Protein AF-0000000074548710 (afdb_homodimer)

InterPro domains:
  IPR005320 Peptidase S51 [PF03575] (5-168)
  IPR005320 Peptidase S51 [cd03146] (4-168)
  IPR029062 Class I glutamine amidotransferase-like [G3DSA:3.40.50.880] (3-185)
  IPR029062 Class I glutamine amidotransferase-like [SSF52317] (5-170)

pLDDT: mean 77.91, std 27.83, range [23.3, 98.94]

Radius of gyration: 23.85 Å; Cα contacts (8 Å, |Δi|>4): 927; chains: 2; bounding box: 56×69×55 Å

Foldseek 3Di:
DWFWEWEFLAQDDVPDAGVPVCLVVVCVRLDDVAAEEEEEQQQDDPSVVVQVSVQVSVVVSRHGYDYLVPDPQSLVCLVPGQAYEYEDHALLRSQQVCVVSPCLASNLCCRVPVVRHYYYYNSGNQLLAQFNVQEPGDNPDDHPDRGGSHNDDWGKHSQDQPPPPPNPPPDDDFDHQFDSPGPGQGPDPPDSPPPDCPCPDDRPVGRRRRMGTGGD/DWFWEWEFLAQDDVPDAGNPVCLVVVCVRLDDVAAEEEEEQQQDDPSVVVQVSVQVSVVVSRHGYDYLVPDPQSLVVLVPGQAYEYEDHALLRSQQVCVVSPCLASNLCCRVPVVRHYYYYNSGNQLLAQFNVQEPGDNPDDHPDRGGSHNDDWGKHSQDQQPPPPNPPPDDDFDHQFDSPGPGDGPDPPDSPPPDCPCPDDRPPDSHRHMGIGGD

Organism: Oryzias latipes (NCBI:txid8090)

Nearest PDB structures (foldseek):
  7ffp-assembly1_A-2  TM=9.555E-01  e=3.596E-30  Xenopus laevis
  7c9b-assembly1_A-2  TM=9.952E-01  e=8.521E-29  Xenopus laevis
  6a4s-assembly1_B  TM=9.238E-01  e=1.072E-18  Salmonella enterica subsp. enterica serovar Typhimurium str. LT2
  1fye-assembly1_A  TM=9.555E-01  e=2.381E-17  Salmonella enterica subsp. enterica serovar Typhimurium
  3en0-assembly2_C-2  TM=7.530E-01  e=1.379E-07  Synechocystis sp. PCC 6803

Secondary structure (DSSP, 8-state):
---EEEEES-S--TTS-TTGGGHHHHHHHHTTT--EEEEE-TTSS-HHHHHHHHHHHHHHTT-EEEEGGG-SSHHHHHHH-S-EEE--S-HHHHHHHHHHTT-HHHHHHHHHTS---EEEETHHHHTTSSBSTT--S---S--S-SB---SSSSEEEEEE----TT----------S-S---EEEE--SS---------------S---EEEEE--/---EEEEES-S--TTS-TTGGGHHHHHHHHTTT--EEEEE-TTSS-HHHHHHHHHHHHHHTT-EEEEGGG-SSHHHHHHH-S-EEE--S-HHHHHHHHHHTT-HHHHHHHHHTS---EEEETHHHHTTSSBSTT--S---S--S-SB---SSSSEEEEEE----TTS---------S-S---EEEE--SS---------------S---EEEEE--

Structure (mmCIF, N/CA/C/O backbone):
data_AF-0000000074548710-model_v1
#
loop_
_entity.id
_entity.type
_entity.pdbx_description
1 polymer Si:dkey-69o16.5
#
loop_
_atom_site.group_PDB
_atom_site.id
_atom_site.type_symbol
_atom_site.label_atom_id
_atom_site.label_alt_id
_atom_site.label_comp_id
_atom_site.label_asym_id
_atom_site.label_entity_id
_atom_site.label_seq_id
_atom_site.pdbx_PDB_ins_code
_atom_site.Cartn_x
_atom_site.Cartn_y
_atom_site.Cartn_z
_atom_site.occupancy
_atom_site.B_iso_or_equiv
_atom_site.auth_seq_id
_atom_site.auth_comp_id
_atom_site.auth_asym_id
_atom_site.auth_atom_id
_atom_site.pdbx_PDB_model_num
ATOM 1 N N . MET A 1 1 ? -18.406 21.75 18.656 1 55.38 1 MET A N 1
ATOM 2 C CA . MET A 1 1 ? -17.656 22.641 17.781 1 55.38 1 MET A CA 1
ATOM 3 C C . MET A 1 1 ? -17.422 21.984 16.422 1 55.38 1 MET A C 1
ATOM 5 O O . MET A 1 1 ? -17.359 20.766 16.312 1 55.38 1 MET A O 1
ATOM 9 N N . LYS A 1 2 ? -17.5 22.797 15.336 1 72.31 2 LYS A N 1
ATOM 10 C CA . LYS A 1 2 ? -17.484 22.344 13.945 1 72.31 2 LYS A CA 1
ATOM 11 C C . LYS A 1 2 ? -16.078 21.969 13.508 1 72.31 2 LYS A C 1
ATOM 13 O O . LYS A 1 2 ? -15.102 22.656 13.852 1 72.31 2 LYS A O 1
ATOM 18 N N . ARG A 1 3 ? -15.914 20.766 13.023 1 83.69 3 ARG A N 1
ATOM 19 C CA . ARG A 1 3 ? -14.648 20.312 12.469 1 83.69 3 ARG A CA 1
ATOM 20 C C . ARG A 1 3 ? -14.219 21.172 11.289 1 83.69 3 ARG A C 1
ATOM 22 O O . ARG A 1 3 ? -15.047 21.578 10.477 1 83.69 3 ARG A O 1
ATOM 29 N N . ARG A 1 4 ? -13 21.625 11.234 1 88.06 4 ARG A N 1
ATOM 30 C CA . ARG A 1 4 ? -12.398 22.422 10.172 1 88.06 4 ARG A CA 1
ATOM 31 C C . ARG A 1 4 ? -11.266 21.656 9.492 1 88.06 4 ARG A C 1
ATOM 33 O O . ARG A 1 4 ? -10.219 21.422 10.102 1 88.06 4 ARG A O 1
ATOM 40 N N . LEU A 1 5 ? -11.523 21.312 8.219 1 90.25 5 LEU A N 1
ATOM 41 C CA . LEU A 1 5 ? -10.555 20.516 7.488 1 90.25 5 LEU A CA 1
ATOM 42 C C . LEU A 1 5 ? -10.219 21.156 6.148 1 90.25 5 LEU A C 1
ATOM 44 O O . LEU A 1 5 ? -11.102 21.656 5.457 1 90.25 5 LEU A O 1
ATOM 48 N N . LEU A 1 6 ? -8.977 21.234 5.793 1 89.62 6 LEU A N 1
ATOM 49 C CA . LEU A 1 6 ? -8.477 21.5 4.449 1 89.62 6 LEU A CA 1
ATOM 50 C C . LEU A 1 6 ? -7.625 20.328 3.953 1 89.62 6 LEU A C 1
ATOM 52 O O . LEU A 1 6 ? -6.523 20.109 4.453 1 89.62 6 LEU A O 1
ATOM 56 N N . LEU A 1 7 ? -8.109 19.578 2.982 1 89.31 7 LEU A N 1
ATOM 57 C CA . LEU A 1 7 ? -7.453 18.375 2.475 1 89.31 7 LEU A CA 1
ATOM 58 C C . LEU A 1 7 ? -7.012 18.562 1.027 1 89.31 7 LEU A C 1
ATOM 60 O O . LEU A 1 7 ? -7.852 18.688 0.132 1 89.31 7 LEU A O 1
ATOM 64 N N . VAL A 1 8 ? -5.695 18.578 0.875 1 84.75 8 VAL A N 1
ATOM 65 C CA . VAL A 1 8 ? -5.098 18.875 -0.421 1 84.75 8 VAL A CA 1
ATOM 66 C C . VAL A 1 8 ? -4.492 17.609 -1.021 1 84.75 8 VAL A C 1
ATOM 68 O O . VAL A 1 8 ? -3.908 16.797 -0.304 1 84.75 8 VAL A O 1
ATOM 71 N N . SER A 1 9 ? -4.605 17.406 -2.346 1 81.19 9 SER A N 1
ATOM 72 C CA . SER A 1 9 ? -4.133 16.203 -3.008 1 81.19 9 SER A CA 1
ATOM 73 C C . SER A 1 9 ? -2.609 16.125 -3.006 1 81.19 9 SER A C 1
ATOM 75 O O . SER A 1 9 ? -2.035 15.062 -2.754 1 81.19 9 SER A O 1
ATOM 77 N N . ASN A 1 10 ? -2.033 17.25 -3.312 1 81 10 ASN A N 1
ATOM 78 C CA . ASN A 1 10 ? -0.583 17.312 -3.465 1 81 10 ASN A CA 1
ATOM 79 C C . ASN A 1 10 ? -0.02 18.625 -2.928 1 81 10 ASN A C 1
ATOM 81 O O . ASN A 1 10 ? -0.688 19.656 -2.977 1 81 10 ASN A O 1
ATOM 85 N N . SER A 1 11 ? 1.209 18.5 -2.426 1 85.06 11 SER A N 1
ATOM 86 C CA . SER A 1 11 ? 1.851 19.703 -1.902 1 85.06 11 SER A CA 1
ATOM 87 C C . SER A 1 11 ? 2.443 20.547 -3.027 1 85.06 11 SER A C 1
ATOM 89 O O . SER A 1 11 ? 2.611 21.766 -2.877 1 85.06 11 SER A O 1
ATOM 91 N N . THR A 1 12 ? 2.838 19.844 -4.102 1 80.25 12 THR A N 1
ATOM 92 C CA . THR A 1 12 ? 3.482 20.547 -5.199 1 80.25 12 THR A CA 1
ATOM 93 C C . THR A 1 12 ? 2.9 20.109 -6.539 1 80.25 12 THR A C 1
ATOM 95 O O . THR A 1 12 ? 2.768 18.922 -6.809 1 80.25 12 THR A O 1
ATOM 98 N N . LEU A 1 13 ? 2.516 21.109 -7.293 1 69.25 13 LEU A N 1
ATOM 99 C CA . LEU A 1 13 ? 2.113 20.828 -8.664 1 69.25 13 LEU A CA 1
ATOM 100 C C . LEU A 1 13 ? 3.279 21.031 -9.625 1 69.25 13 LEU A C 1
ATOM 102 O O . LEU A 1 13 ? 4.188 21.828 -9.352 1 69.25 13 LEU A O 1
ATOM 106 N N . HIS A 1 14 ? 3.17 20.312 -10.703 1 68.56 14 HIS A N 1
ATOM 107 C CA . HIS A 1 14 ? 4.234 20.438 -11.695 1 68.56 14 HIS A CA 1
ATOM 108 C C . HIS A 1 14 ? 4.477 21.891 -12.062 1 68.56 14 HIS A C 1
ATOM 110 O O . HIS A 1 14 ? 3.531 22.625 -12.367 1 68.56 14 HIS A O 1
ATOM 116 N N . GLY A 1 15 ? 5.676 22.281 -11.945 1 71.69 15 GLY A N 1
ATOM 117 C CA . GLY A 1 15 ? 6.066 23.625 -12.344 1 71.69 15 GLY A CA 1
ATOM 118 C C . GLY A 1 15 ? 5.84 24.656 -11.25 1 71.69 15 GLY A C 1
ATOM 119 O O . GLY A 1 15 ? 6.156 25.828 -11.43 1 71.69 15 GLY A O 1
ATOM 120 N N . GLY A 1 16 ? 5.273 24.281 -10.18 1 80.38 16 GLY A N 1
ATOM 121 C CA . GLY A 1 16 ? 5.008 25.25 -9.109 1 80.38 16 GLY A CA 1
ATOM 122 C C . GLY A 1 16 ? 5.828 24.984 -7.863 1 80.38 16 GLY A C 1
ATOM 123 O O . GLY A 1 16 ? 6.484 23.953 -7.746 1 80.38 16 GLY A O 1
ATOM 124 N N . GLY A 1 17 ? 5.766 25.984 -7.031 1 89.19 17 GLY A N 1
ATOM 125 C CA . GLY A 1 17 ? 6.438 25.859 -5.746 1 89.19 17 GLY A CA 1
ATOM 126 C C . GLY A 1 17 ? 5.598 25.141 -4.703 1 89.19 17 GLY A C 1
ATOM 127 O O . GLY A 1 17 ? 4.418 24.859 -4.934 1 89.19 17 GLY A O 1
ATOM 128 N N . TYR A 1 18 ? 6.262 24.828 -3.605 1 93.75 18 TYR A N 1
ATOM 129 C CA . TYR A 1 18 ? 5.625 24.141 -2.49 1 93.75 18 TYR A CA 1
ATOM 130 C C . TYR A 1 18 ? 4.391 24.891 -2.014 1 93.75 18 TYR A C 1
ATOM 132 O O . TYR A 1 18 ? 4.48 26.047 -1.611 1 93.75 18 TYR A O 1
ATOM 140 N N . LEU A 1 19 ? 3.219 24.328 -2.135 1 90.69 19 LEU A N 1
ATOM 141 C CA . LEU A 1 19 ? 1.905 24.781 -1.689 1 90.69 19 LEU A CA 1
ATOM 142 C C . LEU A 1 19 ? 1.494 26.047 -2.418 1 90.69 19 LEU A C 1
ATOM 144 O O . LEU A 1 19 ? 0.557 26.734 -1.999 1 90.69 19 LEU A O 1
ATOM 148 N N . ASP A 1 20 ? 2.129 26.344 -3.514 1 89.38 20 ASP A N 1
ATOM 149 C CA . ASP A 1 20 ? 1.822 27.547 -4.262 1 89.38 20 ASP A CA 1
ATOM 150 C C . ASP A 1 20 ? 0.385 27.531 -4.777 1 89.38 20 ASP A C 1
ATOM 152 O O . ASP A 1 20 ? -0.296 28.562 -4.781 1 89.38 20 ASP A O 1
ATOM 156 N N . HIS A 1 21 ? -0.008 26.375 -5.176 1 79.5 21 HIS A N 1
ATOM 157 C CA . HIS A 1 21 ? -1.287 26.234 -5.867 1 79.5 21 HIS A CA 1
ATOM 158 C C . HIS A 1 21 ? -2.453 26.438 -4.906 1 79.5 21 HIS A C 1
ATOM 160 O O . HIS A 1 21 ? -3.592 26.641 -5.336 1 79.5 21 HIS A O 1
ATOM 166 N N . CYS A 1 22 ? -2.199 26.484 -3.559 1 83.38 22 CYS A N 1
ATOM 167 C CA . CYS A 1 22 ? -3.316 26.562 -2.625 1 83.38 22 CYS A CA 1
ATOM 168 C C . CYS A 1 22 ? -3.025 27.562 -1.516 1 83.38 22 CYS A C 1
ATOM 170 O O . CYS A 1 22 ? -3.586 27.469 -0.423 1 83.38 22 CYS A O 1
ATOM 172 N N . GLN A 1 23 ? -2.117 28.5 -1.691 1 90.06 23 GLN A N 1
ATOM 173 C CA . GLN A 1 23 ? -1.691 29.422 -0.649 1 90.06 23 GLN A CA 1
ATOM 174 C C . GLN A 1 23 ? -2.846 30.312 -0.205 1 90.06 23 GLN A C 1
ATOM 176 O O . GLN A 1 23 ? -2.959 30.656 0.977 1 90.06 23 GLN A O 1
ATOM 181 N N . GLN A 1 24 ? -3.709 30.75 -1.142 1 86.56 24 GLN A N 1
ATOM 182 C CA . GLN A 1 24 ? -4.852 31.562 -0.765 1 86.56 24 GLN A CA 1
ATOM 183 C C . GLN A 1 24 ? -5.82 30.797 0.122 1 86.56 24 GLN A C 1
ATOM 185 O O . GLN A 1 24 ? -6.32 31.328 1.118 1 86.56 24 GLN A O 1
ATOM 190 N N . GLN A 1 25 ? -6.082 29.5 -0.258 1 85.62 25 GLN A N 1
ATOM 191 C CA . GLN A 1 25 ? -6.957 28.656 0.538 1 85.62 25 GLN A CA 1
ATOM 192 C C . GLN A 1 25 ? -6.395 28.438 1.939 1 85.62 25 GLN A C 1
ATOM 194 O O . GLN A 1 25 ? -7.145 28.391 2.916 1 85.62 25 GLN A O 1
ATOM 199 N N . ILE A 1 26 ? -5.113 28.344 2.008 1 91.31 26 ILE A N 1
ATOM 200 C CA . ILE A 1 26 ? -4.453 28.141 3.293 1 91.31 26 ILE A CA 1
ATOM 201 C C . ILE A 1 26 ? -4.66 29.344 4.191 1 91.31 26 ILE A C 1
ATOM 203 O O . ILE A 1 26 ? -5.035 29.219 5.355 1 91.31 26 ILE A O 1
ATOM 207 N N . THR A 1 27 ? -4.469 30.516 3.674 1 93.25 27 THR A N 1
ATOM 208 C CA . THR A 1 27 ? -4.59 31.75 4.438 1 93.25 27 THR A CA 1
ATOM 209 C C . THR A 1 27 ? -6.027 31.969 4.906 1 93.25 27 THR A C 1
ATOM 211 O O . THR A 1 27 ? -6.258 32.375 6.051 1 93.25 27 THR A O 1
ATOM 214 N N . GLU A 1 28 ? -6.941 31.656 4.008 1 87.06 28 GLU A N 1
ATOM 215 C CA . GLU A 1 28 ? -8.352 31.781 4.375 1 87.06 28 GLU A CA 1
ATOM 216 C C . GLU A 1 28 ? -8.742 30.734 5.41 1 87.06 28 GLU A C 1
ATOM 218 O O . GLU A 1 28 ? -9.547 31.016 6.309 1 87.06 28 GLU A O 1
ATOM 223 N N . PHE A 1 29 ? -8.234 29.594 5.281 1 87.56 29 PHE A N 1
ATOM 224 C CA . PHE A 1 29 ? -8.586 28.453 6.125 1 87.56 29 PHE A CA 1
ATOM 225 C C . PHE A 1 29 ? -8.117 28.688 7.559 1 87.56 29 PHE A C 1
ATOM 227 O O . PHE A 1 29 ? -8.914 28.594 8.5 1 87.56 29 PHE A O 1
ATOM 234 N N . PHE A 1 30 ? -6.836 28.969 7.785 1 93.31 30 PHE A N 1
ATOM 235 C CA . PHE A 1 30 ? -6.305 29.156 9.125 1 93.31 30 PHE A CA 1
ATOM 236 C C . PHE A 1 30 ? -6.73 30.516 9.68 1 93.31 30 PHE A C 1
ATOM 238 O O . PHE A 1 30 ? -7.023 30.641 10.875 1 93.31 30 PHE A O 1
ATOM 245 N N . GLY A 1 31 ? -6.734 31.516 8.781 1 92.75 31 GLY A N 1
ATOM 246 C CA . GLY A 1 31 ? -7.18 32.844 9.203 1 92.75 31 GLY A CA 1
ATOM 247 C C . GLY A 1 31 ? -6.207 33.531 10.133 1 92.75 31 GLY A C 1
ATOM 248 O O . GLY A 1 31 ? -5.07 33.094 10.297 1 92.75 31 GLY A O 1
ATOM 249 N N . LYS A 1 32 ? -6.723 34.625 10.766 1 93.06 32 LYS A N 1
ATOM 250 C CA . LYS A 1 32 ? -5.863 35.5 11.57 1 93.06 32 LYS A CA 1
ATOM 251 C C . LYS A 1 32 ? -5.797 35 13.016 1 93.06 32 LYS A C 1
ATOM 253 O O . LYS A 1 32 ? -4.898 35.406 13.766 1 93.06 32 LYS A O 1
ATOM 258 N N . ASP A 1 33 ? -6.672 34.188 13.383 1 92.56 33 ASP A N 1
ATOM 259 C CA . ASP A 1 33 ? -6.723 33.719 14.758 1 92.56 33 ASP A CA 1
ATOM 260 C C . ASP A 1 33 ? -5.633 32.688 15.031 1 92.56 33 ASP A C 1
ATOM 262 O O . ASP A 1 33 ? -5.277 32.438 16.188 1 92.56 33 ASP A O 1
ATOM 266 N N . VAL A 1 34 ? -5.215 32.031 13.969 1 96.69 34 VAL A N 1
ATOM 267 C CA . VAL A 1 34 ? -4.098 31.109 14.086 1 96.69 34 VAL A CA 1
ATOM 268 C C . VAL A 1 34 ? -2.781 31.844 13.844 1 96.69 34 VAL A C 1
ATOM 270 O O . VAL A 1 34 ? -2.607 32.5 12.812 1 96.69 34 VAL A O 1
ATOM 273 N N . ARG A 1 35 ? -1.932 31.797 14.812 1 97.31 35 ARG A N 1
ATOM 274 C CA . ARG A 1 35 ? -0.624 32.438 14.68 1 97.31 35 ARG A CA 1
ATOM 275 C C . ARG A 1 35 ? 0.46 31.391 14.391 1 97.31 35 ARG A C 1
ATOM 277 O O . ARG A 1 35 ? 1.391 31.656 13.625 1 97.31 35 ARG A O 1
ATOM 284 N N . ARG A 1 36 ? 0.273 30.234 15.023 1 97.75 36 ARG A N 1
ATOM 285 C CA . ARG A 1 36 ? 1.264 29.172 14.92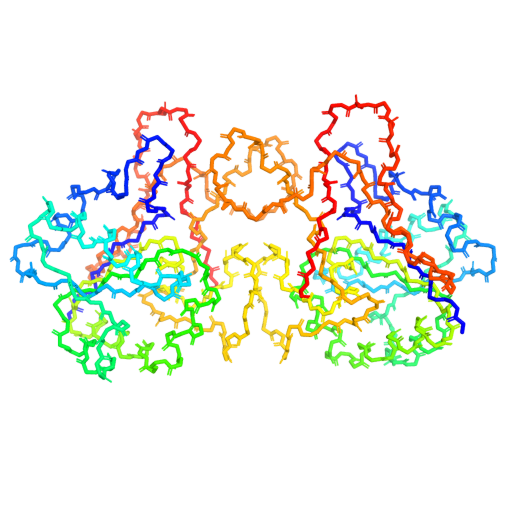2 1 97.75 36 ARG A CA 1
ATOM 286 C C . ARG A 1 36 ? 0.625 27.875 14.438 1 97.75 36 ARG A C 1
ATOM 288 O O . ARG A 1 36 ? -0.409 27.453 14.953 1 97.75 36 ARG A O 1
ATOM 295 N N . VAL A 1 37 ? 1.231 27.281 13.453 1 98.56 37 VAL A N 1
ATOM 296 C CA . VAL A 1 37 ? 0.783 26 12.914 1 98.56 37 VAL A CA 1
ATOM 297 C C . VAL A 1 37 ? 1.759 24.891 13.32 1 98.56 37 VAL A C 1
ATOM 299 O O . VAL A 1 37 ? 2.975 25.047 13.188 1 98.56 37 VAL A O 1
ATOM 302 N N . LEU A 1 38 ? 1.255 23.828 13.883 1 98.94 38 LEU A N 1
ATOM 303 C CA . LEU A 1 38 ? 2.07 22.656 14.164 1 98.94 38 LEU A CA 1
ATOM 304 C C . LEU A 1 38 ? 2.199 21.766 12.938 1 98.94 38 LEU A C 1
ATOM 306 O O . LEU A 1 38 ? 1.212 21.188 12.477 1 98.94 38 LEU A O 1
ATOM 310 N N . PHE A 1 39 ? 3.42 21.672 12.445 1 98.88 39 PHE A N 1
ATOM 311 C CA . PHE A 1 39 ? 3.719 20.875 11.266 1 98.88 39 PHE A CA 1
ATOM 312 C C . PHE A 1 39 ? 4.176 19.469 11.672 1 98.88 39 PHE A C 1
ATOM 314 O O . PHE A 1 39 ? 4.984 19.328 12.594 1 98.88 39 PHE A O 1
ATOM 321 N N . VAL A 1 40 ? 3.609 18.469 10.992 1 98.94 40 VAL A N 1
ATOM 322 C CA . VAL A 1 40 ? 3.965 17.078 11.219 1 98.94 40 VAL A CA 1
ATOM 323 C C . VAL A 1 40 ? 4.699 16.516 10 1 98.94 40 VAL A C 1
ATOM 325 O O . VAL A 1 40 ? 4.074 16.141 9.008 1 98.94 40 VAL A O 1
ATOM 328 N N . PRO A 1 41 ? 6.008 16.422 10.062 1 98.81 41 PRO A N 1
ATOM 329 C CA . PRO A 1 41 ? 6.828 16.078 8.898 1 98.81 41 PRO A CA 1
ATOM 330 C C . PRO A 1 41 ? 7.141 14.578 8.828 1 98.81 41 PRO A C 1
ATOM 332 O O . PRO A 1 41 ? 8.164 14.188 8.258 1 98.81 41 PRO A O 1
ATOM 335 N N . TYR A 1 42 ? 6.281 13.742 9.383 1 98.81 42 TYR A N 1
ATOM 336 C CA . TYR A 1 42 ? 6.625 12.352 9.656 1 98.81 42 TYR A CA 1
ATOM 337 C C . TYR A 1 42 ? 6.609 11.523 8.375 1 98.81 42 TYR A C 1
ATOM 339 O O . TYR A 1 42 ? 7.109 10.391 8.352 1 98.81 42 TYR A O 1
ATOM 347 N N . ALA A 1 43 ? 6.098 12.055 7.301 1 98.31 43 ALA A N 1
ATOM 348 C CA . ALA A 1 43 ? 5.977 11.266 6.078 1 98.31 43 ALA A CA 1
ATOM 349 C C . ALA A 1 43 ? 7.312 11.188 5.34 1 98.31 43 ALA A C 1
ATOM 351 O O . ALA A 1 43 ? 7.488 10.352 4.453 1 98.31 43 ALA A O 1
ATOM 352 N N . LEU A 1 44 ? 8.203 12.094 5.602 1 97.12 44 LEU A N 1
ATOM 353 C CA . LEU A 1 44 ? 9.523 12.078 4.973 1 97.12 44 LEU A CA 1
ATOM 354 C C . LEU A 1 44 ? 10.594 11.656 5.969 1 97.12 44 LEU A C 1
ATOM 356 O O . LEU A 1 44 ? 10.406 11.781 7.18 1 97.12 44 LEU A O 1
ATOM 360 N N . HIS A 1 45 ? 11.648 11.148 5.438 1 96.56 45 HIS A N 1
ATOM 361 C CA . HIS A 1 45 ? 12.773 10.727 6.266 1 96.56 45 HIS A CA 1
ATOM 362 C C . HIS A 1 45 ? 13.531 11.93 6.82 1 96.56 45 HIS A C 1
ATOM 364 O O . HIS A 1 45 ? 13.773 12.016 8.023 1 96.56 45 HIS A O 1
ATOM 370 N N . ASP A 1 46 ? 13.945 12.859 5.949 1 97.5 46 ASP A N 1
ATOM 371 C CA . ASP A 1 46 ? 14.625 14.078 6.383 1 97.5 46 ASP A CA 1
ATOM 372 C C . ASP A 1 46 ? 13.633 15.109 6.902 1 97.5 46 ASP A C 1
ATOM 374 O O . ASP A 1 46 ? 13.289 16.062 6.199 1 97.5 46 ASP A O 1
ATOM 378 N N . ARG A 1 47 ? 13.305 14.977 8.148 1 98.25 47 ARG A N 1
ATOM 379 C CA . ARG A 1 47 ? 12.258 15.781 8.758 1 98.25 47 ARG A CA 1
ATOM 380 C C . ARG A 1 47 ? 12.703 17.234 8.93 1 98.25 47 ARG A C 1
ATOM 382 O O . ARG A 1 47 ? 11.898 18.156 8.812 1 98.25 47 ARG A O 1
ATOM 389 N N . ASP A 1 48 ? 13.961 17.453 9.188 1 98.5 48 ASP A N 1
ATOM 390 C CA . ASP A 1 48 ? 14.477 18.812 9.336 1 98.5 48 ASP A CA 1
ATOM 391 C C . ASP A 1 48 ? 14.336 19.594 8.039 1 98.5 48 ASP A C 1
ATOM 393 O O . ASP A 1 48 ? 13.836 20.719 8.039 1 98.5 48 ASP A O 1
ATOM 397 N N . ALA A 1 49 ? 14.797 18.984 6.957 1 98.38 49 ALA A N 1
ATOM 398 C CA . ALA A 1 49 ? 14.688 19.656 5.66 1 98.38 49 ALA A CA 1
ATOM 399 C C . ALA A 1 49 ? 13.234 19.906 5.289 1 98.38 49 ALA A C 1
ATOM 401 O O . ALA A 1 49 ? 12.898 20.953 4.746 1 98.38 49 ALA A O 1
ATOM 402 N N . TYR A 1 50 ? 12.445 18.938 5.57 1 98.25 50 TYR A N 1
ATOM 403 C CA . TYR A 1 50 ? 11.023 19.078 5.273 1 98.25 50 TYR A CA 1
ATOM 404 C C . TYR A 1 50 ? 10.406 20.219 6.074 1 98.25 50 TYR A C 1
ATOM 406 O O . TYR A 1 50 ? 9.664 21.031 5.527 1 98.25 50 TYR A O 1
ATOM 414 N N . THR A 1 51 ? 10.695 20.281 7.316 1 98.69 51 THR A N 1
ATOM 415 C CA . THR A 1 51 ? 10.195 21.344 8.195 1 98.69 51 THR A CA 1
ATOM 416 C C . THR A 1 51 ? 10.664 22.719 7.719 1 98.69 51 THR A C 1
ATOM 418 O O . THR A 1 51 ? 9.898 23.672 7.734 1 98.69 51 THR A O 1
ATOM 421 N N . LYS A 1 52 ? 11.883 22.766 7.336 1 98.62 52 LYS A N 1
ATOM 422 C CA . LYS A 1 52 ? 12.398 24.031 6.809 1 98.62 52 LYS A CA 1
ATOM 423 C C . LYS A 1 52 ? 11.578 24.5 5.605 1 98.62 52 LYS A C 1
ATOM 425 O O . LYS A 1 52 ? 11.234 25.672 5.508 1 98.62 52 LYS A O 1
ATOM 430 N N . THR A 1 53 ? 11.289 23.594 4.719 1 98.25 53 THR A N 1
ATOM 431 C CA . THR A 1 53 ? 10.477 23.906 3.547 1 98.25 53 THR A CA 1
ATOM 432 C C . THR A 1 53 ? 9.102 24.422 3.961 1 98.25 53 THR A C 1
ATOM 434 O O . THR A 1 53 ? 8.656 25.453 3.463 1 98.25 53 THR A O 1
ATOM 437 N N . ALA A 1 54 ? 8.461 23.734 4.867 1 98.44 54 ALA A N 1
ATOM 438 C CA . ALA A 1 54 ? 7.141 24.141 5.344 1 98.44 54 ALA A CA 1
ATOM 439 C C . ALA A 1 54 ? 7.207 25.5 6.055 1 98.44 54 ALA A C 1
ATOM 441 O O . ALA A 1 54 ? 6.367 26.375 5.82 1 98.44 54 ALA A O 1
ATOM 442 N N . ARG A 1 55 ? 8.172 25.656 6.898 1 98.56 55 ARG A N 1
ATOM 443 C CA . ARG A 1 55 ? 8.359 26.906 7.637 1 98.56 55 ARG A CA 1
ATOM 444 C C . ARG A 1 55 ? 8.523 28.078 6.684 1 98.56 55 ARG A C 1
ATOM 446 O O . ARG A 1 55 ? 7.902 29.125 6.867 1 98.56 55 ARG A O 1
ATOM 453 N N . ASN A 1 56 ? 9.383 27.891 5.684 1 98.25 56 ASN A N 1
ATOM 454 C CA . ASN A 1 56 ? 9.602 28.953 4.707 1 98.25 56 ASN A CA 1
ATOM 455 C C . ASN A 1 56 ? 8.305 29.359 4.02 1 98.25 56 ASN A C 1
ATOM 457 O O . ASN A 1 56 ? 8.008 30.547 3.887 1 98.25 56 ASN A O 1
ATOM 461 N N . LYS A 1 57 ? 7.578 28.422 3.607 1 98 57 LYS A N 1
ATOM 462 C CA . LYS A 1 57 ? 6.332 28.719 2.904 1 98 57 LYS A CA 1
ATOM 463 C C . LYS A 1 57 ? 5.32 29.375 3.836 1 98 57 LYS A C 1
ATOM 465 O O . LYS A 1 57 ? 4.738 30.406 3.494 1 98 57 LYS A O 1
ATOM 470 N N . PHE A 1 58 ? 5.09 28.859 5.016 1 98.38 58 PHE A N 1
ATOM 471 C CA . PHE A 1 58 ? 4.074 29.375 5.93 1 98.38 58 PHE A CA 1
ATOM 472 C C . PHE A 1 58 ? 4.453 30.766 6.434 1 98.38 58 PHE A C 1
ATOM 474 O O . PHE A 1 58 ? 3.58 31.594 6.703 1 98.38 58 PHE A O 1
ATOM 481 N N . GLN A 1 59 ? 5.754 31.016 6.543 1 98 59 GLN A N 1
ATOM 482 C CA . GLN A 1 59 ? 6.203 32.344 6.91 1 98 59 GLN A CA 1
ATOM 483 C C . GLN A 1 59 ? 5.758 33.375 5.879 1 98 59 GLN A C 1
ATOM 485 O O . GLN A 1 59 ? 5.352 34.5 6.234 1 98 59 GLN A O 1
ATOM 490 N N . THR A 1 60 ? 5.824 33.031 4.625 1 97.69 60 THR A N 1
ATOM 491 C CA . THR A 1 60 ? 5.383 33.938 3.576 1 97.69 60 THR A CA 1
ATOM 492 C C . THR A 1 60 ? 3.887 34.219 3.686 1 97.69 60 THR A C 1
ATOM 494 O O . THR A 1 60 ? 3.391 35.219 3.158 1 97.69 60 THR A O 1
ATOM 497 N N . LEU A 1 61 ? 3.17 33.375 4.34 1 97.12 61 LEU A N 1
ATOM 498 C CA . LEU A 1 61 ? 1.723 33.5 4.477 1 97.12 61 LEU A CA 1
ATOM 499 C C . LEU A 1 61 ? 1.351 34.125 5.805 1 97.12 61 LEU A C 1
ATOM 501 O O . LEU A 1 61 ? 0.167 34.312 6.105 1 97.12 61 LEU A O 1
ATOM 505 N N . GLY A 1 62 ? 2.357 34.406 6.652 1 97.44 62 GLY A N 1
ATOM 506 C CA . GLY A 1 62 ? 2.131 35.156 7.887 1 97.44 62 GLY A CA 1
ATOM 507 C C . GLY A 1 62 ? 1.973 34.25 9.102 1 97.44 62 GLY A C 1
ATOM 508 O O . GLY A 1 62 ? 1.461 34.688 10.133 1 97.44 62 GLY A O 1
ATOM 509 N N . TYR A 1 63 ? 2.35 33 8.992 1 98.5 63 TYR A N 1
ATOM 510 C CA . TYR A 1 63 ? 2.215 32.062 10.094 1 98.5 63 TYR A CA 1
ATOM 511 C C . TYR A 1 63 ? 3.582 31.594 10.586 1 98.5 63 TYR A C 1
ATOM 513 O O . TYR A 1 63 ? 4.527 31.469 9.805 1 98.5 63 TYR A O 1
ATOM 521 N N . GLU A 1 64 ? 3.668 31.328 11.852 1 98.38 64 GLU A N 1
ATOM 522 C CA . GLU A 1 64 ? 4.812 30.609 12.414 1 98.38 64 GLU A CA 1
ATOM 523 C C . GLU A 1 64 ? 4.578 29.109 12.398 1 98.38 64 GLU A C 1
ATOM 525 O O . GLU A 1 64 ? 3.434 28.641 12.398 1 98.38 64 GLU A O 1
ATOM 530 N N . VAL A 1 65 ? 5.711 28.359 12.375 1 98.5 65 VAL A N 1
ATOM 531 C CA . VAL A 1 65 ? 5.57 26.906 12.289 1 98.5 65 VAL A CA 1
ATOM 532 C C . VAL A 1 65 ? 6.406 26.234 13.383 1 98.5 65 VAL A C 1
ATOM 534 O O . VAL A 1 65 ? 7.602 26.516 13.508 1 98.5 65 VAL A O 1
ATOM 537 N N . ASP A 1 66 ? 5.785 25.469 14.188 1 98.38 66 ASP A N 1
ATOM 538 C CA . ASP A 1 66 ? 6.453 24.484 15.031 1 98.38 66 ASP A CA 1
ATOM 539 C C . ASP A 1 66 ? 6.41 23.094 14.406 1 98.38 66 ASP A C 1
ATOM 541 O O . ASP A 1 66 ? 5.453 22.75 13.711 1 98.38 66 ASP A O 1
ATOM 545 N N . SER A 1 67 ? 7.457 22.375 14.664 1 98.69 67 SER A N 1
ATOM 546 C CA . SER A 1 67 ? 7.488 21.031 14.109 1 98.69 67 SER A CA 1
ATOM 547 C C . SER A 1 67 ? 7.301 19.984 15.195 1 98.69 67 SER A C 1
ATOM 549 O O . SER A 1 67 ? 7.953 20.047 16.25 1 98.69 67 SER A O 1
ATOM 551 N N . LEU A 1 68 ? 6.492 19.031 14.906 1 98.81 68 LEU A N 1
ATOM 552 C CA . LEU A 1 68 ? 6.164 18.031 15.906 1 98.81 68 LEU A CA 1
ATOM 553 C C . LEU A 1 68 ? 7.395 17.203 16.281 1 98.81 68 LEU A C 1
ATOM 555 O O . LEU A 1 68 ? 7.578 16.844 17.438 1 98.81 68 LEU A O 1
ATOM 559 N N . HIS A 1 69 ? 8.25 16.891 15.297 1 98.44 69 HIS A N 1
ATOM 560 C CA . HIS A 1 69 ? 9.391 16.031 15.555 1 98.44 69 HIS A CA 1
ATOM 561 C C . HIS A 1 69 ? 10.406 16.703 16.469 1 98.44 69 HIS A C 1
ATOM 563 O O . HIS A 1 69 ? 11.297 16.047 17.016 1 98.44 69 HIS A O 1
ATOM 569 N N . GLU A 1 70 ? 10.273 18.047 16.562 1 98.12 70 GLU A N 1
ATOM 570 C CA . GLU A 1 70 ? 11.188 18.812 17.406 1 98.12 70 GLU A CA 1
ATOM 571 C C . GLU A 1 70 ? 10.656 18.922 18.844 1 98.12 70 GLU A C 1
ATOM 573 O O . GLU A 1 70 ? 11.367 19.375 19.734 1 98.12 70 GLU A O 1
ATOM 578 N N . ALA A 1 71 ? 9.461 18.5 19.094 1 98.19 71 ALA A N 1
ATOM 579 C CA . ALA A 1 71 ? 8.828 18.625 20.406 1 98.19 71 ALA A CA 1
ATOM 580 C C . ALA A 1 71 ? 9.367 17.578 21.375 1 98.19 71 ALA A C 1
ATOM 582 O O . ALA A 1 71 ? 9.57 16.422 21 1 98.19 71 ALA A O 1
ATOM 583 N N . GLU A 1 72 ? 9.633 17.969 22.578 1 97.19 72 GLU A N 1
ATOM 584 C CA . GLU A 1 72 ? 10.008 17.031 23.625 1 97.19 72 GLU A CA 1
ATOM 585 C C . GLU A 1 72 ? 8.875 16.047 23.922 1 97.19 72 GLU A C 1
ATOM 587 O O . GLU A 1 72 ? 9.117 14.852 24.109 1 97.19 72 GLU A O 1
ATOM 592 N N . ASP A 1 73 ? 7.734 16.547 23.953 1 98.31 73 ASP A N 1
ATOM 593 C CA . ASP A 1 73 ? 6.516 15.766 24.156 1 98.31 73 ASP A CA 1
ATOM 594 C C . ASP A 1 73 ? 5.52 16.016 23.016 1 98.31 73 ASP A C 1
ATOM 596 O O . ASP A 1 73 ? 4.781 17.016 23.047 1 98.31 73 ASP A O 1
ATOM 600 N N . PRO A 1 74 ? 5.484 15.078 22.094 1 98.69 74 PRO A N 1
ATOM 601 C CA . PRO A 1 74 ? 4.605 15.273 20.938 1 98.69 74 PRO A CA 1
ATOM 602 C C . PRO A 1 74 ? 3.139 15.422 21.328 1 98.69 74 PRO A C 1
ATOM 604 O O . PRO A 1 74 ? 2.412 16.219 20.734 1 98.69 74 PRO A O 1
ATOM 607 N N . VAL A 1 75 ? 2.703 14.703 22.281 1 98.81 75 VAL A N 1
ATOM 608 C CA . VAL A 1 75 ? 1.31 14.758 22.719 1 98.81 75 VAL A CA 1
ATOM 609 C C . VAL A 1 75 ? 0.985 16.141 23.266 1 98.81 75 VAL A C 1
ATOM 611 O O . VAL A 1 75 ? -0.046 16.719 22.922 1 98.81 75 VAL A O 1
ATOM 614 N N . ARG A 1 76 ? 1.826 16.641 24.062 1 98.56 76 ARG A N 1
ATOM 615 C CA . ARG A 1 76 ? 1.635 17.984 24.609 1 98.56 76 ARG A CA 1
ATOM 616 C C . ARG A 1 76 ? 1.642 19.031 23.5 1 98.56 76 ARG A C 1
ATOM 618 O O . ARG A 1 76 ? 0.868 19.984 23.531 1 98.56 76 ARG A O 1
ATOM 625 N N . ALA A 1 77 ? 2.568 18.859 22.547 1 98.75 77 ALA A N 1
ATOM 626 C CA . ALA A 1 77 ? 2.621 19.797 21.422 1 98.75 77 ALA A CA 1
ATOM 627 C C . ALA A 1 77 ? 1.29 19.828 20.672 1 98.75 77 ALA A C 1
ATOM 629 O O . ALA A 1 77 ? 0.8 20.891 20.312 1 98.75 77 ALA A O 1
ATOM 630 N N . VAL A 1 78 ? 0.688 18.672 20.453 1 98.81 78 VAL A N 1
ATOM 631 C CA . VAL A 1 78 ? -0.6 18.578 19.781 1 98.81 78 VAL A CA 1
ATOM 632 C C . VAL A 1 78 ? -1.682 19.25 20.609 1 98.81 78 VAL A C 1
ATOM 634 O O . VAL A 1 78 ? -2.525 19.984 20.094 1 98.81 78 VAL A O 1
ATOM 637 N N . ARG A 1 79 ? -1.657 19.094 21.906 1 98.38 79 ARG A N 1
ATOM 638 C CA . ARG A 1 79 ? -2.66 19.641 22.812 1 98.38 79 ARG A CA 1
ATOM 639 C C . ARG A 1 79 ? -2.66 21.172 22.766 1 98.38 79 ARG A C 1
ATOM 641 O O . ARG A 1 79 ? -3.703 21.797 22.953 1 98.38 79 ARG A O 1
ATOM 648 N N . LYS A 1 80 ? -1.591 21.703 22.5 1 97.81 80 LYS A N 1
ATOM 649 C CA . LYS A 1 80 ? -1.447 23.156 22.547 1 97.81 80 LYS A CA 1
ATOM 650 C C . LYS A 1 80 ? -1.562 23.781 21.172 1 97.81 80 LYS A C 1
ATOM 652 O O . LYS A 1 80 ? -1.572 25 21.031 1 97.81 80 LYS A O 1
ATOM 657 N N . ALA A 1 81 ? -1.607 23.016 20.172 1 98.06 81 ALA A N 1
ATOM 658 C CA . ALA A 1 81 ? -1.562 23.484 18.781 1 98.06 81 ALA A CA 1
ATOM 659 C C . ALA A 1 81 ? -2.771 24.359 18.469 1 98.06 81 ALA A C 1
ATOM 661 O O . ALA A 1 81 ? -3.893 24.062 18.875 1 98.06 81 ALA A O 1
ATOM 662 N N . GLU A 1 82 ? -2.562 25.469 17.75 1 98.06 82 GLU A N 1
ATOM 663 C CA . GLU A 1 82 ? -3.631 26.328 17.234 1 98.06 82 GLU A CA 1
ATOM 664 C C . GLU A 1 82 ? -4.156 25.812 15.898 1 98.06 82 GLU A C 1
ATOM 666 O O . GLU A 1 82 ? -5.293 26.125 15.516 1 98.06 82 GLU A O 1
ATOM 671 N N . GLY A 1 83 ? -3.414 25.156 15.18 1 98.12 83 GLY A N 1
ATOM 672 C CA . GLY A 1 83 ? -3.639 24.516 13.898 1 98.12 83 GLY A CA 1
ATOM 673 C C . GLY A 1 83 ? -2.639 23.406 13.602 1 98.12 83 GLY A C 1
ATOM 674 O O . GLY A 1 83 ? -1.501 23.453 14.078 1 98.12 83 GLY A O 1
ATOM 675 N N . ILE A 1 84 ? -3.072 22.422 12.867 1 98.75 84 ILE A N 1
ATOM 676 C CA . ILE A 1 84 ? -2.221 21.266 12.57 1 98.75 84 ILE A CA 1
ATOM 677 C C . ILE A 1 84 ? -2.109 21.078 11.062 1 98.75 84 ILE A C 1
ATOM 679 O O . ILE A 1 84 ? -3.111 21.141 10.344 1 98.75 84 ILE A O 1
ATOM 683 N N . PHE A 1 85 ? -0.883 20.922 10.562 1 98.56 85 PHE A N 1
ATOM 684 C CA . PHE A 1 85 ? -0.616 20.594 9.164 1 98.56 85 PHE A CA 1
ATOM 685 C C . PHE A 1 85 ? 0.211 19.328 9.055 1 98.56 85 PHE A C 1
ATOM 687 O O . PHE A 1 85 ? 1.349 19.266 9.531 1 98.56 85 PHE A O 1
ATOM 694 N N . ILE A 1 86 ? -0.377 18.281 8.477 1 98.81 86 ILE A N 1
ATOM 695 C CA . ILE A 1 86 ? 0.363 17.047 8.227 1 98.81 86 ILE A CA 1
ATOM 696 C C . ILE A 1 86 ? 0.783 16.984 6.758 1 98.81 86 ILE A C 1
ATOM 698 O O . ILE A 1 86 ? -0.065 17.016 5.859 1 98.81 86 ILE A O 1
ATOM 702 N N . GLY A 1 87 ? 2.053 16.891 6.559 1 97.75 87 GLY A N 1
ATOM 703 C CA . GLY A 1 87 ? 2.631 16.953 5.227 1 97.75 87 GLY A CA 1
ATOM 704 C C . GLY A 1 87 ? 2.586 15.617 4.496 1 97.75 87 GLY A C 1
ATOM 705 O O . GLY A 1 87 ? 2.273 14.586 5.094 1 97.75 87 GLY A O 1
ATOM 706 N N . GLY A 1 88 ? 2.949 15.719 3.197 1 95.88 88 GLY A N 1
ATOM 707 C CA . GLY A 1 88 ? 2.941 14.555 2.328 1 95.88 88 GLY A CA 1
ATOM 708 C C . GLY A 1 88 ? 4.219 13.742 2.41 1 95.88 88 GLY A C 1
ATOM 709 O O . GLY A 1 88 ? 5.176 14.148 3.07 1 95.88 88 GLY A O 1
ATOM 710 N N . GLY A 1 89 ? 4.215 12.672 1.608 1 96.12 89 GLY A N 1
ATOM 711 C CA . GLY A 1 89 ? 5.262 11.656 1.608 1 96.12 89 GLY A CA 1
ATOM 712 C C . GLY A 1 89 ? 4.723 10.242 1.623 1 96.12 89 GLY A C 1
ATOM 713 O O . GLY A 1 89 ? 3.732 9.938 0.952 1 96.12 89 GLY A O 1
ATOM 714 N N . ASN A 1 90 ? 5.418 9.391 2.377 1 96.69 90 ASN A N 1
ATOM 715 C CA . ASN A 1 90 ? 4.953 8.008 2.443 1 96.69 90 ASN A CA 1
ATOM 716 C C . ASN A 1 90 ? 3.916 7.816 3.545 1 96.69 90 ASN A C 1
ATOM 718 O O . ASN A 1 90 ? 4.191 8.078 4.715 1 96.69 90 ASN A O 1
ATOM 722 N N . THR A 1 91 ? 2.801 7.312 3.148 1 98.19 91 THR A N 1
ATOM 723 C CA . THR A 1 91 ? 1.652 7.207 4.043 1 98.19 91 THR A CA 1
ATOM 724 C C . THR A 1 91 ? 1.93 6.211 5.164 1 98.19 91 THR A C 1
ATOM 726 O O . THR A 1 91 ? 1.538 6.434 6.312 1 98.19 91 THR A O 1
ATOM 729 N N . PHE A 1 92 ? 2.604 5.094 4.863 1 98.44 92 PHE A N 1
ATOM 730 C CA . PHE A 1 92 ? 2.881 4.078 5.867 1 98.44 92 PHE A CA 1
ATOM 731 C C . PHE A 1 92 ? 3.852 4.605 6.918 1 98.44 92 PHE A C 1
ATOM 733 O O . PHE A 1 92 ? 3.643 4.41 8.117 1 98.44 92 PHE A O 1
ATOM 740 N N . ARG A 1 93 ? 4.887 5.227 6.469 1 98.5 93 ARG A N 1
ATOM 741 C CA . ARG A 1 93 ? 5.828 5.855 7.391 1 98.5 93 ARG A CA 1
ATOM 742 C C . ARG A 1 93 ? 5.129 6.883 8.273 1 98.5 93 ARG A C 1
ATOM 744 O O . ARG A 1 93 ? 5.359 6.922 9.484 1 98.5 93 ARG A O 1
ATOM 751 N N . LEU A 1 94 ? 4.371 7.699 7.672 1 98.81 94 LEU A N 1
ATOM 752 C CA . LEU A 1 94 ? 3.615 8.711 8.391 1 98.81 94 LEU A CA 1
ATOM 753 C C . LEU A 1 94 ? 2.75 8.078 9.477 1 98.81 94 LEU A C 1
ATOM 755 O O . LEU A 1 94 ? 2.84 8.453 10.648 1 98.81 94 LEU A O 1
ATOM 759 N N . LEU A 1 95 ? 1.899 7.117 9.086 1 98.88 95 LEU A N 1
ATOM 760 C CA . LEU A 1 95 ? 0.964 6.504 10.023 1 98.88 95 LEU A CA 1
ATOM 761 C C . LEU A 1 95 ? 1.708 5.836 11.172 1 98.88 95 LEU A C 1
ATOM 763 O O . LEU A 1 95 ? 1.34 6.008 12.336 1 98.88 95 LEU A O 1
ATOM 767 N N . LYS A 1 96 ? 2.695 5.066 10.828 1 98.81 96 LYS A N 1
ATOM 768 C CA . LYS A 1 96 ? 3.459 4.402 11.883 1 98.81 96 LYS A CA 1
ATOM 769 C C . LYS A 1 96 ? 4.035 5.414 12.867 1 98.81 96 LYS A C 1
ATOM 771 O O . LYS A 1 96 ? 3.984 5.203 14.086 1 98.81 96 LYS A O 1
ATOM 776 N N . SER A 1 97 ? 4.605 6.484 12.344 1 98.81 97 SER A N 1
ATOM 777 C CA . SER A 1 97 ? 5.211 7.504 13.195 1 98.81 97 SER A CA 1
ATOM 778 C C . SER A 1 97 ? 4.164 8.18 14.07 1 98.81 97 SER A C 1
ATOM 780 O O . SER A 1 97 ? 4.441 8.523 15.227 1 98.81 97 SER A O 1
ATOM 782 N N . LEU A 1 98 ? 2.971 8.438 13.531 1 98.88 98 LEU A N 1
ATOM 783 C CA . LEU A 1 98 ? 1.889 9.016 14.328 1 98.88 98 LEU A CA 1
ATOM 784 C C . LEU A 1 98 ? 1.527 8.109 15.492 1 98.88 98 LEU A C 1
ATOM 786 O O . LEU A 1 98 ? 1.33 8.578 16.609 1 98.88 98 LEU A O 1
ATOM 790 N N . TYR A 1 99 ? 1.415 6.816 15.242 1 98.88 99 TYR A N 1
A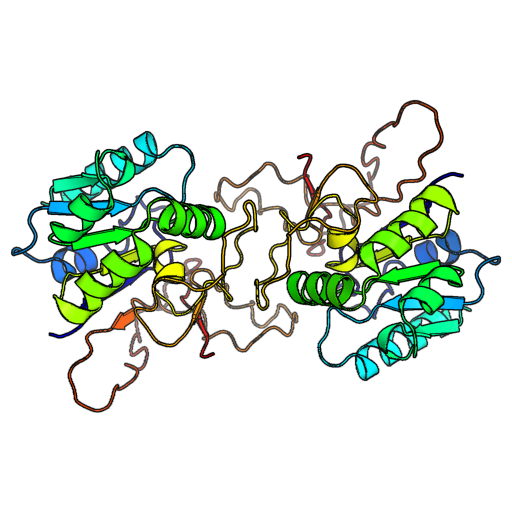TOM 791 C CA . TYR A 1 99 ? 1.115 5.867 16.312 1 98.88 99 TYR A CA 1
ATOM 792 C C . TYR A 1 99 ? 2.27 5.773 17.297 1 98.88 99 TYR A C 1
ATOM 794 O O . TYR A 1 99 ? 2.055 5.746 18.516 1 98.88 99 TYR A O 1
ATOM 802 N N . ASP A 1 100 ? 3.471 5.715 16.781 1 98.62 100 ASP A N 1
ATOM 803 C CA . ASP A 1 100 ? 4.641 5.629 17.641 1 98.62 100 ASP A CA 1
ATOM 804 C C . ASP A 1 100 ? 4.711 6.824 18.594 1 98.62 100 ASP A C 1
ATOM 806 O O . ASP A 1 100 ? 5.141 6.688 19.75 1 98.62 100 ASP A O 1
ATOM 810 N N . SER A 1 101 ? 4.32 7.996 18.109 1 98.62 101 SER A N 1
ATOM 811 C CA . SER A 1 101 ? 4.383 9.219 18.906 1 98.62 101 SER A CA 1
ATOM 812 C C . SER A 1 101 ? 3.113 9.406 19.719 1 98.62 101 SER A C 1
ATOM 814 O O . SER A 1 101 ? 2.971 10.398 20.438 1 98.62 101 SER A O 1
ATOM 816 N N . LYS A 1 102 ? 2.174 8.477 19.578 1 98.56 102 LYS A N 1
ATOM 817 C CA . LYS A 1 102 ? 0.938 8.43 20.359 1 98.56 102 LYS A CA 1
ATOM 818 C C . LYS A 1 102 ? 0.103 9.688 20.141 1 98.56 102 LYS A C 1
ATOM 820 O O . LYS A 1 102 ? -0.486 10.227 21.078 1 98.56 102 LYS A O 1
ATOM 825 N N . VAL A 1 103 ? 0.06 10.172 18.891 1 98.88 103 VAL A N 1
ATOM 826 C CA . VAL A 1 103 ? -0.614 11.445 18.688 1 98.88 103 VAL A CA 1
ATOM 827 C C . VAL A 1 103 ? -1.885 11.242 17.859 1 98.88 103 VAL A C 1
ATOM 829 O O . VAL A 1 103 ? -2.648 12.18 17.641 1 98.88 103 VAL A O 1
ATOM 832 N N . VAL A 1 104 ? -2.16 10.016 17.406 1 98.88 104 VAL A N 1
ATOM 833 C CA . VAL A 1 104 ? -3.307 9.766 16.531 1 98.88 104 VAL A CA 1
ATOM 834 C C . VAL A 1 104 ? -4.59 10.219 17.234 1 98.88 104 VAL A C 1
ATOM 836 O O . VAL A 1 104 ? -5.316 11.07 16.719 1 98.88 104 VAL A O 1
ATOM 839 N N . MET A 1 105 ? -4.832 9.711 18.406 1 98.5 105 MET A N 1
ATOM 840 C CA . MET A 1 105 ? -6.066 10.016 19.125 1 98.5 105 MET A CA 1
ATOM 841 C C . MET A 1 105 ? -6.09 11.469 19.578 1 98.5 105 MET A C 1
ATOM 843 O O . MET A 1 105 ? -7.152 12.094 19.609 1 98.5 105 MET A O 1
ATOM 847 N N . GLU A 1 106 ? -4.98 11.945 19.969 1 98.75 106 GLU A N 1
ATOM 848 C CA . GLU A 1 106 ? -4.922 13.336 20.438 1 98.75 106 GLU A CA 1
ATOM 849 C C . GLU A 1 106 ? -5.266 14.305 19.312 1 98.75 106 GLU A C 1
ATOM 851 O O . GLU A 1 106 ? -5.992 15.281 19.516 1 98.75 106 GLU A O 1
ATOM 856 N N . ILE A 1 107 ? -4.719 14.086 18.109 1 98.81 107 ILE A N 1
ATOM 857 C CA . ILE A 1 107 ? -5.055 14.93 16.969 1 98.81 107 ILE A CA 1
ATOM 858 C C . ILE A 1 107 ? -6.555 14.852 16.688 1 98.81 107 ILE A C 1
ATOM 860 O O . ILE A 1 107 ? -7.203 15.875 16.484 1 98.81 107 ILE A O 1
ATOM 864 N N . ARG A 1 108 ? -7.082 13.656 16.719 1 98.31 108 ARG A N 1
ATOM 865 C CA . ARG A 1 108 ? -8.516 13.477 16.484 1 98.31 108 ARG A CA 1
ATOM 866 C C . ARG A 1 108 ? -9.336 14.289 17.484 1 98.31 108 ARG A C 1
ATOM 868 O O . ARG A 1 108 ? -10.266 14.992 17.094 1 98.31 108 ARG A O 1
ATOM 875 N N . LYS A 1 109 ? -9 14.172 18.672 1 97.88 109 LYS A N 1
ATOM 876 C CA . LYS A 1 109 ? -9.711 14.891 19.719 1 97.88 109 LYS A CA 1
ATOM 877 C C . LYS A 1 109 ? -9.648 16.406 19.5 1 97.88 109 LYS A C 1
ATOM 879 O O . LYS A 1 109 ? -10.68 17.078 19.547 1 97.88 109 LYS A O 1
ATOM 884 N N . ARG A 1 110 ? -8.484 16.953 19.234 1 98.12 110 ARG A N 1
ATOM 885 C CA . ARG A 1 110 ? -8.289 18.391 19.062 1 98.12 110 ARG A CA 1
ATOM 886 C C . ARG A 1 110 ? -9.109 18.906 17.891 1 98.12 110 ARG A C 1
ATOM 888 O O . ARG A 1 110 ? -9.688 20 17.953 1 98.12 110 ARG A O 1
ATOM 895 N N . VAL A 1 111 ? -9.148 18.109 16.828 1 96.44 111 VAL A N 1
ATOM 896 C CA . VAL A 1 111 ? -9.836 18.547 15.617 1 96.44 111 VAL A CA 1
ATOM 897 C C . VAL A 1 111 ? -11.344 18.375 15.789 1 96.44 111 VAL A C 1
ATOM 899 O O . VAL A 1 111 ? -12.117 19.281 15.484 1 96.44 111 V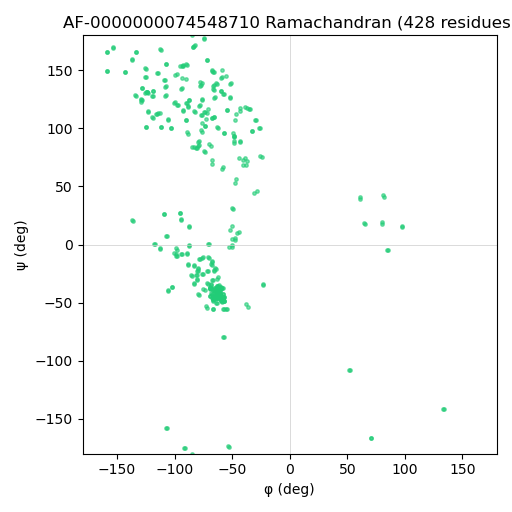AL A O 1
ATOM 902 N N . MET A 1 112 ? -11.766 17.266 16.344 1 94.81 112 MET A N 1
ATOM 903 C CA . MET A 1 112 ? -13.18 16.906 16.375 1 94.81 112 MET A CA 1
ATOM 904 C C . MET A 1 112 ? -13.883 17.609 17.547 1 94.81 112 MET A C 1
ATOM 906 O O . MET A 1 112 ? -15.062 17.953 17.438 1 94.81 112 MET A O 1
ATOM 910 N N . GLU A 1 113 ? -13.227 17.797 18.594 1 94.81 113 GLU A N 1
ATOM 911 C CA . GLU A 1 113 ? -13.875 18.297 19.812 1 94.81 113 GLU A CA 1
ATOM 912 C C . GLU A 1 113 ? -13.539 19.75 20.062 1 94.81 113 GLU A C 1
ATOM 914 O O . GLU A 1 113 ? -14.398 20.531 20.5 1 94.81 113 GLU A O 1
ATOM 919 N N . ASP A 1 114 ? -12.32 20.156 19.828 1 94.75 114 ASP A N 1
ATOM 920 C CA . ASP A 1 114 ? -11.891 21.5 20.172 1 94.75 114 ASP A CA 1
ATOM 921 C C . ASP A 1 114 ? -11.945 22.422 18.953 1 94.75 114 ASP A C 1
ATOM 923 O O . ASP A 1 114 ? -11.695 23.625 19.062 1 94.75 114 ASP A O 1
ATOM 927 N N . GLY A 1 115 ? -12.148 21.906 17.859 1 91.44 115 GLY A N 1
ATOM 928 C CA . GLY A 1 115 ? -12.32 22.719 16.656 1 91.44 115 GLY A CA 1
ATOM 929 C C . GLY A 1 115 ? -11.008 23.203 16.078 1 91.44 115 GLY A C 1
ATOM 930 O O . GLY A 1 115 ? -10.977 24.172 15.312 1 91.44 115 GLY A O 1
ATOM 931 N N . VAL A 1 116 ? -9.914 22.594 16.406 1 95.69 116 VAL A N 1
ATOM 932 C CA . VAL A 1 116 ? -8.602 22.953 15.875 1 95.69 116 VAL A CA 1
ATOM 933 C C . VAL A 1 116 ? -8.562 22.656 14.375 1 95.69 116 VAL A C 1
ATOM 935 O O . VAL A 1 116 ? -8.922 21.562 13.938 1 95.69 116 VAL A O 1
ATOM 938 N N . PRO A 1 117 ? -8.195 23.656 13.539 1 95 117 PRO A N 1
ATOM 939 C CA . PRO A 1 117 ? -8.133 23.406 12.094 1 95 117 PRO A CA 1
ATOM 940 C C . PRO A 1 117 ? -7.051 22.406 11.703 1 95 117 PRO A C 1
ATOM 942 O O . PRO A 1 117 ? -5.949 22.438 12.258 1 95 117 PRO A O 1
ATOM 945 N N . TYR A 1 118 ? -7.438 21.516 10.797 1 96.75 118 TYR A N 1
ATOM 946 C CA . TYR A 1 118 ? -6.539 20.484 10.289 1 96.75 118 TYR A CA 1
ATOM 947 C C . TYR A 1 118 ? -6.352 20.625 8.781 1 96.75 118 TYR A C 1
ATOM 949 O O . TYR A 1 118 ? -7.328 20.688 8.031 1 96.75 118 TYR A O 1
ATOM 957 N N . MET A 1 119 ? -5.082 20.656 8.422 1 95.06 119 MET A N 1
ATOM 958 C CA . MET A 1 119 ? -4.719 20.625 7.004 1 95.06 119 MET A CA 1
ATOM 959 C C . MET A 1 119 ? -3.867 19.391 6.695 1 95.06 119 MET A C 1
ATOM 961 O O . MET A 1 119 ? -2.947 19.062 7.445 1 95.06 119 MET A O 1
ATOM 965 N N . GLY A 1 120 ? -4.242 18.688 5.629 1 95.88 120 GLY A N 1
ATOM 966 C CA . GLY A 1 120 ? -3.439 17.578 5.145 1 95.88 120 GLY A CA 1
ATOM 967 C C . GLY A 1 120 ? -3.066 17.719 3.678 1 95.88 120 GLY A C 1
ATOM 968 O O . GLY A 1 120 ? -3.855 18.203 2.873 1 95.88 120 GLY A O 1
ATOM 969 N N . SER A 1 121 ? -1.904 17.281 3.375 1 91.75 121 SER A N 1
ATOM 970 C CA . SER A 1 121 ? -1.482 17.203 1.981 1 91.75 121 SER A CA 1
ATOM 971 C C . SER A 1 121 ? -1.048 15.781 1.625 1 91.75 121 SER A C 1
ATOM 973 O O . SER A 1 121 ? -0.238 15.172 2.334 1 91.75 121 SER A O 1
ATOM 975 N N . SER A 1 122 ? -1.54 15.188 0.496 1 92.06 122 SER A N 1
ATOM 976 C CA . SER A 1 122 ? -1.183 13.852 0.035 1 92.06 122 SER A CA 1
ATOM 977 C C . SER A 1 122 ? -1.366 12.812 1.143 1 92.06 122 SER A C 1
ATOM 979 O O . SER A 1 122 ? -2.48 12.609 1.63 1 92.06 122 SER A O 1
ATOM 981 N N . ALA A 1 123 ? -0.265 12.312 1.689 1 96.94 123 ALA A N 1
ATOM 982 C CA . ALA A 1 123 ? -0.344 11.344 2.781 1 96.94 123 ALA A CA 1
ATOM 983 C C . ALA A 1 123 ? -1.066 11.938 3.988 1 96.94 123 ALA A C 1
ATOM 985 O O . ALA A 1 123 ? -1.779 11.227 4.699 1 96.94 123 ALA A O 1
ATOM 986 N N . GLY A 1 124 ? -0.858 13.203 4.234 1 97.81 124 GLY A N 1
ATOM 987 C CA . GLY A 1 124 ? -1.551 13.883 5.316 1 97.81 124 GLY A CA 1
ATOM 988 C C . GLY A 1 124 ? -3.055 13.93 5.129 1 97.81 124 GLY A C 1
ATOM 989 O O . GLY A 1 124 ? -3.809 13.922 6.102 1 97.81 124 GLY A O 1
ATOM 990 N N . THR A 1 125 ? -3.512 14.07 3.869 1 93.38 125 THR A N 1
ATOM 991 C CA . THR A 1 125 ? -4.926 13.969 3.527 1 93.38 125 THR A CA 1
ATOM 992 C C . THR A 1 125 ? -5.43 12.539 3.713 1 93.38 125 THR A C 1
ATOM 994 O O . THR A 1 125 ? -6.516 12.32 4.254 1 93.38 125 THR A O 1
ATOM 997 N N . ASN A 1 126 ? -4.656 11.602 3.309 1 95 126 ASN A N 1
ATOM 998 C CA . ASN A 1 126 ? -5.035 10.203 3.41 1 95 126 ASN A CA 1
ATOM 999 C C . ASN A 1 126 ? -5.273 9.789 4.859 1 95 126 ASN A C 1
ATOM 1001 O O . ASN A 1 126 ? -6.301 9.188 5.176 1 95 126 ASN A O 1
ATOM 1005 N N . VAL A 1 127 ? -4.414 10.188 5.812 1 98.38 127 VAL A N 1
ATOM 1006 C CA . VAL A 1 127 ? -4.488 9.711 7.191 1 98.38 127 VAL A CA 1
ATOM 1007 C C . VAL A 1 127 ? -5.602 10.453 7.934 1 98.38 127 VAL A C 1
ATOM 1009 O O . VAL A 1 127 ? -5.969 10.086 9.047 1 98.38 127 VAL A O 1
ATOM 1012 N N . ALA A 1 128 ? -6.102 11.523 7.34 1 96.75 128 ALA A N 1
ATOM 1013 C CA . ALA A 1 128 ? -7.238 12.203 7.949 1 96.75 128 ALA A CA 1
ATOM 1014 C C . ALA A 1 128 ? -8.492 11.336 7.91 1 96.75 128 ALA A C 1
ATOM 1016 O O . ALA A 1 128 ? -9.469 11.609 8.609 1 96.75 128 ALA A O 1
ATOM 1017 N N . THR A 1 129 ? -8.477 10.305 7.129 1 93.88 129 THR A N 1
ATOM 1018 C CA . THR A 1 129 ? -9.648 9.469 6.875 1 93.88 129 THR A CA 1
ATOM 1019 C C . THR A 1 129 ? -9.703 8.305 7.852 1 93.88 129 THR A C 1
ATOM 1021 O O . THR A 1 129 ? -8.945 8.258 8.82 1 93.88 129 THR A O 1
ATOM 1024 N N . ILE A 1 130 ? -10.672 7.43 7.652 1 95.19 130 ILE A N 1
ATOM 1025 C CA . ILE A 1 130 ? -10.93 6.359 8.609 1 95.19 130 ILE A CA 1
ATOM 1026 C C . ILE A 1 130 ? -9.773 5.359 8.594 1 95.19 130 ILE A C 1
ATOM 1028 O O . ILE A 1 130 ? -9.461 4.754 9.617 1 95.19 130 ILE A O 1
ATOM 1032 N N . SER A 1 131 ? -9.148 5.121 7.449 1 97.19 131 SER A N 1
ATOM 1033 C CA . SER A 1 131 ? -8.008 4.234 7.273 1 97.19 131 SER A CA 1
ATOM 1034 C C . SER A 1 131 ? -7.164 4.652 6.07 1 97.19 131 SER A C 1
ATOM 1036 O O . SER A 1 131 ? -7.59 5.484 5.27 1 97.19 131 SER A O 1
ATOM 1038 N N . ILE A 1 132 ? -6.016 4.055 5.961 1 97.69 132 ILE A N 1
ATOM 1039 C CA . ILE A 1 132 ? -5.156 4.418 4.84 1 97.69 132 ILE A CA 1
ATOM 1040 C C . ILE A 1 132 ? -5.387 3.455 3.68 1 97.69 132 ILE A C 1
ATOM 1042 O O . ILE A 1 132 ? -4.535 3.326 2.795 1 97.69 132 ILE A O 1
ATOM 1046 N N . SER A 1 133 ? -6.477 2.791 3.582 1 95.94 133 SER A N 1
ATOM 1047 C CA . SER A 1 133 ? -6.758 1.658 2.705 1 95.94 133 SER A CA 1
ATOM 1048 C C . SER A 1 133 ? -6.855 2.098 1.248 1 95.94 133 SER A C 1
ATOM 1050 O O . SER A 1 133 ? -7.023 1.267 0.354 1 95.94 133 SER A O 1
ATOM 1052 N N . THR A 1 134 ? -6.688 3.342 0.971 1 91.06 134 THR A N 1
ATOM 1053 C CA . THR A 1 134 ? -6.773 3.818 -0.405 1 91.06 134 THR A CA 1
ATOM 1054 C C . THR A 1 134 ? -5.441 4.398 -0.864 1 91.06 134 THR A C 1
ATOM 1056 O O . THR A 1 134 ? -5.34 4.941 -1.968 1 91.06 134 THR A O 1
ATOM 1059 N N . THR A 1 135 ? -4.418 4.391 0.003 1 93.38 135 THR A N 1
ATOM 1060 C CA . THR A 1 135 ? -3.117 4.891 -0.425 1 93.38 135 THR A CA 1
ATOM 1061 C C . THR A 1 135 ? -2.523 3.996 -1.51 1 93.38 135 THR A C 1
ATOM 1063 O O . THR A 1 135 ? -2.754 2.785 -1.518 1 93.38 135 THR A O 1
ATOM 1066 N N . ASN A 1 136 ? -1.755 4.613 -2.41 1 87.12 136 ASN A N 1
ATOM 1067 C CA . ASN A 1 136 ? -0.999 3.857 -3.402 1 87.12 136 ASN A CA 1
ATOM 1068 C C . ASN A 1 136 ? 0.493 3.846 -3.08 1 87.12 136 ASN A C 1
ATOM 1070 O O . ASN A 1 136 ? 1.303 3.377 -3.883 1 87.12 136 ASN A O 1
ATOM 1074 N N . ASP A 1 137 ? 0.84 4.391 -1.882 1 92 137 ASP A N 1
ATOM 1075 C CA . ASP A 1 137 ? 2.242 4.398 -1.473 1 92 137 ASP A CA 1
ATOM 1076 C C . ASP A 1 137 ? 2.746 2.984 -1.208 1 92 137 ASP A C 1
ATOM 1078 O O . ASP A 1 137 ? 1.975 2.105 -0.816 1 92 137 ASP A O 1
ATOM 1082 N N . MET A 1 138 ? 4.008 2.816 -1.446 1 93.31 138 MET A N 1
ATOM 1083 C CA . MET A 1 138 ? 4.625 1.541 -1.096 1 93.31 138 MET A CA 1
ATOM 1084 C C . MET A 1 138 ? 4.641 1.341 0.416 1 93.31 138 MET A C 1
ATOM 1086 O O . MET A 1 138 ? 4.949 2.27 1.166 1 93.31 138 MET A O 1
ATOM 1090 N N . PRO A 1 139 ? 4.238 0.124 0.846 1 97.5 139 PRO A N 1
ATOM 1091 C CA . PRO A 1 139 ? 4.277 -0.166 2.281 1 97.5 139 PRO A CA 1
ATOM 1092 C C . PRO A 1 139 ? 5.695 -0.397 2.799 1 97.5 139 PRO A C 1
ATOM 1094 O O . PRO A 1 139 ? 6.055 -1.527 3.135 1 97.5 139 PRO A O 1
ATOM 1097 N N . ILE A 1 140 ? 6.395 0.63 3.031 1 95.88 140 ILE A N 1
ATOM 1098 C CA . ILE A 1 140 ? 7.824 0.541 3.322 1 95.88 140 ILE A CA 1
ATOM 1099 C C . ILE A 1 140 ? 8.031 0.232 4.801 1 95.88 140 ILE A C 1
ATOM 1101 O O . ILE A 1 140 ? 9.125 -0.159 5.215 1 95.88 140 ILE A O 1
ATOM 1105 N N . VAL A 1 141 ? 7.086 0.443 5.59 1 97.5 141 VAL A N 1
ATOM 1106 C CA . VAL A 1 141 ? 7.086 0.072 7 1 97.5 141 VAL A CA 1
ATOM 1107 C C . VAL A 1 141 ? 5.734 -0.531 7.379 1 97.5 141 VAL A C 1
ATOM 1109 O O . VAL A 1 141 ? 4.742 -0.338 6.672 1 97.5 141 VAL A O 1
ATOM 1112 N N . TYR A 1 142 ? 5.773 -1.282 8.477 1 98.19 142 TYR A N 1
ATOM 1113 C CA . TYR A 1 142 ? 4.578 -1.975 8.945 1 98.19 142 TYR A CA 1
ATOM 1114 C C . TYR A 1 142 ? 3.957 -1.249 10.133 1 98.19 142 TYR A C 1
ATOM 1116 O O . TYR A 1 142 ? 4.434 -1.37 11.258 1 98.19 142 TYR A O 1
ATOM 1124 N N . PRO A 1 143 ? 2.854 -0.438 9.883 1 98.56 143 PRO A N 1
ATOM 1125 C CA . PRO A 1 143 ? 2.162 0.202 11.008 1 98.56 143 PRO A CA 1
ATOM 1126 C C . PRO A 1 143 ? 1.358 -0.789 11.852 1 98.56 143 PRO A C 1
ATOM 1128 O O . PRO A 1 143 ? 1.057 -1.893 11.391 1 98.56 143 PRO A O 1
ATOM 1131 N N . PRO A 1 144 ? 1.058 -0.432 13.102 1 98.44 144 PRO A N 1
ATOM 1132 C CA . PRO A 1 144 ? 0.339 -1.366 13.969 1 98.44 144 PRO A CA 1
ATOM 1133 C C . PRO A 1 144 ? -1.079 -1.654 13.484 1 98.44 144 PRO A C 1
ATOM 1135 O O . PRO A 1 144 ? -1.698 -2.629 13.922 1 98.44 144 PRO A O 1
ATOM 1138 N N . THR A 1 145 ? -1.674 -0.817 12.711 1 98.44 145 THR A N 1
ATOM 1139 C CA . THR A 1 145 ? -2.996 -0.902 12.102 1 98.44 145 THR A CA 1
ATOM 1140 C C . THR A 1 145 ? -3.086 0.007 10.883 1 98.44 145 THR A C 1
ATOM 1142 O O . THR A 1 145 ? -2.213 0.851 10.664 1 98.44 145 THR A O 1
ATOM 1145 N N . PHE A 1 146 ? -4.086 -0.195 10.109 1 98.44 146 PHE A N 1
ATOM 1146 C CA . PHE A 1 146 ? -4.324 0.727 9 1 98.44 146 PHE A CA 1
ATOM 1147 C C . PHE A 1 146 ? -5.309 1.816 9.414 1 98.44 146 PHE A C 1
ATOM 1149 O O . PHE A 1 146 ? -5.527 2.775 8.664 1 98.44 146 PHE A O 1
ATOM 1156 N N . ALA A 1 147 ? -5.914 1.649 10.633 1 98.56 147 ALA A N 1
ATOM 1157 C CA . ALA A 1 147 ? -6.785 2.703 11.148 1 98.56 147 ALA A CA 1
ATOM 1158 C C . ALA A 1 147 ? -6.039 4.031 11.25 1 98.56 147 ALA A C 1
ATOM 1160 O O . ALA A 1 147 ? -4.914 4.078 11.75 1 98.56 147 ALA A O 1
ATOM 1161 N N . ALA A 1 148 ? -6.688 5.023 10.672 1 98.56 148 ALA A N 1
ATOM 1162 C CA . ALA A 1 148 ? -6.047 6.336 10.648 1 98.56 148 ALA A CA 1
ATOM 1163 C C . ALA A 1 148 ? -6.723 7.293 11.625 1 98.56 148 ALA A C 1
ATOM 1165 O O . ALA A 1 148 ? -7.246 6.871 12.656 1 98.56 148 ALA A O 1
ATOM 1166 N N . ILE A 1 149 ? -6.578 8.617 11.414 1 98.56 149 ILE A N 1
ATOM 1167 C CA . ILE A 1 149 ? -7.02 9.57 12.422 1 98.56 149 ILE A CA 1
ATOM 1168 C C . ILE A 1 149 ? -8.547 9.57 12.5 1 98.56 149 ILE A C 1
ATOM 1170 O O . ILE A 1 149 ? -9.117 9.75 13.578 1 98.56 149 ILE A O 1
ATOM 1174 N N . GLY A 1 150 ? -9.234 9.43 11.391 1 96.62 150 GLY A N 1
ATOM 1175 C CA . GLY A 1 150 ? -10.68 9.281 11.406 1 96.62 150 GLY A CA 1
ATOM 1176 C C . GLY A 1 150 ? -11.414 10.602 11.531 1 96.62 150 GLY A C 1
ATOM 1177 O O . GLY A 1 150 ? -12.414 10.695 12.25 1 96.62 150 GLY A O 1
ATOM 1178 N N . LEU A 1 151 ? -10.945 11.617 10.836 1 93.12 151 LEU A N 1
ATOM 1179 C CA . LEU A 1 151 ? -11.594 12.922 10.883 1 93.12 151 LEU A CA 1
ATOM 1180 C C . LEU A 1 151 ? -12.812 12.961 9.961 1 93.12 151 LEU A C 1
ATOM 1182 O O . LEU A 1 151 ? -13.68 13.82 10.102 1 93.12 151 LEU A O 1
ATOM 1186 N N . VAL A 1 152 ? -12.836 12.148 8.922 1 86.69 152 VAL A N 1
ATOM 1187 C CA . VAL A 1 152 ? -13.977 11.938 8.039 1 86.69 152 VAL A CA 1
ATOM 1188 C C . VAL A 1 152 ? -14.312 10.453 7.969 1 86.69 152 VAL A C 1
ATOM 1190 O O . VAL A 1 152 ? -13.438 9.602 8.156 1 86.69 152 VAL A O 1
ATOM 1193 N N . PRO A 1 153 ? -15.555 10.078 7.727 1 85.69 153 PRO A N 1
ATOM 1194 C CA . PRO A 1 153 ? -15.969 8.68 7.797 1 85.69 153 PRO A CA 1
ATOM 1195 C C . PRO A 1 153 ? -15.766 7.934 6.48 1 85.69 153 PRO A C 1
ATOM 1197 O O . PRO A 1 153 ? -16.391 6.898 6.246 1 85.69 153 PRO A O 1
ATOM 1200 N N . PHE A 1 154 ? -15.016 8.406 5.52 1 83.12 154 PHE A N 1
ATOM 1201 C CA . PHE A 1 154 ? -14.711 7.773 4.242 1 83.12 154 PHE A CA 1
ATOM 1202 C C . PHE A 1 154 ? -13.219 7.863 3.934 1 83.12 154 PHE A C 1
ATOM 1204 O O . PHE A 1 154 ? -12.477 8.555 4.629 1 83.12 154 PHE A O 1
ATOM 1211 N N . ASN A 1 155 ? -12.766 7.066 2.951 1 88.81 155 ASN A N 1
ATOM 1212 C CA . ASN A 1 155 ? -11.367 7.09 2.533 1 88.81 155 ASN A CA 1
ATOM 1213 C C . ASN A 1 155 ? -11.148 8.055 1.374 1 88.81 155 ASN A C 1
ATOM 1215 O O . ASN A 1 155 ? -12.086 8.391 0.647 1 88.81 155 ASN A O 1
ATOM 1219 N N . ILE A 1 156 ? -9.992 8.578 1.226 1 85.62 156 ILE A N 1
ATOM 1220 C CA . ILE A 1 156 ? -9.578 9.43 0.118 1 85.62 156 ILE A CA 1
ATOM 1221 C C . ILE A 1 156 ? -8.281 8.906 -0.49 1 85.62 156 ILE A C 1
ATOM 1223 O O . ILE A 1 156 ? -7.344 8.562 0.233 1 85.62 156 ILE A O 1
ATOM 1227 N N . ASN A 1 157 ? -8.258 8.648 -1.766 1 85.69 157 ASN A N 1
ATOM 1228 C CA . ASN A 1 157 ? -7.02 8.516 -2.525 1 85.69 157 ASN A CA 1
ATOM 1229 C C . ASN A 1 157 ? -6.566 9.852 -3.105 1 85.69 157 ASN A C 1
ATOM 1231 O O . ASN A 1 157 ? -7.152 10.344 -4.07 1 85.69 157 ASN A O 1
ATOM 1235 N N . PRO A 1 158 ? -5.52 10.398 -2.51 1 82.69 158 PRO A N 1
ATOM 1236 C CA . PRO A 1 158 ? -5.16 11.758 -2.91 1 82.69 158 PRO A CA 1
ATOM 1237 C C . PRO A 1 158 ? -4.562 11.828 -4.316 1 82.69 158 PRO A C 1
ATOM 1239 O O . PRO A 1 158 ? -4.473 12.906 -4.898 1 82.69 158 PRO A O 1
ATOM 1242 N N . HIS A 1 159 ? -4.008 10.688 -4.82 1 74.69 159 HIS A N 1
ATOM 1243 C CA . HIS A 1 159 ? -3.32 10.68 -6.105 1 74.69 159 HIS A CA 1
ATOM 1244 C C . HIS A 1 159 ? -4.125 9.93 -7.16 1 74.69 159 HIS A C 1
ATOM 1246 O O . HIS A 1 159 ? -3.557 9.391 -8.109 1 74.69 159 HIS A O 1
ATOM 1252 N N . TYR A 1 160 ? -5.266 9.891 -7.012 1 56.09 160 TYR A N 1
ATOM 1253 C CA . TYR A 1 160 ? -6.062 9.133 -7.973 1 56.09 160 TYR A CA 1
ATOM 1254 C C . TYR A 1 160 ? -5.961 9.742 -9.367 1 56.09 160 TYR A C 1
ATOM 1256 O O . TYR A 1 160 ? -6.125 10.945 -9.539 1 56.09 160 TYR A O 1
ATOM 1264 N N . LEU A 1 161 ? -5.027 9.031 -10.258 1 48.28 161 LEU A N 1
ATOM 1265 C CA . LEU A 1 161 ? -4.992 9.477 -11.648 1 48.28 161 LEU A CA 1
ATOM 1266 C C . LEU A 1 161 ? -6.199 8.945 -12.422 1 48.28 161 LEU A C 1
ATOM 1268 O O . LEU A 1 161 ? -6.59 7.789 -12.258 1 48.28 161 LEU A O 1
ATOM 1272 N N . ASP A 1 162 ? -7.027 9.906 -12.758 1 39.34 162 ASP A N 1
ATOM 1273 C CA . ASP A 1 162 ? -8.133 9.492 -13.625 1 39.34 162 ASP A CA 1
ATOM 1274 C C . ASP A 1 162 ? -7.645 8.555 -14.727 1 39.34 162 ASP A C 1
ATOM 1276 O O . ASP A 1 162 ? -6.629 8.828 -15.375 1 39.34 162 ASP A O 1
ATOM 1280 N N . HIS A 1 163 ? -7.648 7.242 -14.445 1 40.06 163 HIS A N 1
ATOM 1281 C CA . HIS A 1 163 ? -7.375 6.371 -15.586 1 40.06 163 HIS A CA 1
ATOM 1282 C C . HIS A 1 163 ? -7.773 7.035 -16.891 1 40.06 163 HIS A C 1
ATOM 1284 O O . HIS A 1 163 ? -8.828 7.668 -16.984 1 40.06 163 HIS A O 1
ATOM 1290 N N . ASP A 1 164 ? -6.82 7.555 -17.547 1 36.91 164 ASP A N 1
ATOM 1291 C CA . ASP A 1 164 ? -7.234 7.812 -18.922 1 36.91 164 ASP A CA 1
ATOM 1292 C C . ASP A 1 164 ? -8.289 6.809 -19.375 1 36.91 164 ASP A C 1
ATOM 1294 O O . ASP A 1 164 ? -8.164 5.609 -19.109 1 36.91 164 ASP A O 1
ATOM 1298 N N . SER A 1 165 ? -9.531 7.258 -19.5 1 37.41 165 SER A N 1
ATOM 1299 C CA . SER A 1 165 ? -10.602 6.457 -20.094 1 37.41 165 SER A CA 1
ATOM 1300 C C . SER A 1 165 ? -10.031 5.387 -21.016 1 37.41 165 SER A C 1
ATOM 1302 O O . SER A 1 165 ? -10.711 4.406 -21.328 1 37.41 165 SER A O 1
ATOM 1304 N N . SER A 1 166 ? -9.016 5.668 -21.656 1 34.44 166 SER A N 1
ATOM 1305 C CA . SER A 1 166 ? -8.492 4.688 -22.594 1 34.44 166 SER A CA 1
ATOM 1306 C C . SER A 1 166 ? -7.688 3.605 -21.891 1 34.44 166 SER A C 1
ATOM 1308 O O . SER A 1 166 ? -7.219 2.658 -22.531 1 34.44 166 SER A O 1
ATOM 1310 N N . SER A 1 167 ? -7.207 3.891 -20.75 1 34.28 167 SER A N 1
ATOM 1311 C CA . SER A 1 167 ? -6.445 2.836 -20.094 1 34.28 167 SER A CA 1
ATOM 1312 C C . SER A 1 167 ? -7.371 1.809 -19.453 1 34.28 167 SER A C 1
ATOM 1314 O O . SER A 1 167 ? -8.289 2.17 -18.719 1 34.28 167 SER A O 1
ATOM 1316 N N . ARG A 1 168 ? -7.789 0.801 -20.094 1 31.62 168 ARG A N 1
ATOM 1317 C CA . ARG A 1 168 ? -8.695 -0.318 -19.875 1 31.62 168 ARG A CA 1
ATOM 1318 C C . ARG A 1 168 ? -8.422 -0.985 -18.531 1 31.62 168 ARG A C 1
ATOM 1320 O O . ARG A 1 168 ? -8.852 -2.117 -18.297 1 31.62 168 ARG A O 1
ATOM 1327 N N . HIS A 1 169 ? -7.512 -0.445 -17.75 1 32.25 169 HIS A N 1
ATOM 1328 C CA . HIS A 1 169 ? -7.488 -1.236 -16.531 1 32.25 169 HIS A CA 1
ATOM 1329 C C . HIS A 1 169 ? -8.719 -0.966 -15.672 1 32.25 169 HIS A C 1
ATOM 1331 O O . HIS A 1 169 ? -9.109 0.189 -15.484 1 32.25 169 HIS A O 1
ATOM 1337 N N . MET A 1 170 ? -9.711 -1.75 -15.609 1 31.52 170 MET A N 1
ATOM 1338 C CA . MET A 1 170 ? -11.039 -1.756 -15 1 31.52 170 MET A CA 1
ATOM 1339 C C . MET A 1 170 ? -10.961 -1.372 -13.523 1 31.52 170 MET A C 1
ATOM 1341 O O . MET A 1 170 ? -10.812 -2.236 -12.656 1 31.52 170 MET A O 1
ATOM 1345 N N . GLY A 1 171 ? -10.102 -0.585 -13.07 1 29.8 171 GLY A N 1
ATOM 1346 C CA . GLY A 1 171 ? -10.219 -0.398 -11.633 1 29.8 171 GLY A CA 1
ATOM 1347 C C . GLY A 1 171 ? -11.391 0.473 -11.234 1 29.8 171 GLY A C 1
ATOM 1348 O O . GLY A 1 171 ? -12.117 0.976 -12.094 1 29.8 171 GLY A O 1
ATOM 1349 N N . PRO A 1 172 ? -11.656 0.696 -9.891 1 29.12 172 PRO A N 1
ATOM 1350 C CA . PRO A 1 172 ? -12.797 1.34 -9.234 1 29.12 172 PRO A CA 1
ATOM 1351 C C . PRO A 1 172 ? -13.102 2.723 -9.805 1 29.12 172 PRO A C 1
ATOM 1353 O O . PRO A 1 172 ? -12.219 3.369 -10.375 1 29.12 172 PRO A O 1
ATOM 1356 N N . SER A 1 173 ? -14.414 2.934 -9.953 1 28.03 173 SER A N 1
ATOM 1357 C CA . SER A 1 173 ? -14.977 4.191 -10.43 1 28.03 173 SER A CA 1
ATOM 1358 C C . SER A 1 173 ? -14.375 5.383 -9.688 1 28.03 173 SER A C 1
ATOM 1360 O O . SER A 1 173 ? -14.344 5.406 -8.461 1 28.03 173 SER A O 1
ATOM 1362 N N . VAL A 1 174 ? -13.344 5.812 -10.234 1 30.94 174 VAL A N 1
ATOM 1363 C CA . VAL A 1 174 ? -12.555 6.98 -9.852 1 30.94 174 VAL A CA 1
ATOM 1364 C C . VAL A 1 174 ? -13.367 8.25 -10.102 1 30.94 174 VAL A C 1
ATOM 1366 O O . VAL A 1 174 ? -14.094 8.352 -11.094 1 30.94 174 VAL A O 1
ATOM 1369 N N . LEU A 1 175 ? -13.758 8.828 -9.055 1 28.84 175 LEU A N 1
ATOM 1370 C CA . LEU A 1 175 ? -14.297 10.172 -9.266 1 28.84 175 LEU A CA 1
ATOM 1371 C C . LEU A 1 175 ? -13.422 10.953 -10.234 1 28.84 175 LEU A C 1
ATOM 1373 O O . LEU A 1 175 ? -12.203 10.758 -10.281 1 28.84 175 LEU A O 1
ATOM 1377 N N . SER A 1 176 ? -13.906 11.273 -11.297 1 26.75 176 SER A N 1
ATOM 1378 C CA . SER A 1 176 ? -13.305 11.992 -12.414 1 26.75 176 SER A CA 1
ATOM 1379 C C . SER A 1 176 ? -12.305 13.031 -11.922 1 26.75 176 SER A C 1
ATOM 1381 O O . SER A 1 176 ? -12.578 13.781 -10.984 1 26.75 176 SER A O 1
ATOM 1383 N N . PRO A 1 177 ? -10.984 12.836 -12.305 1 29.53 177 PRO A N 1
ATOM 1384 C CA . PRO A 1 177 ? -9.758 13.578 -12 1 29.53 177 PRO A CA 1
ATOM 1385 C C . PRO A 1 177 ? -9.906 15.078 -12.242 1 29.53 177 PRO A C 1
ATOM 1387 O O . PRO A 1 177 ? -8.906 15.812 -12.234 1 29.53 177 PRO A O 1
ATOM 1390 N N . SER A 1 178 ? -10.961 15.594 -12.664 1 27.73 178 SER A N 1
ATOM 1391 C CA . SER A 1 178 ? -10.797 16.953 -13.18 1 27.73 178 SER A CA 1
ATOM 1392 C C . SER A 1 178 ? -10.211 17.875 -12.117 1 27.73 178 SER A C 1
ATOM 1394 O O . SER A 1 178 ? -9.453 18.797 -12.438 1 27.73 178 SER A O 1
ATOM 1396 N N . THR A 1 179 ? -10.984 18.453 -11.07 1 27.47 179 THR A N 1
ATOM 1397 C CA . THR A 1 179 ? -10.805 19.641 -10.234 1 27.47 179 THR A CA 1
ATOM 1398 C C . THR A 1 179 ? -10.086 19.281 -8.938 1 27.47 179 THR A C 1
ATOM 1400 O O . THR A 1 179 ? -10.234 18.172 -8.422 1 27.47 179 THR A O 1
ATOM 1403 N N . SER A 1 180 ? -8.719 19.875 -8.695 1 31.19 180 SER A N 1
ATOM 1404 C CA . SER A 1 180 ? -8.172 19.922 -7.344 1 31.19 180 SER A CA 1
ATOM 1405 C C . SER A 1 180 ? -9.281 19.906 -6.301 1 31.19 180 SER A C 1
ATOM 1407 O O . SER A 1 180 ? -10.148 20.781 -6.281 1 31.19 180 SER A O 1
ATOM 1409 N N . THR A 1 181 ? -9.844 18.844 -6.098 1 35.34 181 THR A N 1
ATOM 1410 C CA . THR A 1 181 ? -10.953 18.859 -5.152 1 35.34 181 THR A CA 1
ATOM 1411 C C . THR A 1 181 ? -10.453 19.125 -3.736 1 35.34 181 THR A C 1
ATOM 1413 O O . THR A 1 181 ? -9.539 18.453 -3.262 1 35.34 181 THR A O 1
ATOM 1416 N N . LEU A 1 182 ? -10.312 20.438 -3.447 1 38.09 182 LEU A N 1
ATOM 1417 C CA . LEU A 1 182 ? -10.25 20.875 -2.059 1 38.09 182 LEU A CA 1
ATOM 1418 C C . LEU A 1 182 ? -11.492 20.438 -1.294 1 38.09 182 LEU A C 1
ATOM 1420 O O . LEU A 1 182 ? -12.617 20.672 -1.744 1 38.09 182 LEU A O 1
ATOM 1424 N N . ILE A 1 183 ? -11.312 19.359 -0.67 1 41.97 183 ILE A N 1
ATOM 1425 C CA . ILE A 1 183 ? -12.445 19.031 0.191 1 41.97 183 ILE A CA 1
ATOM 1426 C C . ILE A 1 183 ? -12.352 19.828 1.488 1 41.97 183 ILE A C 1
ATOM 1428 O O . ILE A 1 183 ? -11.375 19.719 2.229 1 41.97 183 ILE A O 1
ATOM 1432 N N . THR A 1 184 ? -12.844 21.047 1.354 1 38.34 184 THR A N 1
ATOM 1433 C CA . THR A 1 184 ? -13.062 21.719 2.627 1 38.34 184 THR A CA 1
ATOM 1434 C C . THR A 1 184 ? -14.328 21.188 3.309 1 38.34 184 THR A C 1
ATOM 1436 O O . THR A 1 184 ? -15.367 21.047 2.668 1 38.34 184 THR A O 1
ATOM 1439 N N . TRP 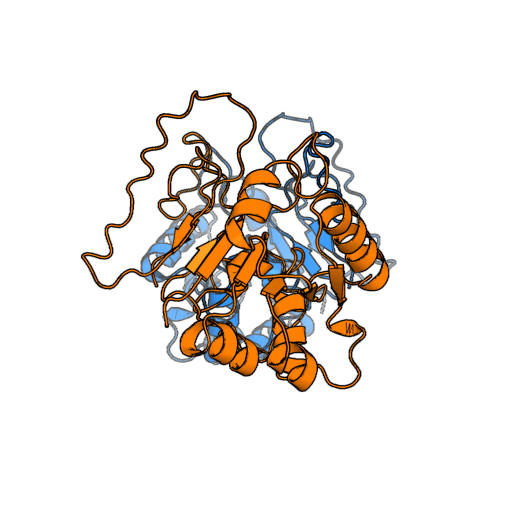A 1 185 ? -14.227 20.281 4.246 1 35.16 185 TRP A N 1
ATOM 1440 C CA . TRP A 1 185 ? -15.375 19.766 4.984 1 35.16 185 TRP A CA 1
ATOM 1441 C C . TRP A 1 185 ? -15.711 20.672 6.164 1 35.16 185 TRP A C 1
ATOM 1443 O O . TRP A 1 185 ? -14.875 20.891 7.047 1 35.16 185 TRP A O 1
ATOM 1453 N N . THR A 1 186 ? -16.469 21.734 5.961 1 31.45 186 THR A N 1
ATOM 1454 C CA . THR A 1 186 ? -17.031 22.438 7.102 1 31.45 186 THR A CA 1
ATOM 1455 C C . THR A 1 186 ? -18.391 21.844 7.488 1 31.45 186 THR A C 1
ATOM 1457 O O . THR A 1 186 ? -19.234 21.625 6.629 1 31.45 186 THR A O 1
ATOM 1460 N N . THR A 1 187 ? -18.438 20.875 8.547 1 30.83 187 THR A N 1
ATOM 1461 C CA . THR A 1 187 ? -19.672 20.266 9.023 1 30.83 187 THR A CA 1
ATOM 1462 C C . THR A 1 187 ? -20.656 21.328 9.508 1 30.83 187 THR A C 1
ATOM 1464 O O . THR A 1 187 ? -20.422 21.969 10.531 1 30.83 187 THR A O 1
ATOM 1467 N N . THR A 1 188 ? -21.312 22.281 8.859 1 28.44 188 THR A N 1
ATOM 1468 C CA . THR A 1 188 ? -22.547 22.797 9.461 1 28.44 188 THR A CA 1
ATOM 1469 C C . THR A 1 188 ? -23.562 21.672 9.625 1 28.44 188 THR A C 1
ATOM 1471 O O . THR A 1 188 ? -23.578 20.719 8.852 1 28.44 188 THR A O 1
ATOM 1474 N N . PRO A 1 189 ? -24.484 21.594 10.82 1 28.83 189 PRO A N 1
ATOM 1475 C CA . PRO A 1 189 ? -25.531 20.609 11.086 1 28.83 189 PRO A CA 1
ATOM 1476 C C . PRO A 1 189 ? -26.25 20.172 9.812 1 28.83 189 PRO A C 1
ATOM 1478 O O . PRO A 1 189 ? -27.016 19.203 9.844 1 28.83 189 PRO A O 1
ATOM 1481 N N . ALA A 1 190 ? -26.781 21.141 9.016 1 23.94 190 ALA A N 1
ATOM 1482 C CA . ALA A 1 190 ? -27.766 20.75 8 1 23.94 190 ALA A CA 1
ATOM 1483 C C . ALA A 1 190 ? -27.219 19.625 7.133 1 23.94 190 ALA A C 1
ATOM 1485 O O . ALA A 1 190 ? -26.016 19.344 7.129 1 23.94 190 ALA A O 1
ATOM 1486 N N . ALA A 1 191 ? -28.047 19.219 5.984 1 24.73 191 ALA A N 1
ATOM 1487 C CA . ALA A 1 191 ? -27.875 18.125 5.031 1 24.73 191 ALA A CA 1
ATOM 1488 C C . ALA A 1 191 ? -26.438 18.109 4.488 1 24.73 191 ALA A C 1
ATOM 1490 O O . ALA A 1 191 ? -25.922 19.125 4.027 1 24.73 191 ALA A O 1
ATOM 1491 N N . ALA A 1 192 ? -25.531 17.375 5.062 1 26.81 192 ALA A N 1
ATOM 1492 C CA . ALA A 1 192 ? -24.172 17.109 4.598 1 26.81 192 ALA A CA 1
ATOM 1493 C C . ALA A 1 192 ? -24.078 17.172 3.078 1 26.81 192 ALA A C 1
ATOM 1495 O O . ALA A 1 192 ? -24.453 16.234 2.385 1 26.81 192 ALA A O 1
ATOM 1496 N N . THR A 1 193 ? -24.688 18.234 2.496 1 23.47 193 THR A N 1
ATOM 1497 C CA . THR A 1 193 ? -24.641 18.375 1.045 1 23.47 193 THR A CA 1
ATOM 1498 C C . THR A 1 193 ? -23.203 18.219 0.537 1 23.47 193 THR A C 1
ATOM 1500 O O . THR A 1 193 ? -22.297 18.875 1.034 1 23.47 193 THR A O 1
ATOM 1503 N N . TRP A 1 194 ? -22.875 17.062 0.134 1 27.7 194 TRP A N 1
ATOM 1504 C CA . TRP A 1 194 ? -21.703 16.781 -0.687 1 27.7 194 TRP A CA 1
ATOM 1505 C C . TRP A 1 194 ? -21.469 17.906 -1.702 1 27.7 194 TRP A C 1
ATOM 1507 O O . TRP A 1 194 ? -22.359 18.219 -2.504 1 27.7 194 TRP A O 1
ATOM 1517 N N . GLY A 1 195 ? -21.031 19.031 -1.246 1 27.03 195 GLY A N 1
ATOM 1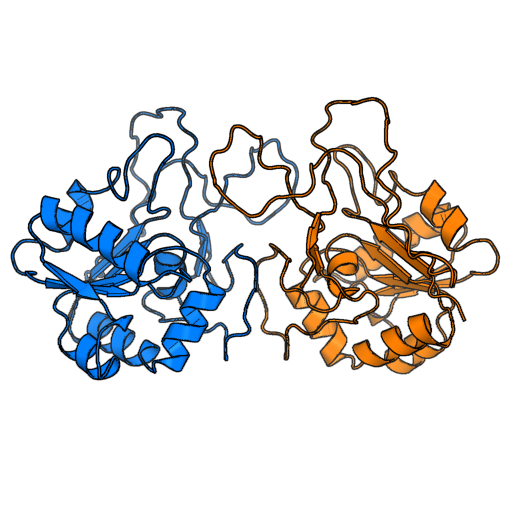518 C CA . GLY A 1 195 ? -20.812 20.047 -2.258 1 27.03 195 GLY A CA 1
ATOM 1519 C C . GLY A 1 195 ? -20.375 19.484 -3.592 1 27.03 195 GLY A C 1
ATOM 1520 O O . GLY A 1 195 ? -19.578 18.531 -3.641 1 27.03 195 GLY A O 1
ATOM 1521 N N . ARG A 1 196 ? -21.375 19.328 -4.527 1 25.97 196 ARG A N 1
ATOM 1522 C CA . ARG A 1 196 ? -21.094 19.047 -5.93 1 25.97 196 ARG A CA 1
ATOM 1523 C C . ARG A 1 196 ? -19.875 19.828 -6.406 1 25.97 196 ARG A C 1
ATOM 1525 O O . ARG A 1 196 ? -19.688 20.984 -6.047 1 25.97 196 ARG A O 1
ATOM 1532 N N . PRO A 1 197 ? -18.828 19.125 -6.832 1 27.56 197 PRO A N 1
ATOM 1533 C CA . PRO A 1 197 ? -17.828 19.938 -7.539 1 27.56 197 PRO A CA 1
ATOM 1534 C C . PRO A 1 197 ? -18.438 20.984 -8.461 1 27.56 197 PRO A C 1
ATOM 1536 O O . PRO A 1 197 ? -19.297 20.656 -9.281 1 27.56 197 PRO A O 1
ATOM 1539 N N . GLU A 1 198 ? -19.031 22.062 -7.914 1 26.91 198 GLU A N 1
ATOM 1540 C CA . GLU A 1 198 ? -19.422 23.047 -8.906 1 26.91 198 GLU A CA 1
ATOM 1541 C C . GLU A 1 198 ? -18.25 23.422 -9.812 1 26.91 198 GLU A C 1
ATOM 1543 O O . GLU A 1 198 ? -18.344 24.312 -10.648 1 26.91 198 GLU A O 1
ATOM 1548 N N . ASN A 1 199 ? -17.109 22.953 -9.656 1 25.19 199 ASN A N 1
ATOM 1549 C CA . ASN A 1 199 ? -16.062 23.75 -10.305 1 25.19 199 ASN A CA 1
ATOM 1550 C C . ASN A 1 199 ? -16.188 23.688 -11.828 1 25.19 199 ASN A C 1
ATOM 1552 O O . ASN A 1 199 ? -16.016 22.625 -12.43 1 25.19 199 ASN A O 1
ATOM 1556 N N . ARG A 1 200 ? -17.203 24.359 -12.484 1 24.56 200 ARG A N 1
ATOM 1557 C CA . ARG A 1 200 ? -17.016 24.703 -13.891 1 24.56 200 ARG A CA 1
ATOM 1558 C C . ARG A 1 200 ? -15.688 25.406 -14.117 1 24.56 200 ARG A C 1
ATOM 1560 O O . ARG A 1 200 ? -15.641 26.625 -14.297 1 24.56 200 ARG A O 1
ATOM 1567 N N . GLY A 1 201 ? -14.734 25.312 -13.109 1 24.22 201 GLY A N 1
ATOM 1568 C CA . GLY A 1 201 ? -13.625 26.172 -13.5 1 24.22 201 GLY A CA 1
ATOM 1569 C C . GLY A 1 201 ? -13.016 25.781 -14.836 1 24.22 201 GLY A C 1
ATOM 1570 O O . GLY A 1 201 ? -13.281 24.703 -15.352 1 24.22 201 GLY A O 1
ATOM 1571 N N . SER A 1 202 ? -12.469 26.812 -15.562 1 23.36 202 SER A N 1
ATOM 1572 C CA . SER A 1 202 ? -11.797 26.766 -16.859 1 23.36 202 SER A CA 1
ATOM 1573 C C . SER A 1 202 ? -10.75 25.656 -16.906 1 23.36 202 SER A C 1
ATOM 1575 O O . SER A 1 202 ? -10.031 25.438 -15.93 1 23.36 202 SER A O 1
ATOM 1577 N N . ARG A 1 203 ? -11.016 24.609 -17.609 1 27.33 203 ARG A N 1
ATOM 1578 C CA . ARG A 1 203 ? -10.344 23.359 -17.969 1 27.33 203 ARG A CA 1
ATOM 1579 C C . ARG A 1 203 ? -8.906 23.625 -18.422 1 27.33 203 ARG A C 1
ATOM 1581 O O . ARG A 1 203 ? -8.672 24.062 -19.547 1 27.33 203 ARG A O 1
ATOM 1588 N N . SER A 1 204 ? -8.039 24.328 -17.516 1 25.77 204 SER A N 1
ATOM 1589 C CA . SER A 1 204 ? -6.695 24.297 -18.094 1 25.77 204 SER A CA 1
ATOM 1590 C C . SER A 1 204 ? -6.09 22.906 -18.031 1 25.77 204 SER A C 1
ATOM 1592 O O . SER A 1 204 ? -6.332 22.156 -17.078 1 25.77 204 SER A O 1
ATOM 1594 N N . THR A 1 205 ? -5.742 22.141 -19.031 1 28.95 205 THR A N 1
ATOM 1595 C CA . THR A 1 205 ? -5.223 20.859 -19.484 1 28.95 205 THR A CA 1
ATOM 1596 C C . THR A 1 205 ? -4.031 20.422 -18.641 1 28.95 205 THR A C 1
ATOM 1598 O O . THR A 1 205 ? -3.299 19.5 -19.016 1 28.95 205 THR A O 1
ATOM 1601 N N . THR A 1 206 ? -3.693 21.094 -17.453 1 29.14 206 THR A N 1
ATOM 1602 C CA . THR A 1 206 ? -2.471 20.625 -16.797 1 29.14 206 THR A CA 1
ATOM 1603 C C . THR A 1 206 ? -2.727 19.328 -16.031 1 29.14 206 THR A C 1
ATOM 1605 O O . THR A 1 206 ? -3.824 19.109 -15.516 1 29.14 206 THR A O 1
ATOM 1608 N N . LYS A 1 207 ? -1.887 18.375 -16.016 1 36.72 207 LYS A N 1
ATOM 1609 C CA . LYS A 1 207 ? -1.9 17.062 -15.383 1 36.72 207 LYS A CA 1
ATOM 1610 C C . LYS A 1 207 ? -2.406 17.141 -13.945 1 36.72 207 LYS A C 1
ATOM 1612 O O . LYS A 1 207 ? -1.733 17.688 -13.07 1 36.72 207 LYS A O 1
ATOM 1617 N N . LYS A 1 208 ? -3.715 17.328 -13.781 1 37.75 208 LYS A N 1
ATOM 1618 C CA . LYS A 1 208 ? -4.402 17.609 -12.523 1 37.75 208 LYS A CA 1
ATOM 1619 C C . LYS A 1 208 ? -4.543 16.359 -11.672 1 37.75 208 LYS A C 1
ATOM 1621 O O . LYS A 1 208 ? -4.973 15.312 -12.164 1 37.75 208 LYS A O 1
ATOM 1626 N N . GLN A 1 209 ? -3.754 16.219 -10.625 1 42.91 209 GLN A N 1
ATOM 1627 C CA . GLN A 1 209 ? -3.967 15.195 -9.602 1 42.91 209 GLN A CA 1
ATOM 1628 C C . GLN A 1 209 ? -5.266 15.445 -8.836 1 42.91 209 GLN A C 1
ATOM 1630 O O . GLN A 1 209 ? -5.582 16.594 -8.5 1 42.91 209 GLN A O 1
ATOM 1635 N N . THR A 1 210 ? -6.371 14.555 -9.023 1 39.38 210 THR A N 1
ATOM 1636 C CA . THR A 1 210 ? -7.684 14.633 -8.391 1 39.38 210 THR A CA 1
ATOM 1637 C C . THR A 1 210 ? -7.707 13.844 -7.09 1 3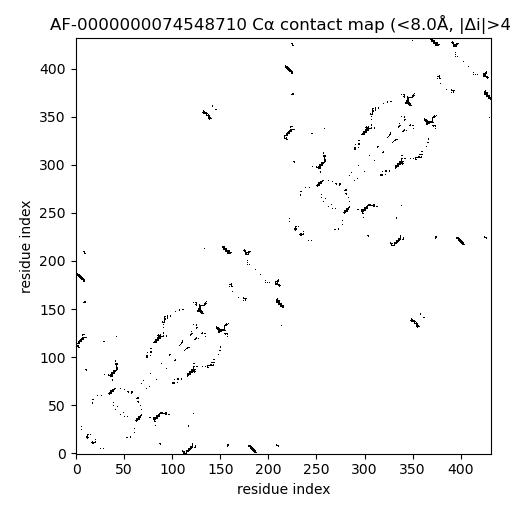9.38 210 THR A C 1
ATOM 1639 O O . THR A 1 210 ? -6.902 12.93 -6.898 1 39.38 210 THR A O 1
ATOM 1642 N N . LEU A 1 211 ? -8.406 14.336 -6.051 1 49.5 211 LEU A N 1
ATOM 1643 C CA . LEU A 1 211 ? -8.727 13.578 -4.848 1 49.5 211 LEU A CA 1
ATOM 1644 C C . LEU A 1 211 ? -9.906 12.641 -5.094 1 49.5 211 LEU A C 1
ATOM 1646 O O . LEU A 1 211 ? -10.93 13.055 -5.633 1 49.5 211 LEU A O 1
ATOM 1650 N N . GLN A 1 212 ? -9.672 11.352 -4.941 1 47.62 212 GLN A N 1
ATOM 1651 C CA . GLN A 1 212 ? -10.758 10.375 -5.023 1 47.62 212 GLN A CA 1
ATOM 1652 C C . GLN A 1 212 ? -11.266 10 -3.635 1 47.62 212 GLN A C 1
ATOM 1654 O O . GLN A 1 212 ? -10.477 9.625 -2.764 1 47.62 212 GLN A O 1
ATOM 1659 N N . VAL A 1 213 ? -12.609 10.297 -3.459 1 46.53 213 VAL A N 1
ATOM 1660 C CA . VAL A 1 213 ? -13.227 9.898 -2.199 1 46.53 213 VAL A CA 1
ATOM 1661 C C . VAL A 1 213 ? -13.766 8.477 -2.322 1 46.53 213 VAL A C 1
ATOM 1663 O O . VAL A 1 213 ? -14.469 8.156 -3.283 1 46.53 213 VAL A O 1
ATOM 1666 N N . CYS A 1 214 ? -13.258 7.578 -1.517 1 48.62 214 CYS A N 1
ATOM 1667 C CA . CYS A 1 214 ? -13.688 6.188 -1.486 1 48.62 214 CYS A CA 1
ATOM 1668 C C . CYS A 1 214 ? -14.539 5.906 -0.252 1 48.62 214 CYS A C 1
ATOM 1670 O O . CYS A 1 214 ? -14.086 6.105 0.876 1 48.62 214 CYS A O 1
ATOM 1672 N N . TRP A 1 215 ? -15.867 5.742 -0.505 1 35.91 215 TRP A N 1
ATOM 1673 C CA . TRP A 1 215 ? -16.766 5.438 0.609 1 35.91 215 TRP A CA 1
ATOM 1674 C C . TRP A 1 215 ? -16.578 4 1.078 1 35.91 215 TRP A C 1
ATOM 1676 O O . TRP A 1 215 ? -16.344 3.1 0.266 1 35.91 215 TRP A O 1
ATOM 1686 N N . VAL A 1 216 ? -16.078 3.764 2.311 1 42.09 216 VAL A N 1
ATOM 1687 C CA . VAL A 1 216 ? -15.969 2.424 2.877 1 42.09 216 VAL A CA 1
ATOM 1688 C C . VAL A 1 216 ? -17.328 1.979 3.4 1 42.09 216 VAL A C 1
ATOM 1690 O O . VAL A 1 216 ? -18.141 2.805 3.842 1 42.09 216 VAL A O 1
ATOM 1693 N N . MET B 1 1 ? 18.578 -28.859 -4.145 1 55.19 1 MET B N 1
ATOM 1694 C CA . MET B 1 1 ? 17.859 -28.75 -5.402 1 55.19 1 MET B CA 1
ATOM 1695 C C . MET B 1 1 ? 17.656 -27.281 -5.781 1 55.19 1 MET B C 1
ATOM 1697 O O . MET B 1 1 ? 17.594 -26.422 -4.91 1 55.19 1 MET B O 1
ATOM 1701 N N . LYS B 1 2 ? 17.781 -26.953 -7.105 1 72.19 2 LYS B N 1
ATOM 1702 C CA . LYS B 1 2 ? 17.812 -25.594 -7.656 1 72.19 2 LYS B CA 1
ATOM 1703 C C . LYS B 1 2 ? 16.406 -24.984 -7.691 1 72.19 2 LYS B C 1
ATOM 1705 O O . LYS B 1 2 ? 15.438 -25.672 -8.016 1 72.19 2 LYS B O 1
ATOM 1710 N N . ARG B 1 3 ? 16.25 -23.844 -7.074 1 83.88 3 ARG B N 1
ATOM 1711 C CA . ARG B 1 3 ? 14.992 -23.109 -7.117 1 83.88 3 ARG B CA 1
ATOM 1712 C C . ARG B 1 3 ? 14.617 -22.75 -8.547 1 83.88 3 ARG B C 1
ATOM 1714 O O . ARG B 1 3 ? 15.477 -22.406 -9.359 1 83.88 3 ARG B O 1
ATOM 1721 N N . ARG B 1 4 ? 13.414 -22.984 -8.969 1 88.06 4 ARG B N 1
ATOM 1722 C CA . ARG B 1 4 ? 12.859 -22.672 -10.281 1 88.06 4 ARG B CA 1
ATOM 1723 C C . ARG B 1 4 ? 11.734 -21.656 -10.172 1 88.06 4 ARG B C 1
ATOM 1725 O O . ARG B 1 4 ? 10.664 -21.953 -9.633 1 88.06 4 ARG B O 1
ATOM 1732 N N . LEU B 1 5 ? 12.047 -20.469 -10.719 1 90.38 5 LEU B N 1
ATOM 1733 C CA . LEU B 1 5 ? 11.086 -19.375 -10.609 1 90.38 5 LEU B CA 1
ATOM 1734 C C . LEU B 1 5 ? 10.805 -18.766 -11.977 1 90.38 5 LEU B C 1
ATOM 1736 O O . LEU B 1 5 ? 11.719 -18.578 -12.781 1 90.38 5 LEU B O 1
ATOM 1740 N N . LEU B 1 6 ? 9.57 -18.516 -12.312 1 89.56 6 LEU B N 1
ATOM 1741 C CA . LEU B 1 6 ? 9.109 -17.656 -13.391 1 89.56 6 LEU B CA 1
ATOM 1742 C C . LEU B 1 6 ? 8.266 -16.5 -12.852 1 89.56 6 LEU B C 1
ATOM 1744 O O . LEU B 1 6 ? 7.141 -16.719 -12.391 1 89.56 6 LEU B O 1
ATOM 1748 N N . LEU B 1 7 ? 8.781 -15.297 -12.875 1 89.44 7 LEU B N 1
ATOM 1749 C CA . LEU B 1 7 ? 8.125 -14.125 -12.312 1 89.44 7 LEU B CA 1
ATOM 1750 C C . LEU B 1 7 ? 7.73 -13.141 -13.406 1 89.44 7 LEU B C 1
ATOM 1752 O O . LEU B 1 7 ? 8.602 -12.547 -14.055 1 89.44 7 LEU B O 1
ATOM 1756 N N . VAL B 1 8 ? 6.41 -13.008 -13.555 1 84.62 8 VAL B N 1
ATOM 1757 C CA . VAL B 1 8 ? 5.863 -12.203 -14.641 1 84.62 8 VAL B CA 1
ATOM 1758 C C . VAL B 1 8 ? 5.258 -10.922 -14.086 1 84.62 8 VAL B C 1
ATOM 1760 O O . VAL B 1 8 ? 4.637 -10.93 -13.023 1 84.62 8 VAL B O 1
ATOM 1763 N N . SER B 1 9 ? 5.402 -9.773 -14.781 1 80.88 9 SER B N 1
ATOM 1764 C CA . SER B 1 9 ? 4.934 -8.477 -14.297 1 80.88 9 SER B CA 1
ATOM 1765 C C . SER B 1 9 ? 3.41 -8.414 -14.289 1 80.88 9 SER B C 1
ATOM 1767 O O . SER B 1 9 ? 2.809 -7.914 -13.336 1 80.88 9 SER B O 1
ATOM 1769 N N . ASN B 1 10 ? 2.869 -8.898 -15.367 1 80.81 10 ASN B N 1
ATOM 1770 C CA . ASN B 1 10 ? 1.425 -8.797 -15.555 1 80.81 10 ASN B CA 1
ATOM 1771 C C . ASN B 1 10 ? 0.862 -10.047 -16.234 1 80.81 10 ASN B C 1
ATOM 1773 O O . ASN B 1 10 ? 1.547 -10.688 -17.031 1 80.81 10 ASN B O 1
ATOM 1777 N N . SER B 1 11 ? -0.383 -10.328 -15.852 1 85 11 SER B N 1
ATOM 1778 C CA . SER B 1 11 ? -1.026 -11.492 -16.453 1 85 11 SER B CA 1
ATOM 1779 C C . SER B 1 11 ? -1.57 -11.172 -17.844 1 85 11 SER B C 1
ATOM 1781 O O . SER B 1 11 ? -1.726 -12.062 -18.672 1 85 11 SER B O 1
ATOM 1783 N N . THR B 1 12 ? -1.95 -9.891 -18 1 80.38 12 THR B N 1
ATOM 1784 C CA . THR B 1 12 ? -2.547 -9.508 -19.266 1 80.38 12 THR B CA 1
ATOM 1785 C C . THR B 1 12 ? -1.929 -8.211 -19.797 1 80.38 12 THR B C 1
ATOM 1787 O O . THR B 1 12 ? -1.817 -7.23 -19.047 1 80.38 12 THR B O 1
ATOM 1790 N N . LEU B 1 13 ? -1.487 -8.273 -21.016 1 69 13 LEU B N 1
ATOM 1791 C CA . LEU B 1 13 ? -1.045 -7.051 -21.672 1 69 13 LEU B CA 1
ATOM 1792 C C . LEU B 1 13 ? -2.18 -6.43 -22.484 1 69 13 LEU B C 1
ATOM 1794 O O . LEU B 1 13 ? -3.088 -7.133 -22.938 1 69 13 LEU B O 1
ATOM 1798 N N . HIS B 1 14 ? -2.037 -5.145 -22.609 1 68.5 14 HIS B N 1
ATOM 1799 C CA . HIS B 1 14 ? -3.07 -4.445 -23.359 1 68.5 14 HIS B CA 1
ATOM 1800 C C . HIS B 1 14 ? -3.293 -5.098 -24.719 1 68.5 14 HIS B C 1
ATOM 1802 O O . HIS B 1 14 ? -2.334 -5.352 -25.453 1 68.5 14 HIS B O 1
ATOM 1808 N N . GLY B 1 15 ? -4.48 -5.41 -24.984 1 72.06 15 GLY B N 1
ATOM 1809 C CA . GLY B 1 15 ? -4.855 -5.969 -26.266 1 72.06 15 GLY B CA 1
ATOM 1810 C C . GLY B 1 15 ? -4.648 -7.469 -26.344 1 72.06 15 GLY B C 1
ATOM 1811 O O . GLY B 1 15 ? -4.938 -8.086 -27.375 1 72.06 15 GLY B O 1
ATOM 1812 N N . GLY B 1 16 ? -4.117 -8.062 -25.375 1 80.44 16 GLY B N 1
ATOM 1813 C CA . GLY B 1 16 ? -3.871 -9.5 -25.406 1 80.44 16 GLY B CA 1
ATOM 1814 C C . GLY B 1 16 ? -4.734 -10.273 -24.438 1 80.44 16 GLY B C 1
ATOM 1815 O O . GLY B 1 16 ? -5.406 -9.688 -23.594 1 80.44 16 GLY B O 1
ATOM 1816 N N . GLY B 1 17 ? -4.684 -11.555 -24.672 1 89.25 17 GLY B N 1
ATOM 1817 C CA . GLY B 1 17 ? -5.395 -12.445 -23.766 1 89.25 17 GLY B CA 1
ATOM 1818 C C . GLY B 1 17 ? -4.602 -12.797 -22.516 1 89.25 17 GLY B C 1
ATOM 1819 O O . GLY B 1 17 ? -3.424 -12.453 -22.406 1 89.25 17 GLY B O 1
ATOM 1820 N N . TYR B 1 18 ? -5.301 -13.414 -21.609 1 93.56 18 TYR B N 1
ATOM 1821 C CA . TYR B 1 18 ? -4.711 -13.836 -20.344 1 93.56 18 TYR B CA 1
ATOM 1822 C C . TYR B 1 18 ? -3.48 -14.703 -20.578 1 93.56 18 TYR B C 1
ATOM 1824 O O . TYR B 1 18 ? -3.566 -15.758 -21.203 1 93.56 18 TYR B O 1
ATOM 1832 N N . LEU B 1 19 ? -2.324 -14.266 -20.188 1 90.75 19 LEU B N 1
ATOM 1833 C CA . LEU B 1 19 ? -1.02 -14.914 -20.203 1 90.75 19 LEU B CA 1
ATOM 1834 C C . LEU B 1 19 ? -0.567 -15.188 -21.625 1 90.75 19 LEU B C 1
ATOM 1836 O O . LEU B 1 19 ? 0.366 -15.961 -21.859 1 90.75 19 LEU B O 1
ATOM 1840 N N . ASP B 1 20 ? -1.148 -14.523 -22.562 1 89.44 20 ASP B N 1
ATOM 1841 C CA . ASP B 1 20 ? -0.799 -14.734 -23.969 1 89.44 20 ASP B CA 1
ATOM 1842 C C . ASP B 1 20 ? 0.654 -14.352 -24.234 1 89.44 20 ASP B C 1
ATOM 1844 O O . ASP B 1 20 ? 1.35 -15.023 -25 1 89.44 20 ASP B O 1
ATOM 1848 N N . HIS B 1 21 ? 1.044 -13.305 -23.609 1 79.69 21 HIS B N 1
ATOM 1849 C CA . HIS B 1 21 ? 2.344 -12.711 -23.906 1 79.69 21 HIS B CA 1
ATOM 1850 C C . HIS B 1 21 ? 3.48 -13.594 -23.406 1 79.69 21 HIS B C 1
ATOM 1852 O O . HIS B 1 21 ? 4.633 -13.414 -23.797 1 79.69 21 HIS B O 1
ATOM 1858 N N . CYS B 1 22 ? 3.182 -14.641 -22.562 1 83.38 22 CYS B N 1
ATOM 1859 C CA . CYS B 1 22 ? 4.266 -15.422 -21.984 1 83.38 22 CYS B CA 1
ATOM 1860 C C . CYS B 1 22 ? 3.951 -16.906 -22.047 1 83.38 22 CYS B C 1
ATOM 1862 O O . CYS B 1 22 ? 4.477 -17.703 -21.25 1 83.38 22 CYS B O 1
ATOM 1864 N N . GLN B 1 23 ? 3.051 -17.359 -22.906 1 90 23 GLN B N 1
ATOM 1865 C CA . GLN B 1 23 ? 2.607 -18.75 -22.953 1 90 23 GLN B CA 1
ATOM 1866 C C . GLN B 1 23 ? 3.76 -19.688 -23.312 1 90 23 GLN B C 1
ATOM 1868 O O . GLN B 1 23 ? 3.84 -20.797 -22.797 1 90 23 GLN B O 1
ATOM 1873 N N . GLN B 1 24 ? 4.664 -19.266 -24.203 1 86.44 24 GLN B N 1
ATOM 1874 C CA . GLN B 1 24 ? 5.805 -20.094 -24.562 1 86.44 24 GLN B CA 1
ATOM 1875 C C . GLN B 1 24 ? 6.734 -20.297 -23.359 1 86.44 24 GLN B C 1
ATOM 1877 O O . GLN B 1 24 ? 7.207 -21.406 -23.109 1 86.44 24 GLN B O 1
ATOM 1882 N N . GLN B 1 25 ? 6.996 -19.172 -22.625 1 85.56 25 GLN B N 1
ATOM 1883 C CA . GLN B 1 25 ? 7.832 -19.25 -21.438 1 85.56 25 GLN B CA 1
ATOM 1884 C C . GLN B 1 25 ? 7.223 -20.172 -20.375 1 85.56 25 GLN B C 1
ATOM 1886 O O . GLN B 1 25 ? 7.938 -20.906 -19.703 1 85.56 25 GLN B O 1
ATOM 1891 N N . ILE B 1 26 ? 5.93 -20.156 -20.312 1 91.25 26 ILE B N 1
ATOM 1892 C CA . ILE B 1 26 ? 5.223 -20.984 -19.344 1 91.25 26 ILE B CA 1
ATOM 1893 C C . ILE B 1 26 ? 5.422 -22.453 -19.688 1 91.25 26 ILE B C 1
ATOM 1895 O O . ILE B 1 26 ? 5.754 -23.266 -18.812 1 91.25 26 ILE B O 1
ATOM 1899 N N . THR B 1 27 ? 5.266 -22.812 -20.906 1 93.25 27 THR B N 1
ATOM 1900 C CA . THR B 1 27 ? 5.383 -24.188 -21.359 1 93.25 27 THR B CA 1
ATOM 1901 C C . THR B 1 27 ? 6.805 -24.703 -21.172 1 93.25 27 THR B C 1
ATOM 1903 O O . THR B 1 27 ? 7.008 -25.828 -20.734 1 93.25 27 THR B O 1
ATOM 1906 N N . GLU B 1 28 ? 7.754 -23.828 -21.484 1 87.12 28 GLU B N 1
ATOM 1907 C CA . GLU B 1 28 ? 9.148 -24.219 -21.312 1 87.12 28 GLU B CA 1
ATOM 1908 C C . GLU B 1 28 ? 9.5 -24.344 -19.828 1 87.12 28 GLU B C 1
ATOM 1910 O O . GLU B 1 28 ? 10.273 -25.219 -19.438 1 87.12 28 GLU B O 1
ATOM 1915 N N . PHE B 1 29 ? 8.969 -23.5 -19.062 1 87.62 29 PHE B N 1
ATOM 1916 C CA . PHE B 1 29 ? 9.266 -23.422 -17.625 1 87.62 29 PHE B CA 1
ATOM 1917 C C . PHE B 1 29 ? 8.758 -24.656 -16.891 1 87.62 29 PHE B C 1
ATOM 1919 O O . PHE B 1 29 ? 9.523 -25.312 -16.188 1 87.62 29 PHE B O 1
ATOM 1926 N N . PHE B 1 30 ? 7.469 -24.984 -17 1 93.31 30 PHE B N 1
ATOM 1927 C CA . PHE B 1 30 ? 6.898 -26.125 -16.312 1 93.31 30 PHE B CA 1
ATOM 1928 C C . PHE B 1 30 ? 7.332 -27.422 -16.969 1 93.31 30 PHE B C 1
ATOM 1930 O O . PHE B 1 30 ? 7.586 -28.422 -16.281 1 93.31 30 PHE B O 1
ATOM 1937 N N . GLY B 1 31 ? 7.371 -27.375 -18.297 1 92.88 31 GLY B N 1
ATOM 1938 C CA . GLY B 1 31 ? 7.832 -28.547 -19.031 1 92.88 31 GLY B CA 1
ATOM 1939 C C . GLY B 1 31 ? 6.84 -29.703 -18.984 1 92.88 31 GLY B C 1
ATOM 1940 O O . GLY B 1 31 ? 5.691 -29.516 -18.578 1 92.88 31 GLY B O 1
ATOM 1941 N N . LYS B 1 32 ? 7.355 -30.891 -19.406 1 93.31 32 LYS B N 1
ATOM 1942 C CA . LYS B 1 32 ? 6.488 -32.062 -19.594 1 93.31 32 LYS B CA 1
ATOM 1943 C C . LYS B 1 32 ? 6.359 -32.844 -18.297 1 93.31 32 LYS B C 1
ATOM 1945 O O . LYS B 1 32 ? 5.438 -33.656 -18.141 1 93.31 32 LYS B O 1
ATOM 1950 N N . ASP B 1 33 ? 7.207 -32.625 -17.406 1 92.69 33 ASP B N 1
ATOM 1951 C CA . ASP B 1 33 ? 7.199 -33.375 -16.156 1 92.69 33 ASP B CA 1
ATOM 1952 C C . ASP B 1 33 ? 6.086 -32.906 -15.234 1 92.69 33 ASP B C 1
ATOM 1954 O O . ASP B 1 33 ? 5.691 -33.625 -14.305 1 92.69 33 ASP B O 1
ATOM 1958 N N . VAL B 1 34 ? 5.691 -31.672 -15.43 1 96.75 34 VAL B N 1
ATOM 1959 C CA . VAL B 1 34 ? 4.555 -31.141 -14.68 1 96.75 34 VAL B CA 1
ATOM 1960 C C . VAL B 1 34 ? 3.26 -31.406 -15.438 1 96.75 34 VAL B C 1
ATOM 1962 O O . VAL B 1 34 ? 3.129 -31.047 -16.609 1 96.75 34 VAL B O 1
ATOM 1965 N N . ARG B 1 35 ? 2.379 -32.094 -14.805 1 97.38 35 ARG B N 1
ATOM 1966 C CA . ARG B 1 35 ? 1.085 -32.375 -15.422 1 97.38 35 ARG B CA 1
ATOM 1967 C C . ARG B 1 35 ? -0.001 -31.469 -14.844 1 97.38 35 ARG B C 1
ATOM 1969 O O . ARG B 1 35 ? -0.899 -31.031 -15.57 1 97.38 35 ARG B O 1
ATOM 1976 N N . ARG B 1 36 ? 0.145 -31.219 -13.547 1 97.75 36 ARG B N 1
ATOM 1977 C CA . ARG B 1 36 ? -0.857 -30.438 -12.836 1 97.75 36 ARG B CA 1
ATOM 1978 C C . ARG B 1 36 ? -0.22 -29.234 -12.133 1 97.75 36 ARG B C 1
ATOM 1980 O O . ARG B 1 36 ? 0.79 -29.391 -11.445 1 97.75 36 ARG B O 1
ATOM 1987 N N . VAL B 1 37 ? -0.809 -28.094 -12.328 1 98.56 37 VAL B N 1
ATOM 1988 C CA . VAL B 1 37 ? -0.358 -26.859 -11.68 1 98.56 37 VAL B CA 1
ATOM 1989 C C . VAL B 1 37 ? -1.362 -26.438 -10.609 1 98.56 37 VAL B C 1
ATOM 1991 O O . VAL B 1 37 ? -2.57 -26.422 -10.852 1 98.56 37 VAL B O 1
ATOM 1994 N N . LEU B 1 38 ? -0.89 -26.203 -9.422 1 98.94 38 LEU B N 1
ATOM 1995 C CA . LEU B 1 38 ? -1.73 -25.656 -8.359 1 98.94 38 LEU B CA 1
ATOM 1996 C C . LEU B 1 38 ? -1.833 -24.141 -8.484 1 98.94 38 LEU B C 1
ATOM 1998 O O . LEU B 1 38 ? -0.843 -23.422 -8.297 1 98.94 38 LEU B O 1
ATOM 2002 N N . PHE B 1 39 ? -3.035 -23.688 -8.773 1 98.88 39 PHE B N 1
ATOM 2003 C CA . PHE B 1 39 ? -3.305 -22.266 -8.922 1 98.88 39 PHE B CA 1
ATOM 2004 C C . PHE B 1 39 ? -3.793 -21.672 -7.609 1 98.88 39 PHE B C 1
ATOM 2006 O O . PHE B 1 39 ? -4.633 -22.25 -6.926 1 98.88 39 PHE B O 1
ATOM 2013 N N . VAL B 1 40 ? -3.225 -20.516 -7.266 1 98.94 40 VAL B N 1
ATOM 2014 C CA . VAL B 1 40 ? -3.605 -19.781 -6.062 1 98.94 40 VAL B CA 1
ATOM 2015 C C . VAL B 1 40 ? -4.312 -18.484 -6.449 1 98.94 40 VAL B C 1
ATOM 2017 O O . VAL B 1 40 ? -3.66 -17.484 -6.781 1 98.94 40 VAL B O 1
ATOM 2020 N N . PRO B 1 41 ? -5.629 -18.438 -6.383 1 98.81 41 PRO B N 1
ATOM 2021 C CA . PRO B 1 41 ? -6.41 -17.297 -6.891 1 98.81 41 PRO B CA 1
ATOM 2022 C C . PRO B 1 41 ? -6.746 -16.281 -5.805 1 98.81 41 PRO B C 1
ATOM 2024 O O . PRO B 1 41 ? -7.754 -15.578 -5.902 1 98.81 41 PRO B O 1
ATOM 2027 N N . TYR B 1 42 ? -5.918 -16.188 -4.766 1 98.81 42 TYR B N 1
ATOM 2028 C CA . TYR B 1 42 ? -6.293 -15.5 -3.539 1 98.81 42 TYR B CA 1
ATOM 2029 C C . TYR B 1 42 ? -6.25 -13.984 -3.729 1 98.81 42 TYR B C 1
ATOM 2031 O O . TYR B 1 42 ? -6.766 -13.234 -2.898 1 98.81 42 TYR B O 1
ATOM 2039 N N . ALA B 1 43 ? -5.695 -13.508 -4.816 1 98.25 43 ALA B N 1
ATOM 2040 C CA . ALA B 1 43 ? -5.547 -12.07 -5 1 98.25 43 ALA B CA 1
ATOM 2041 C C . ALA B 1 43 ? -6.859 -11.438 -5.461 1 98.25 43 ALA B C 1
ATOM 2043 O O . ALA B 1 43 ? -7.023 -10.219 -5.402 1 98.25 43 ALA B O 1
ATOM 2044 N N . LEU B 1 44 ? -7.746 -12.219 -6.008 1 97.12 44 LEU B N 1
ATOM 2045 C CA . LEU B 1 44 ? -9.039 -11.703 -6.445 1 97.12 44 LEU B CA 1
ATOM 2046 C C . LEU B 1 44 ? -10.156 -12.18 -5.516 1 97.12 44 LEU B C 1
ATOM 2048 O O . LEU B 1 44 ? -10 -13.188 -4.824 1 97.12 44 LEU B O 1
ATOM 2052 N N . HIS B 1 45 ? -11.188 -11.43 -5.504 1 96.5 45 HIS B N 1
ATOM 2053 C CA . HIS B 1 45 ? -12.352 -11.766 -4.688 1 96.5 45 HIS B CA 1
ATOM 2054 C C . HIS B 1 45 ? -13.102 -12.961 -5.27 1 96.5 45 HIS B C 1
ATOM 2056 O O . HIS B 1 45 ? -13.383 -13.93 -4.562 1 96.5 45 HIS B O 1
ATOM 2062 N N . ASP B 1 46 ? -13.484 -12.875 -6.551 1 97.44 46 ASP B N 1
ATOM 2063 C CA . ASP B 1 46 ? -14.156 -13.984 -7.219 1 97.44 46 ASP B CA 1
ATOM 2064 C C . ASP B 1 46 ? -13.164 -15.062 -7.637 1 97.44 46 ASP B C 1
ATOM 2066 O O . ASP B 1 46 ? -12.789 -15.148 -8.805 1 97.44 46 ASP B O 1
ATOM 2070 N N . ARG B 1 47 ? -12.883 -15.938 -6.734 1 98.19 47 ARG B N 1
ATOM 2071 C CA . ARG B 1 47 ? -11.836 -16.938 -6.922 1 98.19 47 ARG B CA 1
ATOM 2072 C C . ARG B 1 47 ? -12.273 -18 -7.93 1 98.19 47 ARG B C 1
ATOM 2074 O O . ARG B 1 47 ? -11.445 -18.516 -8.688 1 98.19 47 ARG B O 1
ATOM 2081 N N . ASP B 1 48 ? -13.531 -18.312 -7.98 1 98.5 48 ASP B N 1
ATOM 2082 C CA . ASP B 1 48 ? -14.031 -19.297 -8.938 1 98.5 48 ASP B CA 1
ATOM 2083 C C . ASP B 1 48 ? -13.836 -18.812 -10.375 1 98.5 48 ASP B C 1
ATOM 2085 O O . ASP B 1 48 ? -13.328 -19.547 -11.219 1 98.5 48 ASP B O 1
ATOM 2089 N N . ALA B 1 49 ? -14.273 -17.594 -10.617 1 98.38 49 ALA B N 1
ATOM 2090 C CA . ALA B 1 49 ? -14.117 -17.031 -11.953 1 98.38 49 ALA B CA 1
ATOM 2091 C C . ALA B 1 49 ? -12.648 -16.938 -12.344 1 98.38 49 ALA B C 1
ATOM 2093 O O . ALA B 1 49 ? -12.273 -17.219 -13.484 1 98.38 49 ALA B O 1
ATOM 2094 N N . TYR B 1 50 ? -11.875 -16.547 -11.406 1 98.25 50 TYR B N 1
ATOM 2095 C CA . TYR B 1 50 ? -10.445 -16.422 -11.648 1 98.25 50 TYR B CA 1
ATOM 2096 C C . TYR B 1 50 ? -9.828 -17.781 -11.984 1 98.25 50 TYR B C 1
ATOM 2098 O O . TYR B 1 50 ? -9.055 -17.906 -12.938 1 98.25 50 TYR B O 1
ATOM 2106 N N . THR B 1 51 ? -10.164 -18.766 -11.242 1 98.69 51 THR B N 1
ATOM 2107 C CA . THR B 1 51 ? -9.68 -20.125 -11.461 1 98.69 51 THR B CA 1
ATOM 2108 C C . THR B 1 51 ? -10.117 -20.641 -12.828 1 98.69 51 THR B C 1
ATOM 2110 O O . THR B 1 51 ? -9.336 -21.281 -13.531 1 98.69 51 THR B O 1
ATOM 2113 N N . LYS B 1 52 ? -11.312 -20.344 -13.164 1 98.62 52 LYS B N 1
ATOM 2114 C CA . LYS B 1 52 ? -11.797 -20.75 -14.484 1 98.62 52 LYS B CA 1
ATOM 2115 C C . LYS B 1 52 ? -10.938 -20.156 -15.586 1 98.62 52 LYS B C 1
ATOM 2117 O O . LYS B 1 52 ? -10.57 -20.844 -16.547 1 98.62 52 LYS B O 1
ATOM 2122 N N . THR B 1 53 ? -10.625 -18.891 -15.461 1 98.25 53 THR B N 1
ATOM 2123 C CA . THR B 1 53 ? -9.773 -18.203 -16.422 1 98.25 53 THR B CA 1
ATOM 2124 C C . THR B 1 53 ? -8.406 -18.891 -16.516 1 98.25 53 THR B C 1
ATOM 2126 O O . THR B 1 53 ? -7.922 -19.188 -17.609 1 98.25 53 THR B O 1
ATOM 2129 N N . ALA B 1 54 ? -7.801 -19.141 -15.391 1 98.44 54 ALA B N 1
ATOM 2130 C CA . ALA B 1 54 ? -6.492 -19.797 -15.352 1 98.44 54 ALA B CA 1
ATOM 2131 C C . ALA B 1 54 ? -6.559 -21.203 -15.922 1 98.44 54 ALA B C 1
ATOM 2133 O O . ALA B 1 54 ? -5.699 -21.609 -16.719 1 98.44 54 ALA B O 1
ATOM 2134 N N . ARG B 1 55 ? -7.559 -21.938 -15.531 1 98.56 55 ARG B N 1
ATOM 2135 C CA . ARG B 1 55 ? -7.746 -23.297 -16.016 1 98.56 55 ARG B CA 1
ATOM 2136 C C . ARG B 1 55 ? -7.867 -23.328 -17.531 1 98.56 55 ARG B C 1
ATOM 2138 O O . ARG B 1 55 ? -7.234 -24.156 -18.188 1 98.56 55 ARG B O 1
ATOM 2145 N N . ASN B 1 56 ? -8.688 -22.438 -18.062 1 98.31 56 ASN B N 1
ATOM 2146 C CA . ASN B 1 56 ? -8.859 -22.375 -19.516 1 98.31 56 ASN B CA 1
ATOM 2147 C C . ASN B 1 56 ? -7.535 -22.125 -20.219 1 98.31 56 ASN B C 1
ATOM 2149 O O . ASN B 1 56 ? -7.223 -22.797 -21.203 1 98.31 56 ASN B O 1
ATOM 2153 N N . LYS B 1 57 ? -6.805 -21.219 -19.75 1 98.06 57 LYS B N 1
ATOM 2154 C CA . LYS B 1 57 ? -5.535 -20.891 -20.391 1 98.06 57 LYS B CA 1
ATOM 2155 C C . LYS B 1 57 ? -4.543 -22.047 -20.266 1 98.06 57 LYS B C 1
ATOM 2157 O O . LYS B 1 57 ? -3.936 -22.453 -21.266 1 98.06 57 LYS B O 1
ATOM 2162 N N . PHE B 1 58 ? -4.359 -22.609 -19.094 1 98.38 58 PHE B N 1
ATOM 2163 C CA . PHE B 1 58 ? -3.369 -23.656 -18.859 1 98.38 58 PHE B CA 1
ATOM 2164 C C . PHE B 1 58 ? -3.742 -24.922 -19.609 1 98.38 58 PHE B C 1
ATOM 2166 O O . PHE B 1 58 ? -2.865 -25.672 -20.047 1 98.38 58 PHE B O 1
ATOM 2173 N N . GLN B 1 59 ? -5.043 -25.141 -19.781 1 98 59 GLN B N 1
ATOM 2174 C CA . GLN B 1 59 ? -5.488 -26.281 -20.594 1 98 59 GLN B CA 1
ATOM 2175 C C . GLN B 1 59 ? -4.992 -26.172 -22.031 1 98 59 GLN B C 1
ATOM 2177 O O . GLN B 1 59 ? -4.582 -27.156 -22.625 1 98 59 GLN B O 1
ATOM 2182 N N . THR B 1 60 ? -5.02 -24.984 -22.562 1 97.75 60 THR B N 1
ATOM 2183 C CA . THR B 1 60 ? -4.535 -24.781 -23.922 1 97.75 60 THR B CA 1
ATOM 2184 C C . THR B 1 60 ? -3.037 -25.062 -24.016 1 97.75 60 THR B C 1
ATOM 2186 O O . THR B 1 60 ? -2.51 -25.312 -25.094 1 97.75 60 THR B O 1
ATOM 2189 N N . LEU B 1 61 ? -2.359 -25.031 -22.922 1 97.19 61 LEU B N 1
ATOM 2190 C CA . LEU B 1 61 ? -0.914 -25.219 -22.875 1 97.19 61 LEU B CA 1
ATOM 2191 C C . LEU B 1 61 ? -0.576 -26.656 -22.516 1 97.19 61 LEU B C 1
ATOM 2193 O O . LEU B 1 61 ? 0.6 -27.031 -22.422 1 97.19 61 LEU B O 1
ATOM 2197 N N . GLY B 1 62 ? -1.607 -27.469 -22.203 1 97.5 62 GLY B N 1
ATOM 2198 C CA . GLY B 1 62 ? -1.408 -28.891 -21.969 1 97.5 62 GLY B CA 1
ATOM 2199 C C . GLY B 1 62 ? -1.298 -29.234 -20.484 1 97.5 62 GLY B C 1
ATOM 2200 O O . GLY B 1 62 ? -0.811 -30.312 -20.141 1 97.5 62 GLY B O 1
ATOM 2201 N N . TYR B 1 63 ? -1.688 -28.359 -19.609 1 98.5 63 TYR B N 1
ATOM 2202 C CA . TYR B 1 63 ? -1.602 -28.594 -18.172 1 98.5 63 TYR B CA 1
ATOM 2203 C C . TYR B 1 63 ? -2.99 -28.656 -17.547 1 98.5 63 TYR B C 1
ATOM 2205 O O . TYR B 1 63 ? -3.908 -27.953 -18 1 98.5 63 TYR B O 1
ATOM 2213 N N . GLU B 1 64 ? -3.127 -29.438 -16.531 1 98.38 64 GLU B N 1
ATOM 2214 C CA . GLU B 1 64 ? -4.301 -29.375 -15.664 1 98.38 64 GLU B CA 1
ATOM 2215 C C . GLU B 1 64 ? -4.09 -28.406 -14.516 1 98.38 64 GLU B C 1
ATOM 2217 O O . GLU B 1 64 ? -2.951 -28.125 -14.133 1 98.38 64 GLU B O 1
ATOM 2222 N N . VAL B 1 65 ? -5.234 -27.891 -14 1 98.5 65 VAL B N 1
ATOM 2223 C CA . VAL B 1 65 ? -5.113 -26.891 -12.938 1 98.5 65 VAL B CA 1
ATOM 2224 C C . VAL B 1 65 ? -5.996 -27.297 -11.758 1 98.5 65 VAL B C 1
ATOM 2226 O O . VAL B 1 65 ? -7.188 -27.547 -11.922 1 98.5 65 VAL B O 1
ATOM 2229 N N . ASP B 1 66 ? -5.406 -27.406 -10.617 1 98.38 66 ASP B N 1
ATOM 2230 C CA . ASP B 1 66 ? -6.121 -27.422 -9.344 1 98.38 66 ASP B CA 1
ATOM 2231 C C . ASP B 1 66 ? -6.078 -26.047 -8.68 1 98.38 66 ASP B C 1
ATOM 2233 O O . ASP B 1 66 ? -5.102 -25.312 -8.836 1 98.38 66 ASP B O 1
ATOM 2237 N N . SER B 1 67 ? -7.152 -25.766 -8.016 1 98.69 67 SER B N 1
ATOM 2238 C CA . SER B 1 67 ? -7.184 -24.469 -7.344 1 98.69 67 SER B CA 1
ATOM 2239 C C . SER B 1 67 ? -7.047 -24.625 -5.836 1 98.69 67 SER B C 1
ATOM 2241 O O . SER B 1 67 ? -7.727 -25.453 -5.227 1 98.69 67 SER B O 1
ATOM 2243 N N . LEU B 1 68 ? -6.246 -23.797 -5.266 1 98.81 68 LEU B N 1
ATOM 2244 C CA . LEU B 1 68 ? -5.965 -23.922 -3.842 1 98.81 68 LEU B CA 1
ATOM 2245 C C . LEU B 1 68 ? -7.215 -23.656 -3.014 1 98.81 68 LEU B C 1
ATOM 2247 O O . LEU B 1 68 ? -7.441 -24.312 -1.993 1 98.81 68 LEU B O 1
ATOM 2251 N N . HIS B 1 69 ? -8.047 -22.688 -3.445 1 98.5 69 HIS B N 1
ATOM 2252 C CA . HIS B 1 69 ? -9.211 -22.312 -2.646 1 98.5 69 HIS B CA 1
ATOM 2253 C C . HIS B 1 69 ? -10.242 -23.438 -2.617 1 98.5 69 HIS B C 1
ATOM 2255 O O . HIS B 1 69 ? -11.148 -23.422 -1.783 1 98.5 69 HIS B O 1
ATOM 2261 N N . GLU B 1 70 ? -10.086 -24.375 -3.58 1 98.12 70 GLU B N 1
ATOM 2262 C CA . GLU B 1 70 ? -11.016 -25.5 -3.652 1 98.12 70 GLU B CA 1
ATOM 2263 C C . GLU B 1 70 ? -10.531 -26.672 -2.793 1 98.12 70 GLU B C 1
ATOM 2265 O O . GLU B 1 70 ? -11.266 -27.641 -2.584 1 98.12 70 GLU B O 1
ATOM 2270 N N . ALA B 1 71 ? -9.352 -26.609 -2.254 1 98.19 71 ALA B N 1
ATOM 2271 C CA . ALA B 1 71 ? -8.758 -27.688 -1.488 1 98.19 71 ALA B CA 1
ATOM 2272 C C . ALA B 1 71 ? -9.344 -27.75 -0.078 1 98.19 71 ALA B C 1
ATOM 2274 O O . ALA B 1 71 ? -9.555 -26.719 0.556 1 98.19 71 ALA B O 1
ATOM 2275 N N . GLU B 1 72 ? -9.656 -28.922 0.405 1 97.25 72 GLU B N 1
ATOM 2276 C CA . GLU B 1 72 ? -10.07 -29.109 1.79 1 97.25 72 GLU B CA 1
ATOM 2277 C C . GLU B 1 72 ? -8.961 -28.719 2.762 1 97.25 72 GLU B C 1
ATOM 2279 O O . GLU B 1 72 ? -9.227 -28.094 3.793 1 97.25 72 GLU B O 1
ATOM 2284 N N . ASP B 1 73 ? -7.824 -29.094 2.436 1 98.38 73 ASP B N 1
ATOM 2285 C CA . ASP B 1 73 ? -6.621 -28.75 3.191 1 98.38 73 ASP B CA 1
ATOM 2286 C C . ASP B 1 73 ? -5.582 -28.078 2.303 1 98.38 73 ASP B C 1
ATOM 2288 O O . ASP B 1 73 ? -4.836 -28.75 1.588 1 98.38 73 ASP B O 1
ATOM 2292 N N . PRO B 1 74 ? -5.52 -26.766 2.406 1 98.69 74 PRO B N 1
ATOM 2293 C CA . PRO B 1 74 ? -4.602 -26.031 1.538 1 98.69 74 PRO B CA 1
ATOM 2294 C C . PRO B 1 74 ? -3.145 -26.438 1.725 1 98.69 74 PRO B C 1
ATOM 2296 O O . PRO B 1 74 ? -2.391 -26.516 0.751 1 98.69 74 PRO B O 1
ATOM 2299 N N . VAL B 1 75 ? -2.76 -26.703 2.91 1 98.81 75 VAL B N 1
ATOM 2300 C CA . VAL B 1 75 ? -1.38 -27.094 3.193 1 98.81 75 VAL B CA 1
ATOM 2301 C C . VAL B 1 75 ? -1.056 -28.406 2.502 1 98.81 75 VAL B C 1
ATOM 2303 O O . VAL B 1 75 ? -0.005 -28.547 1.87 1 98.81 75 VAL B O 1
ATOM 2306 N N . ARG B 1 76 ? -1.913 -29.328 2.607 1 98.56 76 ARG B N 1
ATOM 2307 C CA . ARG B 1 76 ? -1.722 -30.609 1.943 1 98.56 76 ARG B CA 1
ATOM 2308 C C . ARG B 1 76 ? -1.674 -30.438 0.428 1 98.56 76 ARG B C 1
ATOM 2310 O O . ARG B 1 76 ? -0.887 -31.109 -0.251 1 98.56 76 ARG B O 1
ATOM 2317 N N . ALA B 1 77 ? -2.572 -29.594 -0.09 1 98.75 77 ALA B N 1
ATOM 2318 C CA . ALA B 1 77 ? -2.572 -29.344 -1.526 1 98.75 77 ALA B CA 1
ATOM 2319 C C . ALA B 1 77 ? -1.219 -28.812 -1.988 1 98.75 77 ALA B C 1
ATOM 2321 O O . ALA B 1 77 ? -0.7 -29.234 -3.025 1 98.75 77 ALA B O 1
ATOM 2322 N N . VAL B 1 78 ? -0.627 -27.906 -1.239 1 98.88 78 VAL B N 1
ATOM 2323 C CA . VAL B 1 78 ? 0.68 -27.344 -1.563 1 98.88 78 VAL B CA 1
ATOM 2324 C C . VAL B 1 78 ? 1.742 -28.438 -1.498 1 98.88 78 VAL B C 1
ATOM 2326 O O . VAL B 1 78 ? 2.613 -28.516 -2.367 1 98.88 78 VAL B O 1
ATOM 2329 N N . ARG B 1 79 ? 1.674 -29.328 -0.53 1 98.38 79 ARG B N 1
ATOM 2330 C CA . ARG B 1 79 ? 2.652 -30.391 -0.332 1 98.38 79 ARG B CA 1
ATOM 2331 C C . ARG B 1 79 ? 2.678 -31.344 -1.525 1 98.38 79 ARG B C 1
ATOM 2333 O O . ARG B 1 79 ? 3.727 -31.891 -1.862 1 98.38 79 ARG B O 1
ATOM 2340 N N . LYS B 1 80 ? 1.629 -31.453 -2.158 1 97.81 80 LYS B N 1
ATOM 2341 C CA . LYS B 1 80 ? 1.507 -32.438 -3.234 1 97.81 80 LYS B CA 1
ATOM 2342 C C . LYS B 1 80 ? 1.676 -31.781 -4.602 1 97.81 80 LYS B C 1
ATOM 2344 O O . LYS B 1 80 ? 1.71 -32.469 -5.625 1 97.81 80 LYS B O 1
ATOM 2349 N N . ALA B 1 81 ? 1.743 -30.516 -4.652 1 98.12 81 ALA B N 1
ATOM 2350 C CA . ALA B 1 81 ? 1.752 -29.781 -5.91 1 98.12 81 ALA B CA 1
ATOM 2351 C C . ALA B 1 81 ? 2.986 -30.109 -6.738 1 98.12 81 ALA B C 1
ATOM 2353 O O . ALA B 1 81 ? 4.09 -30.25 -6.199 1 98.12 81 ALA B O 1
ATOM 2354 N N . GLU B 1 82 ? 2.811 -30.266 -8.062 1 98.06 82 GLU B N 1
ATOM 2355 C CA . GLU B 1 82 ? 3.906 -30.453 -9.008 1 98.06 82 GLU B CA 1
ATOM 2356 C C . GLU B 1 82 ? 4.469 -29.109 -9.469 1 98.06 82 GLU B C 1
ATOM 2358 O O . GLU B 1 82 ? 5.621 -29.031 -9.906 1 98.06 82 GLU B O 1
ATOM 2363 N N . GLY B 1 83 ? 3.748 -28.125 -9.453 1 98.12 83 GLY B N 1
ATOM 2364 C CA . GLY B 1 83 ? 4.004 -26.719 -9.773 1 98.12 83 GLY B CA 1
ATOM 2365 C C . GLY B 1 83 ? 3 -25.781 -9.148 1 98.12 83 GLY B C 1
ATOM 2366 O O . GLY B 1 83 ? 1.847 -26.141 -8.914 1 98.12 83 GLY B O 1
ATOM 2367 N N . ILE B 1 84 ? 3.449 -24.609 -8.852 1 98.75 84 ILE B N 1
ATOM 2368 C CA . ILE B 1 84 ? 2.592 -23.625 -8.188 1 98.75 84 ILE B CA 1
ATOM 2369 C C . ILE B 1 84 ? 2.523 -22.344 -9.023 1 98.75 84 ILE B C 1
ATOM 2371 O O . ILE B 1 84 ? 3.551 -21.859 -9.5 1 98.75 84 ILE B O 1
ATOM 2375 N N . PHE B 1 85 ? 1.304 -21.844 -9.266 1 98.56 85 PHE B N 1
ATOM 2376 C CA . PHE B 1 85 ? 1.078 -20.562 -9.93 1 98.56 85 PHE B CA 1
ATOM 2377 C C . PHE B 1 85 ? 0.235 -19.641 -9.055 1 98.56 85 PHE B C 1
ATOM 2379 O O . PHE B 1 85 ? -0.918 -19.953 -8.75 1 98.56 85 PHE B O 1
ATOM 2386 N N . ILE B 1 86 ? 0.833 -18.547 -8.602 1 98.81 86 ILE B N 1
ATOM 2387 C CA . ILE B 1 86 ? 0.084 -17.547 -7.848 1 98.81 86 ILE B CA 1
ATOM 2388 C C . ILE B 1 86 ? -0.29 -16.391 -8.766 1 98.81 86 ILE B C 1
ATOM 2390 O O . ILE B 1 86 ? 0.586 -15.727 -9.336 1 98.81 86 ILE B O 1
ATOM 2394 N N . GLY B 1 87 ? -1.551 -16.141 -8.859 1 97.75 87 GLY B N 1
ATOM 2395 C CA . GLY B 1 87 ? -2.086 -15.148 -9.781 1 97.75 87 GLY B CA 1
ATOM 2396 C C . GLY B 1 87 ? -2.033 -13.727 -9.234 1 97.75 87 GLY B C 1
ATOM 2397 O O . GLY B 1 87 ? -1.76 -13.523 -8.055 1 97.75 87 GLY B O 1
ATOM 2398 N N . GLY B 1 88 ? -2.35 -12.797 -10.164 1 95.81 88 GLY B N 1
ATOM 2399 C CA . GLY B 1 88 ? -2.328 -11.383 -9.836 1 95.81 88 GLY B CA 1
ATOM 2400 C C . GLY B 1 88 ? -3.619 -10.898 -9.211 1 95.81 88 GLY B C 1
ATOM 2401 O O . GLY B 1 88 ? -4.594 -11.648 -9.117 1 95.81 88 GLY B O 1
ATOM 2402 N N . GLY B 1 89 ? -3.6 -9.586 -8.906 1 96 89 GLY B N 1
ATOM 2403 C CA . GLY B 1 89 ? -4.664 -8.922 -8.172 1 96 89 GLY B CA 1
ATOM 2404 C C . GLY B 1 89 ? -4.152 -8.023 -7.066 1 96 89 GLY B C 1
ATOM 2405 O O . GLY B 1 89 ? -3.146 -7.328 -7.234 1 96 89 GLY B O 1
ATOM 2406 N N . ASN B 1 90 ? -4.891 -8.039 -5.941 1 96.56 90 ASN B N 1
ATOM 2407 C CA . ASN B 1 90 ? -4.453 -7.207 -4.828 1 96.56 90 ASN B CA 1
ATOM 2408 C C . ASN B 1 90 ? -3.455 -7.941 -3.939 1 96.56 90 ASN B C 1
ATOM 2410 O O . ASN B 1 90 ? -3.766 -9 -3.395 1 96.56 90 ASN B O 1
ATOM 2414 N N . THR B 1 91 ? -2.344 -7.344 -3.771 1 98.19 91 THR B N 1
ATOM 2415 C CA . THR B 1 91 ? -1.227 -7.973 -3.078 1 98.19 91 THR B CA 1
ATOM 2416 C C . THR B 1 91 ? -1.555 -8.18 -1.603 1 98.19 91 THR B C 1
ATOM 2418 O O . THR B 1 91 ? -1.197 -9.211 -1.021 1 98.19 91 THR B O 1
ATOM 2421 N N . PHE B 1 92 ? -2.229 -7.219 -0.966 1 98.44 92 PHE B N 1
ATOM 2422 C CA . PHE B 1 92 ? -2.555 -7.328 0.451 1 98.44 92 PHE B CA 1
ATOM 2423 C C . PHE B 1 92 ? -3.551 -8.461 0.692 1 98.44 92 PHE B C 1
ATOM 2425 O O . PHE B 1 92 ? -3.385 -9.25 1.621 1 98.44 92 PHE B O 1
ATOM 2432 N N . ARG B 1 93 ? -4.555 -8.484 -0.105 1 98.44 93 ARG B N 1
ATOM 2433 C CA . ARG B 1 93 ? -5.516 -9.578 -0.019 1 98.44 93 ARG B CA 1
ATOM 2434 C C . ARG B 1 93 ? -4.832 -10.93 -0.206 1 98.44 93 ARG B C 1
ATOM 2436 O O . ARG B 1 93 ? -5.102 -11.875 0.534 1 98.44 93 ARG B O 1
ATOM 2443 N N . LEU B 1 94 ? -4.047 -11.016 -1.201 1 98.81 94 LEU B N 1
ATOM 2444 C CA . LEU B 1 94 ? -3.299 -12.234 -1.485 1 98.81 94 LEU B CA 1
ATOM 2445 C C . LEU B 1 94 ? -2.48 -12.664 -0.272 1 98.81 94 LEU B C 1
ATOM 2447 O O . LEU B 1 94 ? -2.604 -13.797 0.193 1 98.81 94 LEU B O 1
ATOM 2451 N N . LEU B 1 95 ? -1.634 -11.75 0.236 1 98.88 95 LEU B N 1
ATOM 2452 C CA . LEU B 1 95 ? -0.74 -12.086 1.339 1 98.88 95 LEU B CA 1
ATOM 2453 C C . LEU B 1 95 ? -1.533 -12.523 2.566 1 98.88 95 LEU B C 1
ATOM 2455 O O . LEU B 1 95 ? -1.202 -13.531 3.199 1 98.88 95 LEU B O 1
ATOM 2459 N N . LYS B 1 96 ? -2.518 -11.758 2.895 1 98.81 96 LYS B N 1
ATOM 2460 C CA . LYS B 1 96 ? -3.326 -12.125 4.055 1 98.81 96 LYS B CA 1
ATOM 2461 C C . LYS B 1 96 ? -3.922 -13.516 3.9 1 98.81 96 LYS B C 1
ATOM 2463 O O . LYS B 1 96 ? -3.912 -14.312 4.844 1 98.81 96 LYS B O 1
ATOM 2468 N N . SER B 1 97 ? -4.453 -13.789 2.727 1 98.81 97 SER B N 1
ATOM 2469 C CA . SER B 1 97 ? -5.074 -15.086 2.48 1 98.81 97 SER B CA 1
ATOM 2470 C C . SER B 1 97 ? -4.047 -16.219 2.568 1 98.81 97 SER B C 1
ATOM 2472 O O . SER B 1 97 ? -4.359 -17.312 3.039 1 98.81 97 SER B O 1
ATOM 2474 N N . LEU B 1 98 ? -2.834 -15.992 2.059 1 98.88 98 LEU B N 1
ATOM 2475 C CA . LEU B 1 98 ? -1.769 -16.984 2.164 1 98.88 98 LEU B CA 1
ATOM 2476 C C . LEU B 1 98 ? -1.462 -17.297 3.625 1 98.88 98 LEU B C 1
ATOM 2478 O O . LEU B 1 98 ? -1.295 -18.453 3.992 1 98.88 98 LEU B O 1
ATOM 2482 N N . TYR B 1 99 ? -1.362 -16.281 4.449 1 98.88 99 TYR B N 1
ATOM 2483 C CA . TYR B 1 99 ? -1.112 -16.484 5.871 1 98.88 99 TYR B CA 1
ATOM 2484 C C . TYR B 1 99 ? -2.301 -17.172 6.543 1 98.88 99 TYR B C 1
ATOM 2486 O O . TYR B 1 99 ? -2.127 -18.078 7.352 1 98.88 99 TYR B O 1
ATOM 2494 N N . ASP B 1 100 ? -3.484 -16.703 6.215 1 98.62 100 ASP B N 1
ATOM 2495 C CA .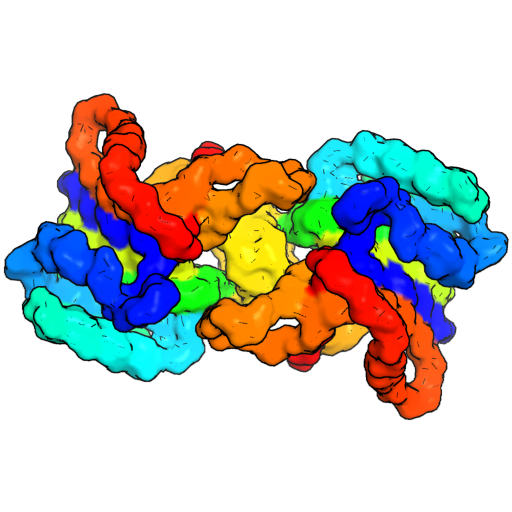 ASP B 1 100 ? -4.688 -17.297 6.797 1 98.62 100 ASP B CA 1
ATOM 2496 C C . ASP B 1 100 ? -4.77 -18.781 6.496 1 98.62 100 ASP B C 1
ATOM 2498 O O . ASP B 1 100 ? -5.242 -19.562 7.324 1 98.62 100 ASP B O 1
ATOM 2502 N N . SER B 1 101 ? -4.344 -19.172 5.297 1 98.62 101 SER B N 1
ATOM 2503 C CA . SER B 1 101 ? -4.414 -20.578 4.875 1 98.62 101 SER B CA 1
ATOM 2504 C C . SER B 1 101 ? -3.172 -21.344 5.305 1 98.62 101 SER B C 1
ATOM 2506 O O . SER B 1 101 ? -3.041 -22.531 5.012 1 98.62 101 SER B O 1
ATOM 2508 N N . LYS B 1 102 ? -2.234 -20.656 5.941 1 98.56 102 LYS B N 1
ATOM 2509 C CA . LYS B 1 102 ? -1.026 -21.234 6.52 1 98.56 102 LYS B CA 1
ATOM 2510 C C . LYS B 1 102 ? -0.167 -21.891 5.441 1 98.56 102 LYS B C 1
ATOM 2512 O O . LYS B 1 102 ? 0.397 -22.969 5.664 1 98.56 102 LYS B O 1
ATOM 2517 N N . VAL B 1 103 ? -0.078 -21.219 4.273 1 98.88 103 VAL B N 1
ATOM 2518 C CA . VAL B 1 103 ? 0.623 -21.906 3.188 1 98.88 103 VAL B CA 1
ATOM 2519 C C . VAL B 1 103 ? 1.917 -21.172 2.863 1 98.88 103 VAL B C 1
ATOM 2521 O O . VAL B 1 103 ? 2.701 -21.609 2.023 1 98.88 103 VAL B O 1
ATOM 2524 N N . VAL B 1 104 ? 2.184 -20.047 3.502 1 98.88 104 VAL B N 1
ATOM 2525 C CA . VAL B 1 104 ? 3.355 -19.234 3.174 1 98.88 104 VAL B CA 1
ATOM 2526 C C . VAL B 1 104 ? 4.621 -20.078 3.324 1 98.88 104 VAL B C 1
ATOM 2528 O O . VAL B 1 104 ? 5.375 -20.25 2.367 1 98.88 104 VAL B O 1
ATOM 2531 N N . MET B 1 105 ? 4.824 -20.656 4.48 1 98.5 105 MET B N 1
ATOM 2532 C CA . MET B 1 105 ? 6.039 -21.422 4.75 1 98.5 105 MET B CA 1
ATOM 2533 C C . MET B 1 105 ? 6.07 -22.703 3.938 1 98.5 105 MET B C 1
ATOM 2535 O O . MET B 1 105 ? 7.137 -23.156 3.52 1 98.5 105 MET B O 1
ATOM 2539 N N . GLU B 1 106 ? 4.949 -23.281 3.777 1 98.75 106 GLU B N 1
ATOM 2540 C CA . GLU B 1 106 ? 4.891 -24.531 3.018 1 98.75 106 GLU B CA 1
ATOM 2541 C C . GLU B 1 106 ? 5.285 -24.312 1.561 1 98.75 106 GLU B C 1
ATOM 2543 O O . GLU B 1 106 ? 6.02 -25.109 0.979 1 98.75 106 GLU B O 1
ATOM 2548 N N . ILE B 1 107 ? 4.785 -23.25 0.938 1 98.81 107 ILE B N 1
ATOM 2549 C CA . ILE B 1 107 ? 5.168 -22.922 -0.431 1 98.81 107 ILE B CA 1
ATOM 2550 C C . ILE B 1 107 ? 6.676 -22.688 -0.5 1 98.81 107 ILE B C 1
ATOM 2552 O O . ILE B 1 107 ? 7.352 -23.188 -1.401 1 98.81 107 ILE B O 1
ATOM 2556 N N . ARG B 1 108 ? 7.184 -21.938 0.456 1 98.31 108 ARG B N 1
ATOM 2557 C CA . ARG B 1 108 ? 8.617 -21.672 0.495 1 98.31 108 ARG B CA 1
ATOM 2558 C C . ARG B 1 108 ? 9.414 -22.969 0.54 1 98.31 108 ARG B C 1
ATOM 2560 O O . ARG B 1 108 ? 10.375 -23.141 -0.216 1 98.31 108 ARG B O 1
ATOM 2567 N N . LYS B 1 109 ? 9.039 -23.797 1.384 1 97.88 109 LYS B N 1
ATOM 2568 C CA . LYS B 1 109 ? 9.727 -25.078 1.538 1 97.88 109 LYS B CA 1
ATOM 2569 C C . LYS B 1 109 ? 9.703 -25.875 0.239 1 97.88 109 LYS B C 1
ATOM 2571 O O . LYS B 1 109 ? 10.742 -26.375 -0.213 1 97.88 109 LYS B O 1
ATOM 2576 N N . ARG B 1 110 ? 8.547 -26.016 -0.395 1 98.12 110 ARG B N 1
ATOM 2577 C CA . ARG B 1 110 ? 8.391 -26.797 -1.612 1 98.12 110 ARG B CA 1
ATOM 2578 C C . ARG B 1 110 ? 9.25 -26.25 -2.742 1 98.12 110 ARG B C 1
ATOM 2580 O O . ARG B 1 110 ? 9.844 -27 -3.508 1 98.12 110 ARG B O 1
ATOM 2587 N N . VAL B 1 111 ? 9.32 -24.922 -2.818 1 96.56 111 VAL B N 1
ATOM 2588 C CA . VAL B 1 111 ? 10.055 -24.297 -3.908 1 96.56 111 VAL B CA 1
ATOM 2589 C C . VAL B 1 111 ? 11.555 -24.328 -3.611 1 96.56 111 VAL B C 1
ATOM 2591 O O . VAL B 1 111 ? 12.352 -24.703 -4.477 1 96.56 111 VAL B O 1
ATOM 2594 N N . MET B 1 112 ? 11.93 -24.047 -2.383 1 94.88 112 MET B N 1
ATOM 2595 C CA . MET B 1 112 ? 13.336 -23.859 -2.035 1 94.88 112 MET B CA 1
ATOM 2596 C C . MET B 1 112 ? 14.016 -25.203 -1.793 1 94.88 112 MET B C 1
ATOM 2598 O O . MET B 1 112 ? 15.195 -25.375 -2.086 1 94.88 112 MET B O 1
ATOM 2602 N N . GLU B 1 113 ? 13.32 -26.141 -1.29 1 94.88 113 GLU B N 1
ATOM 2603 C CA . GLU B 1 113 ? 13.938 -27.391 -0.857 1 94.88 113 GLU B CA 1
ATOM 2604 C C . GLU B 1 113 ? 13.625 -28.516 -1.823 1 94.88 113 GLU B C 1
ATOM 2606 O O . GLU B 1 113 ? 14.477 -29.375 -2.098 1 94.88 113 GLU B O 1
ATOM 2611 N N . ASP B 1 114 ? 12.43 -28.562 -2.334 1 94.81 114 ASP B N 1
ATOM 2612 C CA . ASP B 1 114 ? 12 -29.688 -3.158 1 94.81 114 ASP B CA 1
ATOM 2613 C C . ASP B 1 114 ? 12.117 -29.359 -4.645 1 94.81 114 ASP B C 1
ATOM 2615 O O . ASP B 1 114 ? 11.883 -30.219 -5.496 1 94.81 114 ASP B O 1
ATOM 2619 N N . GLY B 1 115 ? 12.352 -28.188 -4.949 1 91.56 115 GLY B N 1
ATOM 2620 C CA . GLY B 1 115 ? 12.57 -27.812 -6.336 1 91.56 115 GLY B CA 1
ATOM 2621 C C . GLY B 1 115 ? 11.281 -27.656 -7.125 1 91.56 115 GLY B C 1
ATOM 2622 O O . GLY B 1 115 ? 11.297 -27.703 -8.359 1 91.56 115 GLY B O 1
ATOM 2623 N N . VAL B 1 116 ? 10.18 -27.516 -6.477 1 95.75 116 VAL B N 1
ATOM 2624 C CA . VAL B 1 116 ? 8.891 -27.312 -7.145 1 95.75 116 VAL B CA 1
ATOM 2625 C C . VAL B 1 116 ? 8.898 -25.984 -7.887 1 95.75 116 VAL B C 1
ATOM 2627 O O . VAL B 1 116 ? 9.25 -24.953 -7.32 1 95.75 116 VAL B O 1
ATOM 2630 N N . PRO B 1 117 ? 8.562 -25.969 -9.203 1 94.88 117 PRO B N 1
ATOM 2631 C CA . PRO B 1 117 ? 8.555 -24.719 -9.945 1 94.88 117 PRO B CA 1
ATOM 2632 C C . PRO B 1 117 ? 7.465 -23.75 -9.469 1 94.88 117 PRO B C 1
ATOM 2634 O O . PRO B 1 117 ? 6.344 -24.188 -9.18 1 94.88 117 PRO B O 1
ATOM 2637 N N . TYR B 1 118 ? 7.863 -22.5 -9.352 1 96.75 118 TYR B N 1
ATOM 2638 C CA . TYR B 1 118 ? 6.969 -21.438 -8.922 1 96.75 118 TYR B CA 1
ATOM 2639 C C . TYR B 1 118 ? 6.828 -20.375 -10.008 1 96.75 118 TYR B C 1
ATOM 2641 O O . TYR B 1 118 ? 7.828 -19.859 -10.523 1 96.75 118 TYR B O 1
ATOM 2649 N N . MET B 1 119 ? 5.574 -20.094 -10.312 1 94.94 119 MET B N 1
ATOM 2650 C CA . MET B 1 119 ? 5.258 -18.984 -11.211 1 94.94 119 MET B CA 1
ATOM 2651 C C . MET B 1 119 ? 4.398 -17.938 -10.5 1 94.94 119 MET B C 1
ATOM 2653 O O . MET B 1 119 ? 3.449 -18.281 -9.797 1 94.94 119 MET B O 1
ATOM 2657 N N . GLY B 1 120 ? 4.797 -16.703 -10.641 1 95.94 120 GLY B N 1
ATOM 2658 C CA . GLY B 1 120 ? 3.996 -15.594 -10.133 1 95.94 120 GLY B CA 1
ATOM 2659 C C . GLY B 1 120 ? 3.674 -14.555 -11.188 1 95.94 120 GLY B C 1
ATOM 2660 O O . GLY B 1 120 ? 4.496 -14.273 -12.062 1 95.94 120 GLY B O 1
ATOM 2661 N N . SER B 1 121 ? 2.518 -14.016 -11.094 1 91.81 121 SER B N 1
ATOM 2662 C CA . SER B 1 121 ? 2.139 -12.891 -11.93 1 91.81 121 SER B CA 1
ATOM 2663 C C . SER B 1 121 ? 1.698 -11.695 -11.086 1 91.81 121 SER B C 1
ATOM 2665 O O . SER B 1 121 ? 0.862 -11.836 -10.195 1 91.81 121 SER B O 1
ATOM 2667 N N . SER B 1 122 ? 2.209 -10.469 -11.344 1 92.06 122 SER B N 1
ATOM 2668 C CA . SER B 1 122 ? 1.854 -9.25 -10.633 1 92.06 122 SER B CA 1
ATOM 2669 C C . SER B 1 122 ? 1.983 -9.43 -9.125 1 92.06 122 SER B C 1
ATOM 2671 O O . SER B 1 122 ? 3.074 -9.695 -8.617 1 92.06 122 SER B O 1
ATOM 2673 N N . ALA B 1 123 ? 0.851 -9.5 -8.422 1 96.88 123 ALA B N 1
ATOM 2674 C CA . ALA B 1 123 ? 0.876 -9.711 -6.98 1 96.88 123 ALA B CA 1
ATOM 2675 C C . ALA B 1 123 ? 1.567 -11.023 -6.629 1 96.88 123 ALA B C 1
ATOM 2677 O O . ALA B 1 123 ? 2.248 -11.125 -5.605 1 96.88 123 ALA B O 1
ATOM 2678 N N . GLY B 1 124 ? 1.373 -12.016 -7.445 1 97.75 124 GLY B N 1
ATOM 2679 C CA . GLY B 1 124 ? 2.039 -13.289 -7.242 1 97.75 124 GLY B CA 1
ATOM 2680 C C . GLY B 1 124 ? 3.549 -13.203 -7.348 1 97.75 124 GLY B C 1
ATOM 2681 O O . GLY B 1 124 ? 4.27 -13.953 -6.691 1 97.75 124 GLY B O 1
ATOM 2682 N N . THR B 1 125 ? 4.051 -12.359 -8.25 1 93.38 125 THR B N 1
ATOM 2683 C CA . THR B 1 125 ? 5.477 -12.055 -8.352 1 93.38 125 THR B CA 1
ATOM 2684 C C . THR B 1 125 ? 5.949 -11.281 -7.121 1 93.38 125 THR B C 1
ATOM 2686 O O . THR B 1 125 ? 7.016 -11.57 -6.574 1 93.38 125 THR B O 1
ATOM 2689 N N . ASN B 1 126 ? 5.176 -10.352 -6.695 1 94.94 126 ASN B N 1
ATOM 2690 C CA . ASN B 1 126 ? 5.531 -9.531 -5.543 1 94.94 126 ASN B CA 1
ATOM 2691 C C . ASN B 1 126 ? 5.715 -10.375 -4.285 1 94.94 126 ASN B C 1
ATOM 2693 O O . ASN B 1 126 ? 6.723 -10.25 -3.588 1 94.94 126 ASN B O 1
ATOM 2697 N N . VAL B 1 127 ? 4.832 -11.344 -4.004 1 98.38 127 VAL B N 1
ATOM 2698 C CA . VAL B 1 127 ? 4.855 -12.094 -2.75 1 98.38 127 VAL B CA 1
ATOM 2699 C C . VAL B 1 127 ? 5.949 -13.156 -2.801 1 98.38 127 VAL B C 1
ATOM 2701 O O . VAL B 1 127 ? 6.27 -13.773 -1.784 1 98.38 127 VAL B O 1
ATOM 2704 N N . ALA B 1 128 ? 6.484 -13.398 -3.973 1 96.62 128 ALA B N 1
ATOM 2705 C CA . ALA B 1 128 ? 7.613 -14.32 -4.066 1 96.62 128 ALA B CA 1
ATOM 2706 C C . ALA B 1 128 ? 8.852 -13.742 -3.387 1 96.62 128 ALA B C 1
ATOM 2708 O O . ALA B 1 128 ? 9.812 -14.469 -3.107 1 96.62 128 ALA B O 1
ATOM 2709 N N . THR B 1 129 ? 8.859 -12.492 -3.115 1 93.94 129 THR B N 1
ATOM 2710 C CA . THR B 1 129 ? 10.023 -11.773 -2.604 1 93.94 129 THR B CA 1
ATOM 2711 C C . THR B 1 129 ? 10.023 -11.773 -1.078 1 93.94 129 THR B C 1
ATOM 2713 O O . THR B 1 129 ? 9.234 -12.469 -0.447 1 93.94 129 THR B O 1
ATOM 2716 N N . ILE B 1 130 ? 10.977 -11.07 -0.506 1 95.19 130 ILE B N 1
ATOM 2717 C CA . ILE B 1 130 ? 11.195 -11.109 0.937 1 95.19 130 ILE B CA 1
ATOM 2718 C C . ILE B 1 130 ? 10.023 -10.438 1.652 1 95.19 130 ILE B C 1
ATOM 2720 O O . ILE B 1 130 ? 9.664 -10.828 2.768 1 95.19 130 ILE B O 1
ATOM 2724 N N . SER B 1 131 ? 9.438 -9.398 1.076 1 97.19 131 SER B N 1
ATOM 2725 C CA . SER B 1 131 ? 8.281 -8.672 1.602 1 97.19 131 SER B CA 1
ATOM 2726 C C . SER B 1 131 ? 7.492 -8.016 0.48 1 97.19 131 SER B C 1
ATOM 2728 O O . SER B 1 131 ? 7.957 -7.938 -0.659 1 97.19 131 SER B O 1
ATOM 2730 N N . ILE B 1 132 ? 6.34 -7.516 0.83 1 97.75 132 ILE B N 1
ATOM 2731 C CA . ILE B 1 132 ? 5.52 -6.883 -0.2 1 97.75 132 ILE B CA 1
ATOM 2732 C C . ILE B 1 132 ? 5.777 -5.379 -0.208 1 97.75 132 ILE B C 1
ATOM 2734 O O . ILE B 1 132 ? 4.957 -4.605 -0.709 1 97.75 132 ILE B O 1
ATOM 2738 N N . SER B 1 133 ? 6.855 -4.898 0.289 1 95.88 133 SER B N 1
ATOM 2739 C CA . SER B 1 133 ? 7.152 -3.502 0.597 1 95.88 133 SER B CA 1
ATOM 2740 C C . SER B 1 133 ? 7.312 -2.678 -0.676 1 95.88 133 SER B C 1
ATOM 2742 O O . SER B 1 133 ? 7.508 -1.462 -0.614 1 95.88 133 SER B O 1
ATOM 2744 N N . THR B 1 134 ? 7.16 -3.264 -1.817 1 90.75 134 THR B N 1
ATOM 2745 C CA . THR B 1 134 ? 7.305 -2.523 -3.066 1 90.75 134 THR B CA 1
ATOM 2746 C C . THR B 1 134 ? 5.992 -2.527 -3.85 1 90.75 134 THR B C 1
ATOM 2748 O O . THR B 1 134 ? 5.938 -2.027 -4.977 1 90.75 134 THR B O 1
ATOM 2751 N N . THR B 1 135 ? 4.941 -3.162 -3.311 1 93.5 135 THR B N 1
ATOM 2752 C CA . THR B 1 135 ? 3.664 -3.141 -4.016 1 93.5 135 THR B CA 1
ATOM 2753 C C . THR B 1 135 ? 3.09 -1.728 -4.051 1 93.5 135 THR B C 1
ATOM 2755 O O . THR B 1 135 ? 3.305 -0.94 -3.127 1 93.5 135 THR B O 1
ATOM 2758 N N . ASN B 1 136 ? 2.355 -1.424 -5.125 1 87 136 ASN B N 1
ATOM 2759 C CA . ASN B 1 136 ? 1.621 -0.166 -5.211 1 87 136 ASN B CA 1
ATOM 2760 C C . ASN B 1 136 ? 0.119 -0.38 -5.051 1 87 136 ASN B C 1
ATOM 2762 O O . ASN B 1 136 ? -0.669 0.548 -5.238 1 87 136 ASN B O 1
ATOM 2766 N N . ASP B 1 137 ? -0.25 -1.65 -4.703 1 91.94 137 ASP B N 1
ATOM 2767 C CA . ASP B 1 137 ? -1.664 -1.947 -4.496 1 91.94 137 ASP B CA 1
ATOM 2768 C C . ASP B 1 137 ? -2.201 -1.227 -3.262 1 91.94 137 ASP B C 1
ATOM 2770 O O . ASP B 1 137 ? -1.459 -0.979 -2.311 1 91.94 137 ASP B O 1
ATOM 2774 N N . MET B 1 138 ? -3.455 -0.909 -3.342 1 93.12 138 MET B N 1
ATOM 2775 C CA . MET B 1 138 ? -4.105 -0.346 -2.164 1 93.12 138 MET B CA 1
ATOM 2776 C C . MET B 1 138 ? -4.176 -1.373 -1.038 1 93.12 138 MET B C 1
ATOM 2778 O O . MET B 1 138 ? -4.496 -2.539 -1.274 1 93.12 138 MET B O 1
ATOM 2782 N N . PRO B 1 139 ? -3.799 -0.924 0.185 1 97.44 139 PRO B N 1
ATOM 2783 C CA . PRO B 1 139 ? -3.887 -1.833 1.331 1 97.44 139 PRO B CA 1
ATOM 2784 C C . PRO B 1 139 ? -5.324 -2.059 1.796 1 97.44 139 PRO B C 1
ATOM 2786 O O . PRO B 1 139 ? -5.707 -1.594 2.871 1 97.44 139 PRO B O 1
ATOM 2789 N N . ILE B 1 140 ? -6.031 -2.893 1.13 1 95.81 140 ILE B N 1
ATOM 2790 C CA . ILE B 1 140 ? -7.469 -3.031 1.339 1 95.81 140 ILE B CA 1
ATOM 2791 C C . ILE B 1 140 ? -7.727 -3.957 2.525 1 95.81 140 ILE B C 1
ATOM 2793 O O . ILE B 1 140 ? -8.844 -4 3.053 1 95.81 140 ILE B O 1
ATOM 2797 N N . VAL B 1 141 ? -6.801 -4.707 2.91 1 97.56 141 VAL B N 1
ATOM 2798 C CA . VAL B 1 141 ? -6.855 -5.543 4.105 1 97.56 141 VAL B CA 1
ATOM 2799 C C . VAL B 1 141 ? -5.531 -5.461 4.855 1 97.56 141 VAL B C 1
ATOM 2801 O O . VAL B 1 141 ? -4.512 -5.062 4.285 1 97.56 141 VAL B O 1
ATOM 2804 N N . TYR B 1 142 ? -5.621 -5.82 6.141 1 98.19 142 TYR B N 1
ATOM 2805 C CA . TYR B 1 142 ? -4.453 -5.75 7.012 1 98.19 142 TYR B CA 1
ATOM 2806 C C . TYR B 1 142 ? -3.861 -7.133 7.242 1 98.19 142 TYR B C 1
ATOM 2808 O O . TYR B 1 142 ? -4.383 -7.914 8.039 1 98.19 142 TYR B O 1
ATOM 2816 N N . PRO B 1 143 ? -2.74 -7.488 6.5 1 98.56 143 PRO B N 1
ATOM 2817 C CA . PRO B 1 143 ? -2.076 -8.766 6.754 1 98.56 143 PRO B CA 1
ATOM 2818 C C . PRO B 1 143 ? -1.316 -8.789 8.078 1 98.56 143 PRO B C 1
ATOM 2820 O O . PRO B 1 143 ? -1.018 -7.727 8.641 1 98.56 143 PRO B O 1
ATOM 2823 N N . PRO B 1 144 ? -1.042 -9.984 8.625 1 98.5 144 PRO B N 1
ATOM 2824 C CA . PRO B 1 144 ? -0.366 -10.055 9.922 1 98.5 144 PRO B CA 1
ATOM 2825 C C . PRO B 1 144 ? 1.062 -9.516 9.875 1 98.5 144 PRO B C 1
ATOM 2827 O O . PRO B 1 144 ? 1.65 -9.227 10.914 1 98.5 144 PRO B O 1
ATOM 2830 N N . THR B 1 145 ? 1.69 -9.469 8.758 1 98.44 145 THR B N 1
ATOM 2831 C CA . THR B 1 145 ? 3.029 -8.969 8.477 1 98.44 145 THR B CA 1
ATOM 2832 C C . THR B 1 145 ? 3.176 -8.625 6.996 1 98.44 145 THR B C 1
ATOM 2834 O O . THR B 1 145 ? 2.326 -9 6.18 1 98.44 145 THR B O 1
ATOM 2837 N N . PHE B 1 146 ? 4.195 -7.918 6.68 1 98.44 146 PHE B N 1
ATOM 2838 C CA . PHE B 1 146 ? 4.492 -7.672 5.273 1 98.44 146 PHE B CA 1
ATOM 2839 C C . PHE B 1 146 ? 5.477 -8.703 4.738 1 98.44 146 PHE B C 1
ATOM 2841 O O . PHE B 1 146 ? 5.734 -8.758 3.533 1 98.44 146 PHE B O 1
ATOM 2848 N N . ALA B 1 147 ? 6.039 -9.539 5.672 1 98.56 147 ALA B N 1
ATOM 2849 C CA . ALA B 1 147 ? 6.91 -10.625 5.223 1 98.56 147 ALA B CA 1
ATOM 2850 C C . ALA B 1 147 ? 6.18 -11.547 4.254 1 98.56 147 ALA B C 1
ATOM 2852 O O . ALA B 1 147 ? 5.039 -11.945 4.504 1 98.56 147 ALA B O 1
ATOM 2853 N N . ALA B 1 148 ? 6.859 -11.758 3.143 1 98.56 148 ALA B N 1
ATOM 2854 C CA . ALA B 1 148 ? 6.238 -12.57 2.104 1 98.56 148 ALA B CA 1
ATOM 2855 C C . ALA B 1 148 ? 6.895 -13.945 2.025 1 98.56 148 ALA B C 1
ATOM 2857 O O . ALA B 1 148 ? 7.387 -14.469 3.031 1 98.56 148 ALA B O 1
ATOM 2858 N N . ILE B 1 149 ? 6.777 -14.633 0.887 1 98.56 149 ILE B N 1
ATOM 2859 C CA . ILE B 1 149 ? 7.199 -16.031 0.817 1 98.56 149 ILE B CA 1
ATOM 2860 C C . ILE B 1 149 ? 8.719 -16.109 0.92 1 98.56 149 ILE B C 1
ATOM 2862 O O . ILE B 1 149 ? 9.258 -17.047 1.503 1 98.56 149 ILE B O 1
ATOM 2866 N N . GLY B 1 150 ? 9.445 -15.188 0.333 1 96.62 150 GLY B N 1
ATOM 2867 C CA . GLY B 1 150 ? 10.891 -15.125 0.5 1 96.62 150 GLY B CA 1
ATOM 2868 C C . GLY B 1 150 ? 11.633 -16.094 -0.396 1 96.62 150 GLY B C 1
ATOM 2869 O O . GLY B 1 150 ? 12.602 -16.719 0.033 1 96.62 150 GLY B O 1
ATOM 2870 N N . LEU B 1 151 ? 11.219 -16.203 -1.637 1 93.12 151 LEU B N 1
ATOM 2871 C CA . LEU B 1 151 ? 11.891 -17.094 -2.578 1 93.12 151 LEU B CA 1
ATOM 2872 C C . LEU B 1 151 ? 13.133 -16.422 -3.16 1 93.12 151 LEU B C 1
ATOM 2874 O O . LEU B 1 151 ? 14.008 -17.109 -3.693 1 93.12 151 LEU B O 1
ATOM 2878 N N . VAL B 1 152 ? 13.172 -15.117 -3.211 1 86.75 152 VAL B N 1
ATOM 2879 C CA . VAL B 1 152 ? 14.336 -14.32 -3.586 1 86.75 152 VAL B CA 1
ATOM 2880 C C . VAL B 1 152 ? 14.656 -13.312 -2.488 1 86.75 152 VAL B C 1
ATOM 2882 O O . VAL B 1 152 ? 13.758 -12.891 -1.75 1 86.75 152 VAL B O 1
ATOM 2885 N N . PRO B 1 153 ? 15.906 -12.914 -2.33 1 85.62 153 PRO B N 1
ATOM 2886 C CA . PRO B 1 153 ? 16.297 -12.07 -1.2 1 85.62 153 PRO B CA 1
ATOM 2887 C C . PRO B 1 153 ? 16.125 -10.586 -1.488 1 85.62 153 PRO B C 1
ATOM 2889 O O . PRO B 1 153 ? 16.766 -9.75 -0.843 1 85.62 153 PRO B O 1
ATOM 2892 N N . PHE B 1 154 ? 15.414 -10.141 -2.486 1 83 154 PHE B N 1
ATOM 2893 C CA . PHE B 1 154 ? 15.141 -8.75 -2.836 1 83 154 PHE B CA 1
ATOM 2894 C C . PHE B 1 154 ? 13.664 -8.547 -3.148 1 83 154 PHE B C 1
ATOM 2896 O O . PHE B 1 154 ? 12.906 -9.516 -3.246 1 83 154 PHE B O 1
ATOM 2903 N N . ASN B 1 155 ? 13.227 -7.289 -3.188 1 88.81 155 ASN B N 1
ATOM 2904 C CA . ASN B 1 155 ? 11.844 -6.965 -3.521 1 88.81 155 ASN B CA 1
ATOM 2905 C C . ASN B 1 155 ? 11.68 -6.699 -5.016 1 88.81 155 ASN B C 1
ATOM 2907 O O . ASN B 1 155 ? 12.641 -6.371 -5.703 1 88.81 155 ASN B O 1
ATOM 2911 N N . ILE B 1 156 ? 10.531 -6.891 -5.543 1 85.56 156 ILE B N 1
ATOM 2912 C CA . ILE B 1 156 ? 10.172 -6.59 -6.926 1 85.56 156 ILE B CA 1
ATOM 2913 C C . ILE B 1 156 ? 8.891 -5.762 -6.957 1 85.56 156 ILE B C 1
ATOM 2915 O O . ILE B 1 156 ? 7.922 -6.082 -6.266 1 85.56 156 ILE B O 1
ATOM 2919 N N . ASN B 1 157 ? 8.898 -4.633 -7.586 1 85.44 157 ASN B N 1
ATOM 2920 C CA . ASN B 1 157 ? 7.688 -3.943 -8.016 1 85.44 157 ASN B CA 1
ATOM 2921 C C . ASN B 1 157 ? 7.273 -4.359 -9.422 1 85.44 157 ASN B C 1
ATOM 2923 O O . ASN B 1 157 ? 7.902 -3.955 -10.406 1 85.44 157 ASN B O 1
ATOM 2927 N N . PRO B 1 158 ? 6.219 -5.129 -9.477 1 82.81 158 PRO B N 1
ATOM 2928 C CA . PRO B 1 158 ? 5.891 -5.703 -10.789 1 82.81 158 PRO B CA 1
ATOM 2929 C C . PRO B 1 158 ? 5.348 -4.668 -11.766 1 82.81 158 PRO B C 1
ATOM 2931 O O . PRO B 1 158 ? 5.293 -4.926 -12.977 1 82.81 158 PRO B O 1
ATOM 2934 N N . HIS B 1 159 ? 4.781 -3.527 -11.25 1 74.38 159 HIS B N 1
ATOM 2935 C CA . HIS B 1 159 ? 4.137 -2.537 -12.109 1 74.38 159 HIS B CA 1
ATOM 2936 C C . HIS B 1 159 ? 4.965 -1.26 -12.195 1 74.38 159 HIS B C 1
ATOM 2938 O O . HIS B 1 159 ? 4.422 -0.175 -12.414 1 74.38 159 HIS B O 1
ATOM 2944 N N . TYR B 1 160 ? 6.094 -1.353 -12.023 1 55.69 160 TYR B N 1
ATOM 2945 C CA . TYR B 1 160 ? 6.914 -0.147 -12.039 1 55.69 160 TYR B CA 1
ATOM 2946 C C . TYR B 1 160 ? 6.867 0.525 -13.406 1 55.69 160 TYR B C 1
ATOM 2948 O O . TYR B 1 160 ? 7.051 -0.13 -14.43 1 55.69 160 TYR B O 1
ATOM 2956 N N . LEU B 1 161 ? 5.949 1.692 -13.477 1 48.19 161 LEU B N 1
ATOM 2957 C CA . LEU B 1 161 ? 5.961 2.465 -14.711 1 48.19 161 LEU B CA 1
ATOM 2958 C C . LEU B 1 161 ? 7.195 3.357 -14.781 1 48.19 161 LEU B C 1
ATOM 2960 O O . LEU B 1 161 ? 7.582 3.973 -13.789 1 48.19 161 LEU B O 1
ATOM 2964 N N . ASP B 1 162 ? 8.047 2.979 -15.703 1 39.16 162 ASP B N 1
ATOM 2965 C CA . ASP B 1 162 ? 9.18 3.871 -15.93 1 39.16 162 ASP B CA 1
ATOM 2966 C C . ASP B 1 162 ? 8.734 5.332 -15.945 1 39.16 162 ASP B C 1
ATOM 2968 O O . ASP B 1 162 ? 7.746 5.676 -16.594 1 39.16 162 ASP B O 1
ATOM 2972 N N . HIS B 1 163 ? 8.711 5.98 -14.758 1 39.88 163 HIS B N 1
ATOM 2973 C CA . HIS B 1 163 ? 8.477 7.418 -14.836 1 39.88 163 HIS B CA 1
ATOM 2974 C C . HIS B 1 163 ? 8.938 7.988 -16.172 1 39.88 163 HIS B C 1
ATOM 2976 O O . HIS B 1 163 ? 10.008 7.625 -16.656 1 39.88 163 HIS B O 1
ATOM 2982 N N . ASP B 1 164 ? 8.031 8.18 -17 1 36.72 164 ASP B N 1
ATOM 2983 C CA . ASP B 1 164 ? 8.5 9.055 -18.062 1 36.72 164 ASP B CA 1
ATOM 2984 C C . ASP B 1 164 ? 9.555 10.031 -17.547 1 36.72 164 ASP B C 1
ATOM 2986 O O . ASP B 1 164 ? 9.391 10.617 -16.484 1 36.72 164 ASP B O 1
ATOM 2990 N N . SER B 1 165 ? 10.812 9.812 -17.922 1 37.06 165 SER B N 1
ATOM 2991 C CA . SER B 1 165 ? 11.883 10.773 -17.672 1 37.06 165 SER B CA 1
ATOM 2992 C C . SER B 1 165 ? 11.328 12.188 -17.484 1 37.06 165 SER B C 1
ATOM 2994 O O . SER B 1 165 ? 12.008 13.055 -16.938 1 37.06 165 SER B O 1
ATOM 2996 N N . SER B 1 166 ? 10.336 12.5 -18.141 1 34.28 166 SER B N 1
ATOM 2997 C CA . SER B 1 166 ? 9.844 13.867 -18.031 1 34.28 166 SER B CA 1
ATOM 2998 C C . SER B 1 166 ? 9.008 14.062 -16.781 1 34.28 166 SER B C 1
ATOM 3000 O O . SER B 1 166 ? 8.578 15.18 -16.469 1 34.28 166 SER B O 1
ATOM 3002 N N . SER B 1 167 ? 8.477 13.023 -16.266 1 33.84 167 SER B N 1
ATOM 3003 C CA . SER B 1 167 ? 7.68 13.234 -15.07 1 33.84 167 SER B CA 1
ATOM 3004 C C . SER B 1 167 ? 8.562 13.375 -13.836 1 33.84 167 SER B C 1
ATOM 3006 O O . SER B 1 167 ? 9.445 12.547 -13.602 1 33.84 167 SER B O 1
ATOM 3008 N N . ARG B 1 168 ? 9.016 14.516 -13.477 1 31.5 168 ARG B N 1
ATOM 3009 C CA . ARG B 1 168 ? 9.906 15.039 -12.453 1 31.5 168 ARG B CA 1
ATOM 3010 C C . ARG B 1 168 ? 9.555 14.477 -11.078 1 31.5 168 ARG B C 1
ATOM 3012 O O . ARG B 1 168 ? 9.945 15.031 -10.055 1 31.5 168 ARG B O 1
ATOM 3019 N N . HIS B 1 169 ? 8.617 13.539 -11.031 1 31.98 169 HIS B N 1
ATOM 3020 C CA . HIS B 1 169 ? 8.531 13.133 -9.633 1 31.98 169 HIS B CA 1
ATOM 3021 C C . HIS B 1 169 ? 9.734 12.289 -9.227 1 31.98 169 HIS B C 1
ATOM 3023 O O . HIS B 1 169 ? 10.141 11.391 -9.969 1 31.98 169 HIS B O 1
ATOM 3029 N N . MET B 1 170 ? 10.703 12.734 -8.555 1 31.45 170 MET B N 1
ATOM 3030 C CA . MET B 1 170 ? 12 12.25 -8.094 1 31.45 170 MET B CA 1
ATOM 3031 C C . MET B 1 170 ? 11.867 10.883 -7.426 1 31.45 170 MET B C 1
ATOM 3033 O O . MET B 1 170 ? 11.656 10.797 -6.215 1 31.45 170 MET B O 1
ATOM 3037 N N . GLY B 1 171 ? 11 10.047 -7.754 1 29.81 171 GLY B N 1
ATOM 3038 C CA . GLY B 1 171 ? 11.062 8.828 -6.957 1 29.81 171 GLY B CA 1
ATOM 3039 C C . GLY B 1 171 ? 12.234 7.941 -7.324 1 29.81 171 GLY B C 1
ATOM 3040 O O . GLY B 1 171 ? 13 8.258 -8.242 1 29.81 171 GLY B O 1
ATOM 3041 N N . PRO B 1 172 ? 12.461 6.781 -6.605 1 29.12 172 PRO B N 1
ATOM 3042 C CA . PRO B 1 172 ? 13.586 5.848 -6.645 1 29.12 172 PRO B CA 1
ATOM 3043 C C . PRO B 1 172 ? 13.914 5.379 -8.062 1 29.12 172 PRO B C 1
ATOM 3045 O O . PRO B 1 172 ? 13.055 5.402 -8.938 1 29.12 172 PRO B O 1
ATOM 3048 N N . SER B 1 173 ? 15.227 5.32 -8.289 1 27.92 173 SER B N 1
ATOM 3049 C CA . SER B 1 173 ? 15.82 4.859 -9.547 1 27.92 173 SER B CA 1
ATOM 3050 C C . SER B 1 173 ? 15.203 3.541 -9.992 1 27.92 173 SER B C 1
ATOM 3052 O O . SER B 1 173 ? 15.133 2.584 -9.219 1 27.92 173 SER B O 1
ATOM 3054 N N . VAL B 1 174 ? 14.195 3.693 -10.672 1 30.81 174 VAL B N 1
ATOM 3055 C CA . VAL B 1 174 ? 13.406 2.66 -11.336 1 30.81 174 VAL B CA 1
ATOM 3056 C C . VAL B 1 174 ? 14.227 2.029 -12.461 1 30.81 174 VAL B C 1
ATOM 3058 O O . VAL B 1 174 ? 14.969 2.723 -13.164 1 30.81 174 VAL B O 1
ATOM 3061 N N . LEU B 1 175 ? 14.594 0.863 -12.234 1 28.91 175 LEU B N 1
ATOM 3062 C CA . LEU B 1 175 ? 15.141 0.159 -13.391 1 28.91 175 LEU B CA 1
ATOM 3063 C C . LEU B 1 175 ? 14.297 0.42 -14.633 1 28.91 175 LEU B C 1
ATOM 3065 O O . LEU B 1 175 ? 13.086 0.622 -14.531 1 28.91 175 LEU B O 1
ATOM 3069 N N . SER B 1 176 ? 14.82 0.992 -15.562 1 26.86 176 SER B N 1
ATOM 3070 C CA . SER B 1 176 ? 14.242 1.411 -16.844 1 26.86 176 SER B CA 1
ATOM 3071 C C . SER B 1 176 ? 13.211 0.409 -17.344 1 26.86 176 SER B C 1
ATOM 3073 O O . SER B 1 176 ? 13.445 -0.801 -17.297 1 26.86 176 SER B O 1
ATOM 3075 N N . PRO B 1 177 ? 11.906 0.86 -17.453 1 29.89 177 PRO B N 1
ATOM 3076 C CA . PRO B 1 177 ? 10.656 0.192 -17.828 1 29.89 177 PRO B CA 1
ATOM 3077 C C . PRO B 1 177 ? 10.781 -0.604 -19.141 1 29.89 177 PRO B C 1
ATOM 3079 O O . PRO B 1 177 ? 9.781 -1.062 -19.688 1 29.89 177 PRO B O 1
ATOM 3082 N N . SER B 1 178 ? 11.844 -0.628 -19.812 1 27.86 178 SER B N 1
ATOM 3083 C CA . SER B 1 178 ? 11.688 -1.115 -21.172 1 27.86 178 SER B CA 1
ATOM 3084 C C . SER B 1 178 ? 11.109 -2.527 -21.188 1 27.86 178 SER B C 1
ATOM 3086 O O . SER B 1 178 ? 10.367 -2.883 -22.109 1 27.86 178 SER B O 1
ATOM 3088 N N . THR B 1 179 ? 11.883 -3.697 -20.938 1 27.59 179 THR B N 1
ATOM 3089 C CA . THR B 1 179 ? 11.727 -5.102 -21.312 1 27.59 179 THR B CA 1
ATOM 3090 C C . THR B 1 179 ? 10.977 -5.863 -20.219 1 27.59 179 THR B C 1
ATOM 3092 O O . THR B 1 179 ? 11.086 -5.543 -19.047 1 27.59 179 THR B O 1
ATOM 3095 N N . SER B 1 180 ? 9.609 -6.422 -20.578 1 31.48 180 SER B N 1
ATOM 3096 C CA . SER B 1 180 ? 9.047 -7.488 -19.75 1 31.48 180 SER B CA 1
ATOM 3097 C C . SER B 1 180 ? 10.141 -8.289 -19.062 1 31.48 180 SER B C 1
ATOM 3099 O O . SER B 1 180 ? 11.008 -8.867 -19.719 1 31.48 180 SER B O 1
ATOM 3101 N N . THR B 1 181 ? 10.688 -7.777 -18.109 1 35.38 181 THR B N 1
ATOM 3102 C CA . THR B 1 181 ? 11.781 -8.539 -17.516 1 35.38 181 THR B CA 1
ATOM 3103 C C . THR B 1 181 ? 11.242 -9.781 -16.797 1 35.38 181 THR B C 1
ATOM 3105 O O . THR B 1 181 ? 10.32 -9.688 -15.992 1 35.38 181 THR B O 1
ATOM 3108 N N . LEU B 1 182 ? 11.094 -10.852 -17.625 1 38.28 182 LEU B N 1
ATOM 3109 C CA . LEU B 1 182 ? 11.008 -12.195 -17.062 1 38.28 182 LEU B CA 1
ATOM 3110 C C . LEU B 1 182 ? 12.234 -12.508 -16.203 1 38.28 182 LEU B C 1
ATOM 3112 O O . LEU B 1 182 ? 13.367 -12.312 -16.641 1 38.28 182 LEU B O 1
ATOM 3116 N N . ILE B 1 183 ? 12.031 -12.297 -14.992 1 41.84 183 ILE B N 1
ATOM 3117 C CA . ILE B 1 183 ? 13.141 -12.758 -14.164 1 41.84 183 ILE B CA 1
ATOM 3118 C C . ILE B 1 183 ? 13.023 -14.266 -13.93 1 41.84 183 ILE B C 1
ATOM 3120 O O . ILE B 1 183 ? 12.023 -14.734 -13.383 1 41.84 183 ILE B O 1
ATOM 3124 N N . THR B 1 184 ? 13.523 -14.953 -14.938 1 38.75 184 THR B N 1
ATOM 3125 C CA . THR B 1 184 ? 13.711 -16.359 -14.617 1 38.75 184 THR B CA 1
ATOM 3126 C C . THR B 1 184 ? 14.938 -16.562 -13.734 1 38.75 184 THR B C 1
ATOM 3128 O O . THR B 1 184 ? 16 -15.992 -14 1 38.75 184 THR B O 1
ATOM 3131 N N . TRP B 1 185 ? 14.805 -16.656 -12.445 1 34.97 185 TRP B N 1
ATOM 3132 C CA . TRP B 1 185 ? 15.922 -16.922 -11.547 1 34.97 185 TRP B CA 1
ATOM 3133 C C . TRP B 1 185 ? 16.219 -18.422 -11.469 1 34.97 185 TRP B C 1
ATOM 3135 O O . TRP B 1 185 ? 15.359 -19.203 -11.07 1 34.97 185 TRP B O 1
ATOM 3145 N N . THR B 1 186 ? 16.984 -18.953 -12.391 1 32 186 THR B N 1
ATOM 3146 C CA . THR B 1 186 ? 17.516 -20.297 -12.172 1 32 186 THR B CA 1
ATOM 3147 C C . THR B 1 186 ? 18.844 -20.234 -11.422 1 32 186 THR B C 1
ATOM 3149 O O . THR B 1 186 ? 19.719 -19.453 -11.773 1 32 186 THR B O 1
ATOM 3152 N N . THR B 1 187 ? 18.859 -20.375 -10 1 31.03 187 THR B N 1
ATOM 3153 C CA . THR B 1 187 ? 20.062 -20.359 -9.188 1 31.03 187 THR B CA 1
ATOM 3154 C C . THR B 1 187 ? 21.031 -21.469 -9.617 1 31.03 187 THR B C 1
ATOM 3156 O O . THR B 1 187 ? 20.734 -22.656 -9.414 1 31.03 187 THR B O 1
ATOM 3159 N N . THR B 1 188 ? 21.703 -21.672 -10.742 1 28.44 188 THR B N 1
ATOM 3160 C CA . THR B 1 188 ? 22.906 -22.5 -10.688 1 28.44 188 THR B CA 1
ATOM 3161 C C . THR B 1 188 ? 23.922 -21.906 -9.727 1 28.44 188 THR B C 1
ATOM 3163 O O . THR B 1 188 ? 23.984 -20.688 -9.555 1 28.44 188 THR B O 1
ATOM 3166 N N . PRO B 1 189 ? 24.797 -22.75 -8.867 1 28.94 189 PRO B N 1
ATOM 3167 C CA . PRO B 1 189 ? 25.844 -22.328 -7.938 1 28.94 189 PRO B CA 1
ATOM 3168 C C . PRO B 1 189 ? 26.641 -21.141 -8.453 1 28.94 189 PRO B C 1
ATOM 3170 O O . PRO B 1 189 ? 27.453 -20.562 -7.719 1 28.94 189 PRO B O 1
ATOM 3173 N N . ALA B 1 190 ? 27.156 -21.234 -9.711 1 24.34 190 ALA B N 1
ATOM 3174 C CA . ALA B 1 190 ? 28.203 -20.266 -10.07 1 24.34 190 ALA B CA 1
ATOM 3175 C C . ALA B 1 190 ? 27.734 -18.844 -9.805 1 24.34 190 ALA B C 1
ATOM 3177 O O . ALA B 1 190 ? 26.547 -18.594 -9.609 1 24.34 190 ALA B O 1
ATOM 3178 N N . ALA B 1 191 ? 28.641 -17.75 -10.273 1 24.11 191 ALA B N 1
ATOM 3179 C CA . ALA B 1 191 ? 28.547 -16.312 -10.078 1 24.11 191 ALA B CA 1
ATOM 3180 C C . ALA B 1 191 ? 27.141 -15.805 -10.414 1 24.11 191 ALA B C 1
ATOM 3182 O O . ALA B 1 191 ? 26.625 -16.078 -11.5 1 24.11 191 ALA B O 1
ATOM 3183 N N . ALA B 1 192 ? 26.266 -15.719 -9.461 1 26.59 192 ALA B N 1
ATOM 3184 C CA . ALA B 1 192 ? 24.938 -15.133 -9.547 1 26.59 192 ALA B CA 1
ATOM 3185 C C . ALA B 1 192 ? 24.906 -13.984 -10.562 1 26.59 192 ALA B C 1
ATOM 3187 O O . ALA B 1 192 ? 25.312 -12.867 -10.25 1 26.59 192 ALA B O 1
ATOM 3188 N N . THR B 1 193 ? 25.562 -14.242 -11.758 1 23.3 193 THR B N 1
ATOM 3189 C CA . THR B 1 193 ? 25.562 -13.188 -12.766 1 23.3 193 THR B CA 1
ATOM 3190 C C . THR B 1 193 ? 24.172 -12.633 -12.992 1 23.3 193 THR B C 1
ATOM 3192 O O . THR B 1 193 ? 23.219 -13.391 -13.227 1 23.3 193 THR B O 1
ATOM 3195 N N . TRP B 1 194 ? 23.875 -11.617 -12.32 1 26.75 194 TRP B N 1
ATOM 3196 C CA . TRP B 1 194 ? 22.75 -10.75 -12.609 1 26.75 194 TRP B CA 1
ATOM 3197 C C . TRP B 1 194 ? 22.562 -10.578 -14.109 1 26.75 194 TRP B C 1
ATOM 3199 O O . TRP B 1 194 ? 23.484 -10.133 -14.805 1 26.75 194 TRP B O 1
ATOM 3209 N N . GLY B 1 195 ? 22.172 -11.641 -14.773 1 25.3 195 GLY B N 1
ATOM 3210 C CA . GLY B 1 195 ? 22.016 -11.406 -16.203 1 25.3 195 GLY B CA 1
ATOM 3211 C C . GLY B 1 195 ? 21.562 -10 -16.531 1 25.3 195 GLY B C 1
ATOM 3212 O O . GLY B 1 195 ? 20.719 -9.43 -15.836 1 25.3 195 GLY B O 1
ATOM 3213 N N . ARG B 1 196 ? 22.547 -9.141 -16.891 1 25.09 196 ARG B N 1
ATOM 3214 C CA . ARG B 1 196 ? 22.234 -7.875 -17.531 1 25.09 196 ARG B CA 1
ATOM 3215 C C . ARG B 1 196 ? 21.062 -8.023 -18.5 1 25.09 196 ARG B C 1
ATOM 3217 O O . ARG B 1 196 ? 20.953 -9.023 -19.219 1 25.09 196 ARG B O 1
ATOM 3224 N N . PRO B 1 197 ? 19.984 -7.352 -18.266 1 27.11 197 PRO B N 1
ATOM 3225 C CA . PRO B 1 197 ? 19.031 -7.359 -19.375 1 27.11 197 PRO B CA 1
ATOM 3226 C C . PRO B 1 197 ? 19.703 -7.266 -20.734 1 27.11 197 PRO B C 1
ATOM 3228 O O . PRO B 1 197 ? 20.562 -6.395 -20.953 1 27.11 197 PRO B O 1
ATOM 3231 N N . GLU B 1 198 ? 20.328 -8.336 -21.203 1 26.8 198 GLU B N 1
ATOM 3232 C CA . GLU B 1 198 ? 20.75 -8.172 -22.594 1 26.8 198 GLU B CA 1
ATOM 3233 C C . GLU B 1 198 ? 19.609 -7.676 -23.469 1 26.8 198 GLU B C 1
ATOM 3235 O O . GLU B 1 198 ? 19.734 -7.633 -24.688 1 26.8 198 GLU B O 1
ATOM 3240 N N . ASN B 1 199 ? 18.547 -7.379 -23.031 1 25.17 199 ASN B N 1
ATOM 3241 C CA . ASN B 1 199 ? 17.453 -7.312 -23.984 1 25.17 199 ASN B CA 1
ATOM 3242 C C . ASN B 1 199 ? 17.641 -6.156 -24.969 1 25.17 199 ASN B C 1
ATOM 3244 O O . ASN B 1 199 ? 17.562 -4.988 -24.578 1 25.17 199 ASN B O 1
ATOM 3248 N N . ARG B 1 200 ? 18.609 -6.195 -25.891 1 24.14 200 ARG B N 1
ATOM 3249 C CA . ARG B 1 200 ? 18.5 -5.363 -27.078 1 24.14 200 ARG B CA 1
ATOM 3250 C C . ARG B 1 200 ? 17.156 -5.555 -27.766 1 24.14 200 ARG B C 1
ATOM 3252 O O . ARG B 1 200 ? 17.078 -6.219 -28.812 1 24.14 200 ARG B O 1
ATOM 3259 N N . GLY B 1 201 ? 16.188 -6.207 -27.109 1 23.73 201 GLY B N 1
ATOM 3260 C CA . GLY B 1 201 ? 15.062 -6.391 -28.016 1 23.73 201 GLY B CA 1
ATOM 3261 C C . GLY B 1 201 ? 14.555 -5.09 -28.609 1 23.73 201 GLY B C 1
ATOM 3262 O O . GLY B 1 201 ? 14.883 -4.008 -28.125 1 23.73 201 GLY B O 1
ATOM 3263 N N . SER B 1 202 ? 14.109 -5.113 -29.859 1 23.73 202 SER B N 1
ATOM 3264 C CA . SER B 1 202 ? 13.523 -4.059 -30.688 1 23.73 202 SER B CA 1
ATOM 3265 C C . SER B 1 202 ? 12.461 -3.287 -29.922 1 23.73 202 SER B C 1
ATOM 3267 O O . SER B 1 202 ? 11.68 -3.879 -29.172 1 23.73 202 SER B O 1
ATOM 3269 N N . ARG B 1 203 ? 12.68 -2.049 -29.609 1 26.38 203 ARG B N 1
ATOM 3270 C CA . ARG B 1 203 ? 11.93 -0.989 -28.953 1 26.38 203 ARG B CA 1
ATOM 3271 C C . ARG B 1 203 ? 10.516 -0.873 -29.516 1 26.38 203 ARG B C 1
ATOM 3273 O O . ARG B 1 203 ? 10.336 -0.388 -30.641 1 26.38 203 ARG B O 1
ATOM 3280 N N . SER B 1 204 ? 9.789 -2.008 -29.531 1 25.84 204 SER B N 1
ATOM 3281 C CA . SER B 1 204 ? 8.461 -1.575 -29.969 1 25.84 204 SER B CA 1
ATOM 3282 C C . SER B 1 204 ? 7.754 -0.789 -28.859 1 25.84 204 SER B C 1
ATOM 3284 O O . SER B 1 204 ? 7.875 -1.117 -27.688 1 25.84 204 SER B O 1
ATOM 3286 N N . THR B 1 205 ? 7.43 0.473 -28.844 1 28.62 205 THR B N 1
ATOM 3287 C CA . THR B 1 205 ? 6.902 1.628 -28.125 1 28.62 205 THR B CA 1
ATOM 3288 C C . THR B 1 205 ? 5.641 1.252 -27.359 1 28.62 205 THR B C 1
ATOM 3290 O O . THR B 1 205 ? 4.926 2.127 -26.859 1 28.62 205 THR B O 1
ATOM 3293 N N . THR B 1 206 ? 5.227 -0.049 -27.219 1 29.64 206 THR B N 1
ATOM 3294 C CA . THR B 1 206 ? 3.961 -0.134 -26.5 1 29.64 206 THR B CA 1
ATOM 3295 C C . THR B 1 206 ? 4.176 0.078 -25 1 29.64 206 THR B C 1
ATOM 3297 O O . THR B 1 206 ? 5.2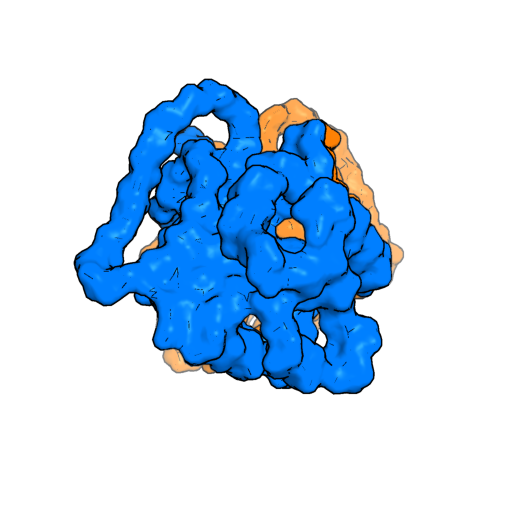11 -0.309 -24.453 1 29.64 206 THR B O 1
ATOM 3300 N N . LYS B 1 207 ? 3.375 0.783 -24.266 1 36.72 207 LYS B N 1
ATOM 3301 C CA . LYS B 1 207 ? 3.332 1.104 -22.844 1 36.72 207 LYS B CA 1
ATOM 3302 C C . LYS B 1 207 ? 3.689 -0.112 -22 1 36.72 207 LYS B C 1
ATOM 3304 O O . LYS B 1 207 ? 2.91 -1.062 -21.906 1 36.72 207 LYS B O 1
ATOM 3309 N N . LYS B 1 208 ? 5.004 -0.631 -22.016 1 35.31 208 LYS B N 1
ATOM 3310 C CA . LYS B 1 208 ? 5.57 -1.854 -21.453 1 35.31 208 LYS B CA 1
ATOM 3311 C C . LYS B 1 208 ? 5.672 -1.767 -19.938 1 35.31 208 LYS B C 1
ATOM 3313 O O . LYS B 1 208 ? 6.188 -0.783 -19.406 1 35.31 208 LYS B O 1
ATOM 3318 N N . GLN B 1 209 ? 4.824 -2.5 -19.234 1 42.28 209 GLN B N 1
ATOM 3319 C CA . GLN B 1 209 ? 4.973 -2.689 -17.797 1 42.28 209 GLN B CA 1
ATOM 3320 C C . GLN B 1 209 ? 6.238 -3.479 -17.469 1 42.28 209 GLN B C 1
ATOM 3322 O O . GLN B 1 209 ? 6.559 -4.457 -18.156 1 42.28 209 GLN B O 1
ATOM 3327 N N . THR B 1 210 ? 7.336 -2.797 -16.828 1 40 210 THR B N 1
ATOM 3328 C CA . THR B 1 210 ? 8.625 -3.375 -16.453 1 40 210 THR B CA 1
ATOM 3329 C C . THR B 1 210 ? 8.594 -3.855 -15 1 40 210 THR B C 1
ATOM 3331 O O . THR B 1 210 ? 7.77 -3.4 -14.203 1 40 210 THR B O 1
ATOM 3334 N N . LEU B 1 211 ? 9.266 -5.004 -14.695 1 48.5 211 LEU B N 1
ATOM 3335 C CA . LEU B 1 211 ? 9.539 -5.438 -13.328 1 48.5 211 LEU B CA 1
ATOM 3336 C C . LEU B 1 211 ? 10.703 -4.66 -12.734 1 48.5 211 LEU B C 1
ATOM 3338 O O . LEU B 1 211 ? 11.758 -4.527 -13.367 1 48.5 211 LEU B O 1
ATOM 3342 N N . GLN B 1 212 ? 10.453 -3.949 -11.648 1 46.62 212 GLN B N 1
ATOM 3343 C CA . GLN B 1 212 ? 11.523 -3.275 -10.93 1 46.62 212 GLN B CA 1
ATOM 3344 C C . GLN B 1 212 ? 11.977 -4.098 -9.727 1 46.62 212 GLN B C 1
ATOM 3346 O O . GLN B 1 212 ? 11.156 -4.523 -8.914 1 46.62 212 GLN B O 1
ATOM 3351 N N . VAL B 1 213 ? 13.344 -4.453 -9.789 1 45.88 213 VAL B N 1
ATOM 3352 C CA . VAL B 1 213 ? 13.906 -5.164 -8.648 1 45.88 213 VAL B CA 1
ATOM 3353 C C . VAL B 1 213 ? 14.43 -4.164 -7.621 1 45.88 213 VAL B C 1
ATOM 3355 O O . VAL B 1 213 ? 15.156 -3.227 -7.969 1 45.88 213 VAL B O 1
ATOM 3358 N N . CYS B 1 214 ? 13.875 -4.203 -6.434 1 47.69 214 CYS B N 1
ATOM 3359 C CA . CYS B 1 214 ? 14.281 -3.34 -5.332 1 47.69 214 CYS B CA 1
ATOM 3360 C C . CYS B 1 214 ? 15.078 -4.121 -4.293 1 47.69 214 CYS B C 1
ATOM 3362 O O . CYS B 1 214 ? 14.578 -5.098 -3.729 1 47.69 214 CYS B O 1
ATOM 3364 N N . TRP B 1 215 ? 16.406 -3.842 -4.258 1 35.53 215 TRP B N 1
ATOM 3365 C CA . TRP B 1 215 ? 17.25 -4.512 -3.271 1 35.53 215 TRP B CA 1
ATOM 3366 C C . TRP B 1 215 ? 17.016 -3.934 -1.879 1 35.53 215 TRP B C 1
ATOM 3368 O O . TRP B 1 215 ? 16.812 -2.729 -1.727 1 35.53 215 TRP B O 1
ATOM 3378 N N . VAL B 1 216 ? 16.469 -4.711 -0.929 1 41.56 216 VAL B N 1
ATOM 3379 C CA . VAL B 1 216 ? 16.328 -4.258 0.451 1 41.56 216 VAL B CA 1
ATOM 3380 C C . VAL B 1 216 ? 17.656 -4.398 1.178 1 41.56 216 VAL B C 1
ATOM 3382 O O . VAL B 1 216 ? 18.453 -5.301 0.877 1 41.56 216 VAL B O 1
#

Solvent-accessible surface area (backbone atoms only — not comparable to full-atom values): 22975 Å² total; per-residue (Å²): 98,56,40,37,41,42,33,34,31,59,51,56,52,91,96,52,50,77,41,56,92,46,47,68,59,48,46,64,67,59,40,85,87,35,53,43,34,34,33,36,42,52,20,40,87,63,35,67,63,49,43,49,54,52,36,56,49,38,44,77,69,71,31,46,64,46,51,42,88,76,41,94,46,44,46,60,51,59,74,67,41,55,22,40,36,30,42,44,58,35,40,32,45,23,52,30,46,35,55,74,54,59,32,41,67,56,49,34,45,39,25,54,58,68,33,27,39,38,34,17,17,24,30,22,30,18,35,37,8,41,27,44,41,45,38,55,48,44,44,74,43,86,42,97,60,60,69,38,42,46,76,39,90,33,28,35,20,27,69,36,64,47,63,54,86,79,51,77,71,84,63,76,90,59,56,75,20,70,57,72,43,65,49,63,50,69,61,60,93,62,80,82,65,71,75,64,83,67,74,78,60,84,82,69,89,61,92,47,54,5,47,21,76,40,82,115,98,55,39,38,41,42,32,34,31,58,51,56,50,91,96,52,50,77,42,56,93,46,47,68,59,49,46,64,68,58,40,84,85,34,54,43,34,35,32,36,41,51,20,41,86,63,36,66,62,48,43,49,54,51,36,56,50,39,43,77,69,70,31,45,66,45,50,43,87,76,41,94,47,44,46,60,50,58,71,67,44,54,23,39,34,29,42,45,60,34,42,33,45,23,52,31,46,35,56,74,54,58,31,40,66,55,50,33,45,40,26,54,60,68,31,29,38,39,34,16,17,22,28,23,30,20,36,36,8,41,27,43,42,45,38,56,51,43,44,74,44,86,41,98,59,58,68,38,43,45,76,40,88,33,27,35,20,26,69,36,63,43,63,53,86,79,53,76,73,83,64,77,90,59,56,76,17,69,58,71,42,66,47,61,51,69,60,62,92,60,80,82,65,70,74,64,82,69,73,76,62,82,82,66,86,61,93,43,56,4,45,21,78,40,82,114

Sequence (432 aa):
MKRRLLLVSNSTLHGGGYLDHCQQQITEFFGKDVRRVLFVPYALHDRDAYTKTARNKFQTLGYEVDSLHEAEDPVRAVRKAEGIFIGGGNTFRLLKSLYDSKVVMEIRKRVMEDGVPYMGSSAGTNVATISISTTNDMPIVYPPTFAAIGLVPFNINPHYLDHDSSSRHMGPSVLSPSTSTLITWTTTPAAATWGRPENRGSRSTTKKQTLQVCWVMKRRLLLVSNSTLHGGGYLDHCQQQITEFFGKDVRRVLFVPYALHDRDAYTKTARNKFQTLGYEVDSLHEAEDPVRAVRKAEGIFIGGGNTFRLLKSLYDSKVVMEIRKRVMEDGVPYMGSSAGTNVATISISTTNDMPIVYPPTFAAIGLVPFNINPHYLDHDSSSRHMGPSVLSPSTSTLITWTTTPAAATWGRPENRGSRSTTKKQTLQVCWV